Protein AF-0000000083803145 (afdb_homodimer)

pLDDT: mean 84.57, std 13.58, range [26.14, 97.94]

Radius of gyration: 35.3 Å; Cα contacts (8 Å, |Δi|>4): 643; chains: 2; bounding box: 74×110×76 Å

Sequence (594 aa):
MSTASTISNVTFMKPEKFYLSGFYNVPRVEYIYIFLCFVYIMTVVGNVLLLSVIFLVKTLHTPKYMIVFNLALTDLCGSTALIPKVLDTFLFGNRYIVYEGCLCQVFFVMFFGSVQSWTLVTMAYDRFIAICFPLRYHSIVTKPAVAVMLLFAWAVLLSLISCMVGLLDRLSFCGSLVIQSFFCDHGALYQLPCNDKSINRNIVFLYVTIVFLFPLILIALTYVCIAIALTLKTCTSHLILVAIFYFPLLGTSATVLTSSLHPNARMVNSTLTHVIPALLNPIIYSLKMHVFIVHYLMSTASTISNVTFMKPEKFYLSGFYNVPRVEYIYIFLCFVYIMTVVGNVLLLSVIFLVKTLHTPKYMIVFNLALTDLCGSTALIPKVLDTFLFGNRYIVYEGCLCQVFFVMFFGSVQSWTLVTMAYDRFIAICFPLRYHSIVTKPAVAVMLLFAWAVLLSLISCMVGLLDRLSFCGSLVIQSFFCDHGALYQLPCNDKSINRNIVFLYVTIVFLFPLILIALTYVCIAIALTLKTCTSHLILVAIFYFPLLGTSATVLTSSLHPNARMVNSTLTHVIPALLNPIIYSLKMHVFIVHYL

Nearest PDB structures (foldseek):
  8uy0-assembly1_A  TM=7.545E-01  e=4.386E-15  synthetic construct
  8f76-assembly1_A  TM=7.419E-01  e=7.651E-15  Homo sapiens
  8hti-assembly1_R  TM=7.351E-01  e=4.812E-15  Homo sapiens
  8uyq-assembly1_A  TM=7.508E-01  e=1.274E-14  synthetic construct
  8uxv-assembly1_A  TM=7.309E-01  e=7.085E-14  synthetic construct

Solvent-accessible surface area (backbone atoms only — not comparable to full-atom values): 31257 Å² total; per-residue (Å²): 136,85,79,68,76,72,75,68,80,75,77,56,43,72,59,69,56,33,37,41,62,36,80,73,91,52,82,68,52,65,57,55,52,51,48,51,51,52,45,50,52,47,18,46,51,40,23,51,48,51,47,48,50,47,68,69,38,71,90,44,72,41,43,72,44,51,53,51,43,51,45,33,50,33,31,39,52,26,45,62,48,48,49,58,60,38,47,42,26,68,77,70,62,52,38,64,40,43,44,68,57,35,54,47,34,31,44,44,38,52,41,28,53,41,45,44,39,53,46,51,34,52,51,41,49,51,52,38,38,51,69,74,34,55,91,48,25,72,76,64,60,29,56,66,54,49,48,50,54,52,51,49,49,50,50,54,46,50,51,52,46,50,50,52,52,54,54,57,66,66,42,26,50,71,56,67,55,63,31,67,26,61,59,59,41,63,74,48,54,66,68,31,44,70,57,90,54,63,70,59,48,54,50,49,51,50,46,48,40,63,45,47,50,48,37,51,50,52,39,50,53,43,50,52,51,43,23,50,50,53,39,50,72,74,41,44,66,60,50,51,51,51,46,44,45,46,50,32,48,51,51,45,51,53,34,64,73,38,76,83,61,55,60,62,60,53,45,52,35,48,44,43,35,60,46,46,36,36,43,46,49,40,55,54,51,45,56,52,46,47,53,44,43,65,72,73,90,136,85,80,70,77,72,77,71,81,75,76,56,44,71,59,68,55,32,36,43,63,36,79,71,90,52,82,69,53,65,57,55,52,51,47,50,52,52,45,50,52,48,17,47,52,41,22,51,49,50,47,49,49,48,69,70,37,69,90,44,72,41,43,71,45,50,54,51,42,53,46,34,51,32,30,38,52,25,44,62,48,48,49,57,59,39,47,41,26,68,78,71,61,53,38,63,39,43,43,70,57,35,55,47,35,30,45,45,38,52,40,29,52,39,46,45,39,53,46,52,35,51,50,43,51,52,52,38,38,49,69,74,35,57,91,49,24,72,76,65,62,29,56,66,55,50,50,50,54,52,51,49,49,49,51,55,45,50,51,51,47,51,50,53,52,53,55,58,66,66,43,25,50,72,56,68,56,61,32,68,26,60,58,57,42,64,75,49,55,64,67,31,43,70,58,90,55,62,68,59,50,54,50,49,53,50,46,47,40,61,46,46,50,47,35,51,51,52,40,49,53,44,50,50,51,43,23,50,50,54,40,50,71,74,42,44,65,61,50,51,51,49,45,45,43,46,51,33,45,51,52,46,52,53,35,64,75,39,75,83,60,55,61,62,59,52,46,51,34,48,46,44,34,61,48,45,36,36,42,45,49,40,55,53,50,45,55,51,46,48,54,44,43,66,71,73,90

Structure (mmCIF, N/CA/C/O backbone):
data_AF-0000000083803145-model_v1
#
loop_
_entity.id
_entity.type
_entity.pdbx_description
1 polymer 'Olfactory receptor 1-like'
#
loop_
_atom_site.group_PDB
_atom_site.id
_atom_site.type_symbol
_atom_site.label_atom_id
_atom_site.label_alt_id
_atom_site.label_comp_id
_atom_site.label_asym_id
_atom_site.label_entity_id
_atom_site.label_seq_id
_atom_site.pdbx_PDB_ins_code
_atom_site.Cartn_x
_atom_site.Cartn_y
_atom_site.Cartn_z
_atom_site.occupancy
_atom_site.B_iso_or_equiv
_atom_site.auth_seq_id
_atom_site.auth_comp_id
_atom_site.auth_asym_id
_atom_site.auth_atom_id
_atom_site.pdbx_PDB_model_num
ATOM 1 N N . MET A 1 1 ? -30.688 -58.531 20.531 1 26.38 1 MET A N 1
ATOM 2 C CA . MET A 1 1 ? -30.891 -58.531 19.094 1 26.38 1 MET A CA 1
ATOM 3 C C . MET A 1 1 ? -29.984 -57.5 18.422 1 26.38 1 MET A C 1
ATOM 5 O O . MET A 1 1 ? -30.141 -56.281 18.625 1 26.38 1 MET A O 1
ATOM 9 N N . SER A 1 2 ? -28.609 -57.75 18.219 1 30.55 2 SER A N 1
ATOM 10 C CA . SER A 1 2 ? -27.438 -57 17.781 1 30.55 2 SER A CA 1
ATOM 11 C C . SER A 1 2 ? -27.625 -56.469 16.359 1 30.55 2 SER A C 1
ATOM 13 O O . SER A 1 2 ? -27.812 -57.25 15.422 1 30.55 2 SER A O 1
ATOM 15 N N . THR A 1 3 ? -28.422 -55.438 16.125 1 32.88 3 THR A N 1
ATOM 16 C CA . THR A 1 3 ? -28.672 -54.812 14.828 1 32.88 3 THR A CA 1
ATOM 17 C C . THR A 1 3 ? -27.344 -54.469 14.125 1 32.88 3 THR A C 1
ATOM 19 O O . THR A 1 3 ? -26.656 -53.531 14.508 1 32.88 3 THR A O 1
ATOM 22 N N . ALA A 1 4 ? -26.547 -55.5 13.789 1 37.12 4 ALA A N 1
ATOM 23 C CA . ALA A 1 4 ? -25.391 -55.375 12.883 1 37.12 4 ALA A CA 1
ATOM 24 C C . ALA A 1 4 ? -25.719 -54.5 11.68 1 37.12 4 ALA A C 1
ATOM 26 O O . ALA A 1 4 ? -26.703 -54.75 10.969 1 37.12 4 ALA A O 1
ATOM 27 N N . SER A 1 5 ? -25.562 -53.219 11.781 1 38.25 5 SER A N 1
ATOM 28 C CA . SER A 1 5 ? -25.578 -52.281 10.656 1 38.25 5 SER A CA 1
ATOM 29 C C . SER A 1 5 ? -25.016 -52.906 9.391 1 38.25 5 SER A C 1
ATOM 31 O O . SER A 1 5 ? -23.859 -53.312 9.359 1 38.25 5 SER A O 1
ATOM 33 N N . THR A 1 6 ? -25.75 -53.812 8.734 1 35.47 6 THR A N 1
ATOM 34 C CA . THR A 1 6 ? -25.406 -54.375 7.434 1 35.47 6 THR A CA 1
ATOM 35 C C . THR A 1 6 ? -24.734 -53.312 6.547 1 35.47 6 THR A C 1
ATOM 37 O O . THR A 1 6 ? -25.344 -52.281 6.238 1 35.47 6 THR A O 1
ATOM 40 N N . ILE A 1 7 ? -23.5 -53 6.695 1 40.78 7 ILE A N 1
ATOM 41 C CA . ILE A 1 7 ? -22.703 -52.375 5.652 1 40.78 7 ILE A CA 1
ATOM 42 C C . ILE A 1 7 ? -23.172 -52.844 4.281 1 40.78 7 ILE A C 1
ATOM 44 O O . ILE A 1 7 ? -23 -54.031 3.928 1 40.78 7 ILE A O 1
ATOM 48 N N . SER A 1 8 ? -24.453 -52.656 3.898 1 40.25 8 SER A N 1
ATOM 49 C CA . SER A 1 8 ? -24.922 -52.938 2.537 1 40.25 8 SER A CA 1
ATOM 50 C C . SER A 1 8 ? -23.797 -52.75 1.528 1 40.25 8 SER A C 1
ATOM 52 O O . SER A 1 8 ? -23.016 -51.781 1.629 1 40.25 8 SER A O 1
ATOM 54 N N . ASN A 1 9 ? -23.109 -53.719 1.062 1 42.19 9 ASN A N 1
ATOM 55 C CA . ASN A 1 9 ? -22.203 -53.812 -0.078 1 42.19 9 ASN A CA 1
ATOM 56 C C . ASN A 1 9 ? -22.562 -52.812 -1.169 1 42.19 9 ASN A C 1
ATOM 58 O O . ASN A 1 9 ? -23.453 -53.062 -1.975 1 42.19 9 ASN A O 1
ATOM 62 N N . VAL A 1 10 ? -22.844 -51.531 -1.013 1 50.66 10 VAL A N 1
ATOM 63 C CA . VAL A 1 10 ? -23.234 -50.531 -2.006 1 50.66 10 VAL A CA 1
ATOM 64 C C . VAL A 1 10 ? -22.375 -50.688 -3.254 1 50.66 10 VAL A C 1
ATOM 66 O O . VAL A 1 10 ? -21.156 -50.5 -3.193 1 50.66 10 VAL A O 1
ATOM 69 N N . THR A 1 11 ? -22.469 -51.625 -4.121 1 58.53 11 THR A N 1
ATOM 70 C CA . THR A 1 11 ? -21.859 -51.812 -5.438 1 58.53 11 THR A CA 1
ATOM 71 C C . THR A 1 11 ? -21.891 -50.5 -6.227 1 58.53 11 THR A C 1
ATOM 73 O O . THR A 1 11 ? -22.953 -49.938 -6.469 1 58.53 11 THR A O 1
ATOM 76 N N . PHE A 1 12 ? -20.766 -49.812 -6.16 1 67.62 12 PHE A N 1
ATOM 77 C CA . PHE A 1 12 ? -20.641 -48.594 -6.957 1 67.62 12 PHE A CA 1
ATOM 78 C C . PHE A 1 12 ? -20.578 -48.906 -8.445 1 67.62 12 PHE A C 1
ATOM 80 O O . PHE A 1 12 ? -19.859 -49.812 -8.852 1 67.62 12 PHE A O 1
ATOM 87 N N . MET A 1 13 ? -21.609 -48.562 -9.156 1 76.31 13 MET A N 1
ATOM 88 C CA . MET A 1 13 ? -21.641 -48.719 -10.609 1 76.31 13 MET A CA 1
ATOM 89 C C . MET A 1 13 ? -20.594 -47.844 -11.281 1 76.31 13 MET A C 1
ATOM 91 O O . MET A 1 13 ? -20.641 -46.625 -11.156 1 76.31 13 MET A O 1
ATOM 95 N N . LYS A 1 14 ? -19.5 -48.594 -11.789 1 82.31 14 LYS A N 1
ATOM 96 C CA . LYS A 1 14 ? -18.422 -47.906 -12.516 1 82.31 14 LYS A CA 1
ATOM 97 C C . LYS A 1 14 ? -18.469 -48.25 -14 1 82.31 14 LYS A C 1
ATOM 99 O O . LYS A 1 14 ? -18.547 -49.406 -14.375 1 82.31 14 LYS A O 1
ATOM 104 N N . PRO A 1 15 ? -18.547 -47.156 -14.703 1 84.81 15 PRO A N 1
ATOM 105 C CA . PRO A 1 15 ? -18.5 -47.406 -16.141 1 84.81 15 PRO A CA 1
ATOM 106 C C . PRO A 1 15 ? -17.125 -47.844 -16.625 1 84.81 15 PRO A C 1
ATOM 108 O O . PRO A 1 15 ? -16.125 -47.625 -15.93 1 84.81 15 PRO A O 1
ATOM 111 N N . GLU A 1 16 ? -17.078 -48.5 -17.766 1 87.06 16 GLU A N 1
ATOM 112 C CA . GLU A 1 16 ? -15.805 -48.906 -18.359 1 87.06 16 GLU A CA 1
ATOM 113 C C . GLU A 1 16 ? -15.094 -47.688 -18.984 1 87.06 16 GLU A C 1
ATOM 115 O O . GLU A 1 16 ? -13.891 -47.531 -18.812 1 87.06 16 GLU A O 1
ATOM 120 N N . LYS A 1 17 ? -15.93 -46.938 -19.641 1 91 17 LYS A N 1
ATOM 121 C CA . LYS A 1 17 ? -15.367 -45.781 -20.344 1 91 17 LYS A CA 1
ATOM 122 C C . LYS A 1 17 ? -16.312 -44.562 -20.266 1 91 17 LYS A C 1
ATOM 124 O O . LYS A 1 17 ? -17.531 -44.75 -20.094 1 91 17 LYS A O 1
ATOM 129 N N . PHE A 1 18 ? -15.664 -43.438 -20.281 1 91.62 18 PHE A N 1
ATOM 130 C CA . PHE A 1 18 ? -16.422 -42.219 -20.406 1 91.62 18 PHE A CA 1
ATOM 131 C C . PHE A 1 18 ? -16.281 -41.625 -21.812 1 91.62 18 PHE A C 1
ATOM 133 O O . PHE A 1 18 ? -15.32 -41.938 -22.531 1 91.62 18 PHE A O 1
ATOM 140 N N . TYR A 1 19 ? -17.297 -40.875 -22.188 1 91.06 19 TYR A N 1
ATOM 141 C CA . TYR A 1 19 ? -17.281 -40.188 -23.469 1 91.06 19 TYR A CA 1
ATOM 142 C C . TYR A 1 19 ? -17.078 -38.688 -23.266 1 91.06 19 TYR A C 1
ATOM 144 O O . TYR A 1 19 ? -17.859 -38.031 -22.562 1 91.06 19 TYR A O 1
ATOM 152 N N . LEU A 1 20 ? -16.062 -38.188 -23.875 1 88.62 20 LEU A N 1
ATOM 153 C CA . LEU A 1 20 ? -15.781 -36.781 -23.812 1 88.62 20 LEU A CA 1
ATOM 154 C C . LEU A 1 20 ? -16.469 -36.031 -24.953 1 88.62 20 LEU A C 1
ATOM 156 O O . LEU A 1 20 ? -16.156 -36.25 -26.125 1 88.62 20 LEU A O 1
ATOM 160 N N . SER A 1 21 ? -17.344 -35.156 -24.672 1 83 21 SER A N 1
ATOM 161 C CA . SER A 1 21 ? -18.125 -34.469 -25.688 1 83 21 SER A CA 1
ATOM 162 C C . SER A 1 21 ? -17.281 -33.406 -26.406 1 83 21 SER A C 1
ATOM 164 O O . SER A 1 21 ? -17.359 -33.281 -27.625 1 83 21 SER A O 1
ATOM 166 N N . GLY A 1 22 ? -16.375 -32.781 -25.719 1 76.88 22 GLY A N 1
ATOM 167 C CA . GLY A 1 22 ? -15.609 -31.719 -26.328 1 76.88 22 GLY A CA 1
ATOM 168 C C . GLY A 1 22 ? -16.453 -30.484 -26.625 1 76.88 22 GLY A C 1
ATOM 169 O O . GLY A 1 22 ? -17.531 -30.328 -26.078 1 76.88 22 GLY A O 1
ATOM 170 N N . PHE A 1 23 ? -15.891 -29.516 -27.453 1 71.62 23 PHE A N 1
ATOM 171 C CA . PHE A 1 23 ? -16.594 -28.297 -27.828 1 71.62 23 PHE A CA 1
ATOM 172 C C . PHE A 1 23 ? -17.75 -28.594 -28.766 1 71.62 23 PHE A C 1
ATOM 174 O O . PHE A 1 23 ? -17.594 -29.391 -29.703 1 71.62 23 PHE A O 1
ATOM 181 N N . TYR A 1 24 ? -18.953 -28.25 -28.156 1 66.94 24 TYR A N 1
ATOM 182 C CA . TYR A 1 24 ? -20.125 -28.5 -28.984 1 66.94 24 TYR A CA 1
ATOM 183 C C . TYR A 1 24 ? -20.438 -27.297 -29.859 1 66.94 24 TYR A C 1
ATOM 185 O O . TYR A 1 24 ? -20.5 -26.156 -29.375 1 66.94 24 TYR A O 1
ATOM 193 N N . ASN A 1 25 ? -20.578 -27.438 -31.062 1 65.81 25 ASN A N 1
ATOM 194 C CA . ASN A 1 25 ? -21.125 -26.484 -32 1 65.81 25 ASN A CA 1
ATOM 195 C C . ASN A 1 25 ? -20.266 -25.219 -32.062 1 65.81 25 ASN A C 1
ATOM 197 O O . ASN A 1 25 ? -20.797 -24.109 -32.156 1 65.81 25 ASN A O 1
ATOM 201 N N . VAL A 1 26 ? -19.094 -25.281 -31.625 1 68.88 26 VAL A N 1
ATOM 202 C CA . VAL A 1 26 ? -18.25 -24.094 -31.797 1 68.88 26 VAL A CA 1
ATOM 203 C C . VAL A 1 26 ? -17.688 -24.078 -33.219 1 68.88 26 VAL A C 1
ATOM 205 O O . VAL A 1 26 ? -17.094 -25.047 -33.688 1 68.88 26 VAL A O 1
ATOM 208 N N . PRO A 1 27 ? -18.016 -22.953 -33.938 1 73.56 27 PRO A N 1
ATOM 209 C CA . PRO A 1 27 ? -17.422 -22.859 -35.281 1 73.56 27 PRO A CA 1
ATOM 210 C C . PRO A 1 27 ? -15.906 -22.766 -35.25 1 73.56 27 PRO A C 1
ATOM 212 O O . PRO A 1 27 ? -15.344 -22.172 -34.312 1 73.56 27 PRO A O 1
ATOM 215 N N . ARG A 1 28 ? -15.266 -23.359 -35.969 1 73.88 28 ARG A N 1
ATOM 216 C CA . ARG A 1 28 ? -13.828 -23.297 -36.188 1 73.88 28 ARG A CA 1
ATOM 217 C C . ARG A 1 28 ? -13.07 -23.797 -34.969 1 73.88 28 ARG A C 1
ATOM 219 O O . ARG A 1 28 ? -12.117 -23.156 -34.5 1 73.88 28 ARG A O 1
ATOM 226 N N . VAL A 1 29 ? -13.578 -24.922 -34.344 1 78.62 29 VAL A N 1
ATOM 227 C CA . VAL A 1 29 ? -12.984 -25.562 -33.188 1 78.62 29 VAL A CA 1
ATOM 228 C C . VAL A 1 29 ? -11.57 -26.031 -33.5 1 78.62 29 VAL A C 1
ATOM 230 O O . VAL A 1 29 ? -10.719 -26.141 -32.625 1 78.62 29 VAL A O 1
ATOM 233 N N . GLU A 1 30 ? -11.266 -26.172 -34.781 1 80.56 30 GLU A N 1
ATOM 234 C CA . GLU A 1 30 ? -9.945 -26.625 -35.188 1 80.56 30 GLU A CA 1
ATOM 235 C C . GLU A 1 30 ? -8.859 -25.625 -34.812 1 80.56 30 GLU A C 1
ATOM 237 O O . GLU A 1 30 ? -7.746 -26.016 -34.469 1 80.56 30 GLU A O 1
ATOM 242 N N . TYR A 1 31 ? -9.203 -24.406 -34.875 1 81.88 31 TYR A N 1
ATOM 243 C CA . TYR A 1 31 ? -8.227 -23.375 -34.531 1 81.88 31 TYR A CA 1
ATOM 244 C C . TYR A 1 31 ? -7.891 -23.422 -33.031 1 81.88 31 TYR A C 1
ATOM 246 O O . TYR A 1 31 ? -6.75 -23.156 -32.656 1 81.88 31 TYR A O 1
ATOM 254 N N . ILE A 1 32 ? -8.844 -23.75 -32.281 1 77.62 32 ILE A N 1
ATOM 255 C CA . ILE A 1 32 ? -8.617 -23.844 -30.859 1 77.62 32 ILE A CA 1
ATOM 256 C C . ILE A 1 32 ? -7.66 -25 -30.562 1 77.62 32 ILE A C 1
ATOM 258 O O . ILE A 1 32 ? -6.75 -24.859 -29.734 1 77.62 32 ILE A O 1
ATOM 262 N N . TYR A 1 33 ? -7.809 -26.031 -31.297 1 81.25 33 TYR A N 1
ATOM 263 C CA . TYR A 1 33 ? -6.953 -27.188 -31.078 1 81.25 33 TYR A CA 1
ATOM 264 C C . TYR A 1 33 ? -5.531 -26.922 -31.547 1 81.25 33 TYR A C 1
ATOM 266 O O . TYR A 1 33 ? -4.566 -27.359 -30.922 1 81.25 33 TYR A O 1
ATOM 274 N N . ILE A 1 34 ? -5.414 -26.219 -32.594 1 83.56 34 ILE A N 1
ATOM 275 C CA . ILE A 1 34 ? -4.094 -25.828 -33.094 1 83.56 34 ILE A CA 1
ATOM 276 C C . ILE A 1 34 ? -3.412 -24.938 -32.031 1 83.56 34 ILE A C 1
ATOM 278 O O . ILE A 1 34 ? -2.221 -25.094 -31.766 1 83.56 34 ILE A O 1
ATOM 282 N N . PHE A 1 35 ? -4.156 -24.094 -31.562 1 83.12 35 PHE A N 1
ATOM 283 C CA . PHE A 1 35 ? -3.643 -23.203 -30.516 1 83.12 35 PHE A CA 1
ATOM 284 C C . PHE A 1 35 ? -3.182 -24 -29.312 1 83.12 35 PHE A C 1
ATOM 286 O O . PHE A 1 35 ? -2.098 -23.766 -28.766 1 83.12 35 PHE A O 1
ATOM 293 N N . LEU A 1 36 ? -3.979 -24.938 -28.906 1 82.25 36 LEU A N 1
ATOM 294 C CA . LEU A 1 36 ? -3.641 -25.734 -27.734 1 82.25 36 LEU A CA 1
ATOM 295 C C . LEU A 1 36 ? -2.379 -26.562 -27.984 1 82.25 36 LEU A C 1
ATOM 297 O O . LEU A 1 36 ? -1.561 -26.734 -27.078 1 82.25 36 LEU A O 1
ATOM 301 N N . CYS A 1 37 ? -2.246 -27.016 -29.156 1 85.38 37 CYS A N 1
ATOM 302 C CA . CYS A 1 37 ? -1.038 -27.75 -29.531 1 85.38 37 CYS A CA 1
ATOM 303 C C . CYS A 1 37 ? 0.189 -26.844 -29.438 1 85.38 37 CYS A C 1
ATOM 305 O O . CYS A 1 37 ? 1.222 -27.25 -28.906 1 85.38 37 CYS A O 1
ATOM 307 N N . PHE A 1 38 ? 0.012 -25.703 -29.984 1 87.06 38 PHE A N 1
ATOM 308 C CA . PHE A 1 38 ? 1.098 -24.734 -29.938 1 87.06 38 PHE A CA 1
ATOM 309 C C . PHE A 1 38 ? 1.477 -24.391 -28.5 1 87.06 38 PHE A C 1
ATOM 311 O O . PHE A 1 38 ? 2.66 -24.375 -28.156 1 87.06 38 PHE A O 1
ATOM 318 N N . VAL A 1 39 ? 0.507 -24.156 -27.719 1 83.81 39 VAL A N 1
ATOM 319 C CA . VAL A 1 39 ? 0.728 -23.781 -26.312 1 83.81 39 VAL A CA 1
ATOM 320 C C . VAL A 1 39 ? 1.437 -24.938 -25.594 1 83.81 39 VAL A C 1
ATOM 322 O O . VAL A 1 39 ? 2.342 -24.703 -24.797 1 83.81 39 VAL A O 1
ATOM 325 N N . TYR A 1 40 ? 1.069 -26.141 -25.875 1 88.31 40 TYR A N 1
ATOM 326 C CA . TYR A 1 40 ? 1.688 -27.297 -25.219 1 88.31 40 TYR A CA 1
ATOM 327 C C . TYR A 1 40 ? 3.17 -27.375 -25.562 1 88.31 40 TYR A C 1
ATOM 329 O O . TYR A 1 40 ? 4.008 -27.578 -24.672 1 88.31 40 TYR A O 1
ATOM 337 N N . ILE A 1 41 ? 3.461 -27.203 -26.766 1 90.31 41 ILE A N 1
ATOM 338 C CA . ILE A 1 41 ? 4.848 -27.266 -27.203 1 90.31 41 ILE A CA 1
ATOM 339 C C . ILE A 1 41 ? 5.66 -26.172 -26.516 1 90.31 41 ILE A C 1
ATOM 341 O O . ILE A 1 41 ? 6.742 -26.438 -25.984 1 90.31 41 ILE A O 1
ATOM 345 N N . MET A 1 42 ? 5.109 -25.031 -26.484 1 89.56 42 MET A N 1
ATOM 346 C CA . MET A 1 42 ? 5.805 -23.906 -25.859 1 89.56 42 MET A CA 1
ATOM 347 C C . MET A 1 42 ? 5.988 -24.125 -24.375 1 89.56 42 MET A C 1
ATOM 349 O O . MET A 1 42 ? 7.02 -23.75 -23.797 1 89.56 42 MET A O 1
ATOM 353 N N . THR A 1 43 ? 4.98 -24.609 -23.781 1 90.56 43 THR A N 1
ATOM 354 C CA . THR A 1 43 ? 5.047 -24.875 -22.359 1 90.56 43 THR A CA 1
ATOM 355 C C . THR A 1 43 ? 6.129 -25.906 -22.047 1 90.56 43 THR A C 1
ATOM 357 O O . THR A 1 43 ? 6.922 -25.734 -21.125 1 90.56 43 THR A O 1
ATOM 360 N N . VAL A 1 44 ? 6.164 -26.969 -22.859 1 92.62 44 VAL A N 1
ATOM 361 C CA . VAL A 1 44 ? 7.133 -28.031 -22.625 1 92.62 44 VAL A CA 1
ATOM 362 C C . VAL A 1 44 ? 8.547 -27.5 -22.891 1 92.62 44 VAL A C 1
ATOM 364 O O . VAL A 1 44 ? 9.438 -27.672 -22.062 1 92.62 44 VAL A O 1
ATOM 367 N N . VAL A 1 45 ? 8.703 -26.812 -23.922 1 91.88 45 VAL A N 1
ATOM 368 C CA . VAL A 1 45 ? 10.016 -26.281 -24.281 1 91.88 45 VAL A CA 1
ATOM 369 C C . VAL A 1 45 ? 10.461 -25.25 -23.25 1 91.88 45 VAL A C 1
ATOM 371 O O . VAL A 1 45 ? 11.594 -25.312 -22.766 1 91.88 45 VAL A O 1
ATOM 374 N N . GLY A 1 46 ? 9.594 -24.328 -22.984 1 89.94 46 GLY A N 1
ATOM 375 C CA . GLY A 1 46 ? 9.914 -23.266 -22.031 1 89.94 46 GLY A CA 1
ATOM 376 C C . GLY A 1 46 ? 10.297 -23.797 -20.672 1 89.94 46 GLY A C 1
ATOM 377 O O . GLY A 1 46 ? 11.305 -23.375 -20.094 1 89.94 46 GLY A O 1
ATOM 378 N N . ASN A 1 47 ? 9.531 -24.688 -20.156 1 93.88 47 ASN A N 1
ATOM 379 C CA . ASN A 1 47 ? 9.781 -25.203 -18.812 1 93.88 47 ASN A CA 1
ATOM 380 C C . ASN A 1 47 ? 11 -26.125 -18.781 1 93.88 47 ASN A C 1
ATOM 382 O O . ASN A 1 47 ? 11.75 -26.125 -17.812 1 93.88 47 ASN A O 1
ATOM 386 N N . VAL A 1 48 ? 11.18 -26.859 -19.844 1 93.62 48 VAL A N 1
ATOM 387 C CA . VAL A 1 48 ? 12.352 -27.734 -19.906 1 93.62 48 VAL A CA 1
ATOM 388 C C . VAL A 1 48 ? 13.617 -26.891 -19.953 1 93.62 48 VAL A C 1
ATOM 390 O O . VAL A 1 48 ? 14.609 -27.203 -19.297 1 93.62 48 VAL A O 1
ATOM 393 N N . LEU A 1 49 ? 13.562 -25.828 -20.703 1 90.38 49 LEU A N 1
ATOM 394 C CA . LEU A 1 49 ? 14.703 -24.922 -20.781 1 90.38 49 LEU A CA 1
ATOM 395 C C . LEU A 1 49 ? 14.984 -24.281 -19.422 1 90.38 49 LEU A C 1
ATOM 397 O O . LEU A 1 49 ? 16.141 -24.219 -18.984 1 90.38 49 LEU A O 1
ATOM 401 N N . LEU A 1 50 ? 13.969 -23.812 -18.812 1 89.94 50 LEU A N 1
ATOM 402 C CA . LEU A 1 50 ? 14.102 -23.188 -17.5 1 89.94 50 LEU A CA 1
ATOM 403 C C . LEU A 1 50 ? 14.672 -24.156 -16.484 1 89.94 50 LEU A C 1
ATOM 405 O O . LEU A 1 50 ? 15.594 -23.812 -15.734 1 89.94 50 LEU A O 1
ATOM 409 N N . LEU A 1 51 ? 14.219 -25.344 -16.484 1 93.69 51 LEU A N 1
ATOM 410 C CA . LEU A 1 51 ? 14.688 -26.375 -15.57 1 93.69 51 LEU A CA 1
ATOM 411 C C . LEU A 1 51 ? 16.141 -26.719 -15.852 1 93.69 51 LEU A C 1
ATOM 413 O O . LEU A 1 51 ? 16.938 -26.875 -14.922 1 93.69 51 LEU A O 1
ATOM 417 N N . SER A 1 52 ? 16.484 -26.781 -17.125 1 93.19 52 SER A N 1
ATOM 418 C CA . SER A 1 52 ? 17.859 -27.125 -17.516 1 93.19 52 SER A CA 1
ATOM 419 C C . SER A 1 52 ? 18.828 -26.031 -17.109 1 93.19 52 SER A C 1
ATOM 421 O O . SER A 1 52 ? 19.906 -26.312 -16.578 1 93.19 52 SER A O 1
ATOM 423 N N . VAL A 1 53 ? 18.406 -24.75 -17.312 1 89.19 53 VAL A N 1
ATOM 424 C CA . VAL A 1 53 ? 19.281 -23.625 -16.969 1 89.19 53 VAL A CA 1
ATOM 425 C C . VAL A 1 53 ? 19.516 -23.594 -15.461 1 89.19 53 VAL A C 1
ATOM 427 O O . VAL A 1 53 ? 20.656 -23.422 -15.008 1 89.19 53 VAL A O 1
ATOM 430 N N . ILE A 1 54 ? 18.5 -23.797 -14.688 1 90.56 54 ILE A N 1
ATOM 431 C CA . ILE A 1 54 ? 18.625 -23.766 -13.234 1 90.56 54 ILE A CA 1
ATOM 432 C C . ILE A 1 54 ? 19.484 -24.922 -12.766 1 90.56 54 ILE A C 1
ATOM 434 O O . ILE A 1 54 ? 20.297 -24.781 -11.844 1 90.56 54 ILE A O 1
ATOM 438 N N . PHE A 1 55 ? 19.391 -26.031 -13.461 1 92.38 55 PHE A N 1
ATOM 439 C CA . PHE A 1 55 ? 20.125 -27.234 -13.078 1 92.38 55 PHE A CA 1
ATOM 440 C C . PHE A 1 55 ? 21.594 -27.109 -13.445 1 92.38 55 PHE A C 1
ATOM 442 O O . PHE A 1 55 ? 22.469 -27.547 -12.688 1 92.38 55 PHE A O 1
ATOM 449 N N . LEU A 1 56 ? 21.938 -26.453 -14.523 1 92.25 56 LEU A N 1
ATOM 450 C CA . LEU A 1 56 ? 23.297 -26.438 -15.07 1 92.25 56 LEU A CA 1
ATOM 451 C C . LEU A 1 56 ? 24.094 -25.281 -14.477 1 92.25 56 LEU A C 1
ATOM 453 O O . LEU A 1 56 ? 25.312 -25.406 -14.281 1 92.25 56 LEU A O 1
ATOM 457 N N . VAL A 1 57 ? 23.422 -24.156 -14.203 1 89.31 57 VAL A N 1
ATOM 458 C CA . VAL A 1 57 ? 24.141 -22.984 -13.711 1 89.31 57 VAL A CA 1
ATOM 459 C C . VAL A 1 57 ? 24.172 -23 -12.18 1 89.31 57 VAL A C 1
ATOM 461 O O . VAL A 1 57 ? 23.141 -22.75 -11.531 1 89.31 57 VAL A O 1
ATOM 464 N N . LYS A 1 58 ? 25.281 -23.125 -11.602 1 90.69 58 LYS A N 1
ATOM 465 C CA . LYS A 1 58 ? 25.469 -23.297 -10.164 1 90.69 58 LYS A CA 1
ATOM 466 C C . LYS A 1 58 ? 25.109 -22.031 -9.398 1 90.69 58 LYS A C 1
ATOM 468 O O . LYS A 1 58 ? 24.656 -22.094 -8.258 1 90.69 58 LYS A O 1
ATOM 473 N N . THR A 1 59 ? 25.25 -20.875 -9.961 1 88.81 59 THR A N 1
ATOM 474 C CA . THR A 1 59 ? 24.969 -19.609 -9.305 1 88.81 59 THR A CA 1
ATOM 475 C C . THR A 1 59 ? 23.484 -19.453 -9.039 1 88.81 59 THR A C 1
ATOM 477 O O . THR A 1 59 ? 23.078 -18.625 -8.219 1 88.81 59 THR A O 1
ATOM 480 N N . LEU A 1 60 ? 22.719 -20.328 -9.742 1 89.19 60 LEU A N 1
ATOM 481 C CA . LEU A 1 60 ? 21.281 -20.219 -9.594 1 89.19 60 LEU A CA 1
ATOM 482 C C . LEU A 1 60 ? 20.766 -21.188 -8.539 1 89.19 60 LEU A C 1
ATOM 484 O O . LEU A 1 60 ? 19.562 -21.297 -8.312 1 89.19 60 LEU A O 1
ATOM 488 N N . HIS A 1 61 ? 21.656 -21.844 -7.961 1 91.94 61 HIS A N 1
ATOM 489 C CA . HIS A 1 61 ? 21.266 -22.766 -6.906 1 91.94 61 HIS A CA 1
ATOM 490 C C . HIS A 1 61 ? 21.031 -22.031 -5.59 1 91.94 61 HIS A C 1
ATOM 492 O O . HIS A 1 61 ? 21.734 -22.266 -4.605 1 91.94 61 HIS A O 1
ATOM 498 N N . THR A 1 62 ? 20.016 -21.188 -5.539 1 92.44 62 THR A N 1
ATOM 499 C 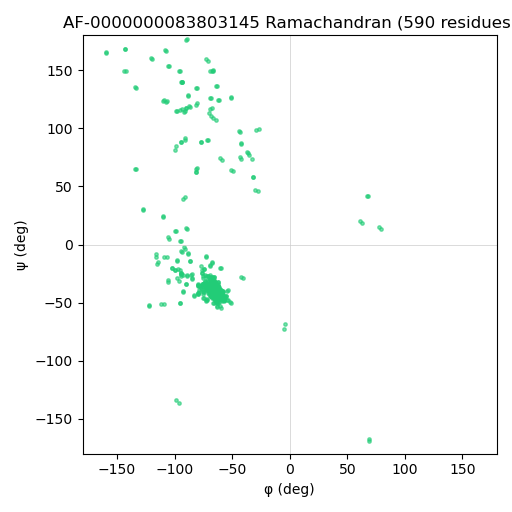CA . THR A 1 62 ? 19.547 -20.391 -4.41 1 92.44 62 THR A CA 1
ATOM 500 C C . THR A 1 62 ? 18.109 -20.719 -4.062 1 92.44 62 THR A C 1
ATOM 502 O O . THR A 1 62 ? 17.406 -21.344 -4.855 1 92.44 62 THR A O 1
ATOM 505 N N . PRO A 1 63 ? 17.688 -20.391 -2.865 1 94.31 63 PRO A N 1
ATOM 506 C CA . PRO A 1 63 ? 16.312 -20.672 -2.475 1 94.31 63 PRO A CA 1
ATOM 507 C C . PRO A 1 63 ? 15.289 -20.094 -3.447 1 94.31 63 PRO A C 1
ATOM 509 O O . PRO A 1 63 ? 14.273 -20.734 -3.746 1 94.31 63 PRO A O 1
ATOM 512 N N . LYS A 1 64 ? 15.57 -18.906 -3.91 1 92.44 64 LYS A N 1
ATOM 513 C CA . LYS A 1 64 ? 14.68 -18.25 -4.863 1 92.44 64 LYS A CA 1
ATOM 514 C C . LYS A 1 64 ? 14.445 -19.141 -6.086 1 92.44 64 LYS A C 1
ATOM 516 O O . LYS A 1 64 ? 13.297 -19.359 -6.477 1 92.44 64 LYS A O 1
ATOM 521 N N . TYR A 1 65 ? 15.422 -19.75 -6.625 1 93 65 TYR A N 1
ATOM 522 C CA . TYR A 1 65 ? 15.312 -20.5 -7.867 1 93 65 TYR A CA 1
ATOM 523 C C . TYR A 1 65 ? 14.875 -21.922 -7.602 1 93 65 TYR A C 1
ATOM 525 O O . TYR A 1 65 ? 14.445 -22.641 -8.523 1 93 65 TYR A O 1
ATOM 533 N N . MET A 1 66 ? 14.945 -22.344 -6.375 1 95.56 66 MET A N 1
ATOM 534 C CA . MET A 1 66 ? 14.312 -23.609 -6 1 95.56 66 MET A CA 1
ATOM 535 C C . MET A 1 66 ? 12.797 -23.516 -6.137 1 95.56 66 MET A C 1
ATOM 537 O O . MET A 1 66 ? 12.148 -24.469 -6.574 1 95.56 66 MET A O 1
ATOM 541 N N . ILE A 1 67 ? 12.328 -22.391 -5.742 1 96.31 67 ILE A N 1
ATOM 542 C CA . ILE A 1 67 ? 10.891 -22.156 -5.84 1 96.31 67 ILE A CA 1
ATOM 543 C C . ILE A 1 67 ? 10.477 -22.109 -7.309 1 96.31 67 ILE A C 1
ATOM 545 O O . ILE A 1 67 ? 9.477 -22.719 -7.699 1 96.31 67 ILE A O 1
ATOM 549 N N . VAL A 1 68 ? 11.305 -21.406 -8.094 1 93.06 68 VAL A N 1
ATOM 550 C CA . VAL A 1 68 ? 11.039 -21.281 -9.523 1 93.06 68 VAL A CA 1
ATOM 551 C C . VAL A 1 68 ? 11.117 -22.672 -10.18 1 93.06 68 VAL A C 1
ATOM 553 O O . VAL A 1 68 ? 10.312 -22.984 -11.062 1 93.06 68 VAL A O 1
ATOM 556 N N . PHE A 1 69 ? 12.039 -23.469 -9.766 1 94.75 69 PHE A N 1
ATOM 557 C CA . PHE A 1 69 ? 12.172 -24.828 -10.25 1 94.75 69 PHE A CA 1
ATOM 558 C C . PHE A 1 69 ? 10.906 -25.641 -9.977 1 94.75 69 PHE A C 1
ATOM 560 O O . PHE A 1 69 ? 10.398 -26.344 -10.852 1 94.75 69 PHE A O 1
ATOM 567 N N . ASN A 1 70 ? 10.461 -25.547 -8.797 1 96.62 70 ASN A N 1
ATOM 568 C CA . ASN A 1 70 ? 9.234 -26.234 -8.414 1 96.62 70 ASN A CA 1
ATOM 569 C C . ASN A 1 70 ? 8.055 -25.797 -9.281 1 96.62 70 ASN A C 1
ATOM 571 O O . ASN A 1 70 ? 7.227 -26.609 -9.672 1 96.62 70 ASN A O 1
ATOM 575 N N . LEU A 1 71 ? 8.008 -24.531 -9.539 1 94.19 71 LEU A N 1
ATOM 576 C CA . LEU A 1 71 ? 6.938 -23.984 -10.375 1 94.19 71 LEU A CA 1
ATOM 577 C C . LEU A 1 71 ? 7.031 -24.531 -11.797 1 94.19 71 LEU A C 1
ATOM 579 O O . LEU A 1 71 ? 6.027 -24.984 -12.367 1 94.19 71 LEU A O 1
ATOM 583 N N . ALA A 1 72 ? 8.219 -24.531 -12.328 1 94.19 72 ALA A N 1
ATOM 584 C CA . ALA A 1 72 ? 8.438 -25.016 -13.68 1 94.19 72 ALA A CA 1
ATOM 585 C C . ALA A 1 72 ? 8.117 -26.5 -13.789 1 94.19 72 ALA A C 1
ATOM 587 O O . ALA A 1 72 ? 7.535 -26.953 -14.773 1 94.19 72 ALA A O 1
ATOM 588 N N . LEU A 1 73 ? 8.492 -27.234 -12.805 1 95.88 73 LEU A N 1
ATOM 589 C CA . LEU A 1 73 ? 8.234 -28.672 -12.773 1 95.88 73 LEU A CA 1
ATOM 590 C C . LEU A 1 73 ? 6.734 -28.953 -12.742 1 95.88 73 LEU A C 1
ATOM 592 O O . LEU A 1 73 ? 6.246 -29.812 -13.477 1 95.88 73 LEU A O 1
ATOM 596 N N . THR A 1 74 ? 6.086 -28.234 -11.922 1 95.25 74 THR A N 1
ATOM 597 C CA . THR A 1 74 ? 4.648 -28.438 -11.797 1 95.25 74 THR A CA 1
ATOM 598 C C . THR A 1 74 ? 3.926 -28.016 -13.07 1 95.25 74 THR A C 1
ATOM 600 O O . THR A 1 74 ? 2.934 -28.625 -13.469 1 95.25 74 THR A O 1
ATOM 603 N N . ASP A 1 75 ? 4.414 -26.953 -13.711 1 93.5 75 ASP A N 1
ATOM 604 C CA . ASP A 1 75 ? 3.855 -26.516 -14.984 1 93.5 75 ASP A CA 1
ATOM 605 C C . ASP A 1 75 ? 4.023 -27.594 -16.047 1 93.5 75 ASP A C 1
ATOM 607 O O . ASP A 1 75 ? 3.078 -27.906 -16.781 1 93.5 75 ASP A O 1
ATOM 611 N N . LEU A 1 76 ? 5.156 -28.141 -16.094 1 93.31 76 LEU A N 1
ATOM 612 C CA . LEU A 1 76 ? 5.461 -29.172 -17.078 1 93.31 76 LEU A CA 1
ATOM 613 C C . LEU A 1 76 ? 4.609 -30.406 -16.844 1 93.31 76 LEU A C 1
ATOM 615 O O . LEU A 1 76 ? 3.98 -30.922 -17.781 1 93.31 76 LEU A O 1
ATOM 619 N N . CYS A 1 77 ? 4.523 -30.859 -15.656 1 94.56 77 CYS A N 1
ATOM 620 C CA . CYS A 1 77 ? 3.76 -32.062 -15.312 1 94.56 77 CYS A CA 1
ATOM 621 C C . CYS A 1 77 ? 2.264 -31.812 -15.492 1 94.56 77 CYS A C 1
ATOM 623 O O . CYS A 1 77 ? 1.554 -32.688 -16.016 1 94.56 77 CYS A O 1
ATOM 625 N N . GLY A 1 78 ? 1.838 -30.688 -15.055 1 92.06 78 GLY A N 1
ATOM 626 C CA . GLY A 1 78 ? 0.43 -30.359 -15.211 1 92.06 78 GLY A CA 1
ATOM 627 C C . GLY A 1 78 ? -0.016 -30.297 -16.656 1 92.06 78 GLY A C 1
ATOM 628 O O . GLY A 1 78 ? -1.074 -30.812 -17.016 1 92.06 78 GLY A O 1
ATOM 629 N N . SER A 1 79 ? 0.758 -29.656 -17.469 1 90.25 79 SER A N 1
ATOM 630 C CA . SER A 1 79 ? 0.438 -29.547 -18.891 1 90.25 79 SER A CA 1
ATOM 631 C C . SER A 1 79 ? 0.484 -30.922 -19.562 1 90.25 79 SER A C 1
ATOM 633 O O . SER A 1 79 ? -0.329 -31.203 -20.438 1 90.25 79 SER A O 1
ATOM 635 N N . THR A 1 80 ? 1.398 -31.75 -19.141 1 90.75 80 THR A N 1
ATOM 636 C CA . THR A 1 80 ? 1.528 -33.094 -19.719 1 90.75 80 THR A CA 1
ATOM 637 C C . THR A 1 80 ? 0.363 -33.969 -19.281 1 90.75 80 THR A C 1
ATOM 639 O O . THR A 1 80 ? -0.038 -34.875 -20.016 1 90.75 80 THR A O 1
ATOM 642 N N . ALA A 1 81 ? -0.187 -33.688 -18.172 1 91.31 81 ALA A N 1
ATOM 643 C CA . ALA A 1 81 ? -1.33 -34.469 -17.688 1 91.31 81 ALA A CA 1
ATOM 644 C C . ALA A 1 81 ? -2.607 -34.094 -18.438 1 91.31 81 ALA A C 1
ATOM 646 O O . ALA A 1 81 ? -3.549 -34.875 -18.516 1 91.31 81 ALA A O 1
ATOM 647 N N . LEU A 1 82 ? -2.656 -32.969 -19.016 1 87.81 82 LEU A N 1
ATOM 648 C CA . LEU A 1 82 ? -3.898 -32.406 -19.547 1 87.81 82 LEU A CA 1
ATOM 649 C C . LEU A 1 82 ? -3.887 -32.406 -21.078 1 87.81 82 LEU A C 1
ATOM 651 O O . LEU A 1 82 ? -4.746 -33.031 -21.703 1 87.81 82 LEU A O 1
ATOM 655 N N . ILE A 1 83 ? -2.918 -31.922 -21.719 1 86 83 ILE A N 1
ATOM 656 C CA . ILE A 1 83 ? -2.973 -31.469 -23.109 1 86 83 ILE A CA 1
ATOM 657 C C . ILE A 1 83 ? -2.873 -32.656 -24.047 1 86 83 ILE A C 1
ATOM 659 O O . ILE A 1 83 ? -3.582 -32.75 -25.047 1 86 83 ILE A O 1
ATOM 663 N N . PRO A 1 84 ? -2.074 -33.719 -23.688 1 86.56 84 PRO A N 1
ATOM 664 C CA . PRO A 1 84 ? -1.952 -34.844 -24.641 1 86.56 84 PRO A CA 1
ATOM 665 C C . PRO A 1 84 ? -3.285 -35.531 -24.9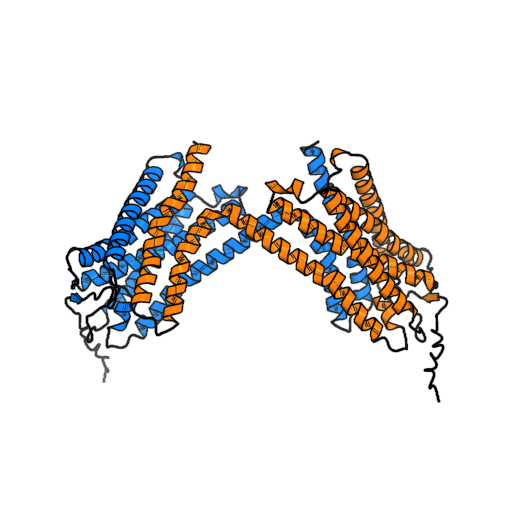06 1 86.56 84 PRO A C 1
ATOM 667 O O . PRO A 1 84 ? -3.58 -35.875 -26.062 1 86.56 84 PRO A O 1
ATOM 670 N N . LYS A 1 85 ? -4.098 -35.719 -23.938 1 87.38 85 LYS A N 1
ATOM 671 C CA . LYS A 1 85 ? -5.395 -36.344 -24.156 1 87.38 85 LYS A CA 1
ATOM 672 C C . LYS A 1 85 ? -6.312 -35.438 -24.969 1 87.38 85 LYS A C 1
ATOM 674 O O . LYS A 1 85 ? -7.086 -35.938 -25.797 1 87.38 85 LYS A O 1
ATOM 679 N N . VAL A 1 86 ? -6.293 -34.188 -24.734 1 84.62 86 VAL A N 1
ATOM 680 C CA . VAL A 1 86 ? -7.102 -33.25 -25.5 1 84.62 86 VAL A CA 1
ATOM 681 C C . VAL A 1 86 ? -6.703 -33.312 -26.969 1 84.62 86 VAL A C 1
ATOM 683 O O . VAL A 1 86 ? -7.57 -33.344 -27.844 1 84.62 86 VAL A O 1
ATOM 686 N N . LEU A 1 87 ? -5.445 -33.375 -27.203 1 83.88 87 LEU A N 1
ATOM 687 C CA . LEU A 1 87 ? -4.953 -33.438 -28.562 1 83.88 87 LEU A CA 1
ATOM 688 C C . LEU A 1 87 ? -5.297 -34.781 -29.219 1 83.88 87 LEU A C 1
ATOM 690 O O . LEU A 1 87 ? -5.621 -34.812 -30.406 1 83.88 87 LEU A O 1
ATOM 694 N N . ASP A 1 88 ? -5.184 -35.812 -28.422 1 87.44 88 ASP A N 1
ATOM 695 C CA . ASP A 1 88 ? -5.551 -37.156 -28.906 1 87.44 88 ASP A CA 1
ATOM 696 C C . ASP A 1 88 ? -7.008 -37.188 -29.359 1 87.44 88 ASP A C 1
ATOM 698 O O . ASP A 1 88 ? -7.328 -37.75 -30.406 1 87.44 88 ASP A O 1
ATOM 702 N N . THR A 1 89 ? -7.84 -36.594 -28.641 1 84.69 89 THR A N 1
ATOM 703 C CA . THR A 1 89 ? -9.258 -36.531 -28.969 1 84.69 89 THR A CA 1
ATOM 704 C C . THR A 1 89 ? -9.508 -35.719 -30.234 1 84.69 89 THR A C 1
ATOM 706 O O . THR A 1 89 ? -10.297 -36.125 -31.078 1 84.69 89 THR A O 1
ATOM 709 N N . PHE A 1 90 ? -8.797 -34.75 -30.422 1 82.25 90 PHE A N 1
ATOM 710 C CA . PHE A 1 90 ? -9.023 -33.844 -31.531 1 82.25 90 PHE A CA 1
ATOM 711 C C . PHE A 1 90 ? -8.391 -34.375 -32.812 1 82.25 90 PHE A C 1
ATOM 713 O O . PHE A 1 90 ? -9.008 -34.344 -33.875 1 82.25 90 PHE A O 1
ATOM 720 N N . LEU A 1 91 ? -7.188 -34.875 -32.719 1 82.81 91 LEU A N 1
ATOM 721 C CA . LEU A 1 91 ? -6.438 -35.281 -33.875 1 82.81 91 LEU A CA 1
ATOM 722 C C . LEU A 1 91 ? -6.895 -36.656 -34.375 1 82.81 91 LEU A C 1
ATOM 724 O O . LEU A 1 91 ? -6.965 -36.875 -35.594 1 82.81 91 LEU A O 1
ATOM 728 N N . PHE A 1 92 ? -7.258 -37.531 -33.438 1 87.62 92 PHE A N 1
ATOM 729 C CA . PHE A 1 92 ? -7.527 -38.906 -33.844 1 87.62 92 PHE A CA 1
ATOM 730 C C . PHE A 1 92 ? -8.984 -39.281 -33.594 1 87.62 92 PHE A C 1
ATOM 732 O O . PHE A 1 92 ? -9.43 -40.375 -33.906 1 87.62 92 PHE A O 1
ATOM 739 N N . GLY A 1 93 ? -9.695 -38.375 -32.906 1 85.56 93 GLY A N 1
ATOM 740 C CA . GLY A 1 93 ? -11.102 -38.594 -32.656 1 85.56 93 GLY A CA 1
ATOM 741 C C . GLY A 1 93 ? -11.352 -39.594 -31.531 1 85.56 93 GLY A C 1
ATOM 742 O O . GLY A 1 93 ? -12.438 -40.188 -31.453 1 85.56 93 GLY A O 1
ATOM 743 N N . ASN A 1 94 ? -10.289 -39.875 -30.75 1 88.88 94 ASN A N 1
ATOM 744 C CA . ASN A 1 94 ? -10.438 -40.781 -29.609 1 88.88 94 ASN A CA 1
ATOM 745 C C . ASN A 1 94 ? -11.109 -40.094 -28.422 1 88.88 94 ASN A C 1
ATOM 747 O O . ASN A 1 94 ? -10.43 -39.594 -27.516 1 88.88 94 ASN A O 1
ATOM 751 N N . ARG A 1 95 ? -12.367 -40.125 -28.391 1 90.19 95 ARG A N 1
ATOM 752 C CA . ARG A 1 95 ? -13.125 -39.375 -27.406 1 90.19 95 ARG A CA 1
ATOM 753 C C . ARG A 1 95 ? -13.445 -40.25 -26.188 1 90.19 95 ARG A C 1
ATOM 755 O O . ARG A 1 95 ? -14.047 -39.75 -25.219 1 90.19 95 ARG A O 1
ATOM 762 N N . TYR A 1 96 ? -13.141 -41.469 -26.219 1 92.19 96 TYR A N 1
ATOM 763 C CA . TYR A 1 96 ? -13.406 -42.344 -25.078 1 92.19 96 TYR A CA 1
ATOM 764 C C . TYR A 1 96 ? -12.195 -42.438 -24.156 1 92.19 96 TYR A C 1
ATOM 766 O O . TYR A 1 96 ? -11.055 -42.438 -24.625 1 92.19 96 TYR A O 1
ATOM 774 N N . ILE A 1 97 ? -12.422 -42.438 -22.922 1 92.25 97 ILE A N 1
ATOM 775 C CA . ILE A 1 97 ? -11.375 -42.594 -21.922 1 92.25 97 ILE A CA 1
ATOM 776 C C . ILE A 1 97 ? -11.812 -43.594 -20.859 1 92.25 97 ILE A C 1
ATOM 778 O O . ILE A 1 97 ? -12.969 -43.594 -20.422 1 92.25 97 ILE A O 1
ATOM 782 N N . VAL A 1 98 ? -10.859 -44.469 -20.531 1 93.5 98 VAL A N 1
ATOM 783 C CA . VAL A 1 98 ? -11.141 -45.5 -19.547 1 93.5 98 VAL A CA 1
ATOM 784 C C . VAL A 1 98 ? -11.359 -44.875 -18.172 1 93.5 98 VAL A C 1
ATOM 786 O O . VAL A 1 98 ? -10.789 -43.812 -17.891 1 93.5 98 VAL A O 1
ATOM 789 N N . TYR A 1 99 ? -12.156 -45.469 -17.391 1 92.62 99 TYR A N 1
ATOM 790 C CA . TYR A 1 99 ? -12.539 -44.969 -16.094 1 92.62 99 TYR A CA 1
ATOM 791 C C . TYR A 1 99 ? -11.312 -44.594 -15.266 1 92.62 99 TYR A C 1
ATOM 793 O O . TYR A 1 99 ? -11.211 -43.469 -14.742 1 92.62 99 TYR A O 1
ATOM 801 N N . GLU A 1 100 ? -10.297 -45.5 -15.156 1 92.75 100 GLU A N 1
ATOM 802 C CA . GLU A 1 100 ? -9.094 -45.25 -14.367 1 92.75 100 GLU A CA 1
ATOM 803 C C . GLU A 1 100 ? -8.266 -44.125 -14.953 1 92.75 100 GLU A C 1
ATOM 805 O O . GLU A 1 100 ? -7.652 -43.344 -14.211 1 92.75 100 GLU A O 1
ATOM 810 N N . GLY A 1 101 ? -8.258 -44.094 -16.234 1 93.19 101 GLY A N 1
ATOM 811 C CA . GLY A 1 101 ? -7.551 -43 -16.891 1 93.19 101 GLY A CA 1
ATOM 812 C C . GLY A 1 101 ? -8.133 -41.625 -16.594 1 93.19 101 GLY A C 1
ATOM 813 O O . GLY A 1 101 ? -7.391 -40.656 -16.406 1 93.19 101 GLY A O 1
ATOM 814 N N . CYS A 1 102 ? -9.406 -41.594 -16.578 1 92.62 102 CYS A N 1
ATOM 815 C CA . CYS A 1 102 ? -10.094 -40.344 -16.281 1 92.62 102 CYS A CA 1
ATOM 816 C C . CYS A 1 102 ? -9.805 -39.875 -14.859 1 92.62 102 CYS A C 1
ATOM 818 O O . CYS A 1 102 ? -9.469 -38.719 -14.625 1 92.62 102 CYS A O 1
ATOM 820 N N . LEU A 1 103 ? -9.891 -40.781 -13.883 1 93.19 103 LEU A N 1
ATOM 821 C CA . LEU A 1 103 ? -9.617 -40.469 -12.492 1 93.19 103 LEU A CA 1
ATOM 822 C C . LEU A 1 103 ? -8.164 -40 -12.312 1 93.19 103 LEU A C 1
ATOM 824 O O . LEU A 1 103 ? -7.883 -39.125 -11.516 1 93.19 103 LEU A O 1
ATOM 828 N N . CYS A 1 104 ? -7.309 -40.656 -13.055 1 94.06 104 CYS A N 1
ATOM 829 C CA . CYS A 1 104 ? -5.902 -40.281 -13.008 1 94.06 104 CYS A CA 1
ATOM 830 C C . CYS A 1 104 ? -5.699 -38.844 -13.539 1 94.06 104 CYS A C 1
ATOM 832 O O . CYS A 1 104 ? -4.934 -38.062 -12.969 1 94.06 104 CYS A O 1
ATOM 834 N N . GLN A 1 105 ? -6.309 -38.594 -14.617 1 93.94 105 GLN A N 1
ATOM 835 C CA . GLN A 1 105 ? -6.184 -37.281 -15.195 1 93.94 105 GLN A CA 1
ATOM 836 C C . GLN A 1 105 ? -6.715 -36.219 -14.242 1 93.94 105 GLN A C 1
ATOM 838 O O . GLN A 1 105 ? -6.082 -35.156 -14.047 1 93.94 105 GLN A O 1
ATOM 843 N N . VAL A 1 106 ? -7.863 -36.469 -13.656 1 92.62 106 VAL A N 1
ATOM 844 C CA . VAL A 1 106 ? -8.43 -35.562 -12.672 1 92.62 106 VAL A CA 1
ATOM 845 C C . VAL A 1 106 ? -7.441 -35.344 -11.531 1 92.62 106 VAL A C 1
ATOM 847 O O . VAL A 1 106 ? -7.203 -34.219 -11.117 1 92.62 106 VAL A O 1
ATOM 850 N N . PHE A 1 107 ? -6.875 -36.406 -11.086 1 95.38 107 PHE A N 1
ATOM 851 C CA . PHE A 1 107 ? -5.945 -36.344 -9.969 1 95.38 107 PHE A CA 1
ATOM 852 C C . PHE A 1 107 ? -4.746 -35.469 -10.289 1 95.38 107 PHE A C 1
ATOM 854 O O . PHE A 1 107 ? -4.426 -34.531 -9.539 1 95.38 107 PHE A O 1
ATOM 861 N N . PHE A 1 108 ? -4.125 -35.75 -11.375 1 95.62 108 PHE A N 1
ATOM 862 C CA . PHE A 1 108 ? -2.877 -35.062 -11.695 1 95.62 108 PHE A CA 1
ATOM 863 C C . PHE A 1 108 ? -3.135 -33.594 -12.039 1 95.62 108 PHE A C 1
ATOM 865 O O . PHE A 1 108 ? -2.355 -32.719 -11.672 1 95.62 108 PHE A O 1
ATOM 872 N N . VAL A 1 109 ? -4.168 -33.281 -12.766 1 91.19 109 VAL A N 1
ATOM 873 C CA . VAL A 1 109 ? -4.48 -31.906 -13.117 1 91.19 109 VAL A CA 1
ATOM 874 C C . VAL A 1 109 ? -4.77 -31.109 -11.859 1 91.19 109 VAL A C 1
ATOM 876 O O . VAL A 1 109 ? -4.25 -30 -11.688 1 91.19 109 VAL A O 1
ATOM 879 N N . MET A 1 110 ? -5.531 -31.641 -10.953 1 92 110 MET A N 1
ATOM 880 C CA . MET A 1 110 ? -5.859 -30.953 -9.711 1 92 110 MET A CA 1
ATOM 881 C C . MET A 1 110 ? -4.633 -30.859 -8.805 1 92 110 MET A C 1
ATOM 883 O O . MET A 1 110 ? -4.418 -29.828 -8.164 1 92 110 MET A O 1
ATOM 887 N N . PHE A 1 111 ? -3.893 -31.906 -8.781 1 96.12 111 PHE A N 1
ATOM 888 C CA . PHE A 1 111 ? -2.729 -31.953 -7.902 1 96.12 111 PHE A CA 1
ATOM 889 C C . PHE A 1 111 ? -1.709 -30.891 -8.305 1 96.12 111 PHE A C 1
ATOM 891 O O . PHE A 1 111 ? -1.297 -30.078 -7.48 1 96.12 111 PHE A O 1
ATOM 898 N N . PHE A 1 112 ? -1.319 -30.875 -9.508 1 95.31 112 PHE A N 1
ATOM 899 C CA . PHE A 1 112 ? -0.287 -29.938 -9.953 1 95.31 112 PHE A CA 1
ATOM 900 C C . PHE A 1 112 ? -0.804 -28.516 -9.938 1 95.31 112 PHE A C 1
ATOM 902 O O . PHE A 1 112 ? -0.05 -27.578 -9.656 1 95.31 112 PHE A O 1
ATOM 909 N N . GLY A 1 113 ? -2.09 -28.344 -10.219 1 91.12 113 GLY A N 1
ATOM 910 C CA . GLY A 1 113 ? -2.68 -27.016 -10.055 1 91.12 113 GLY A CA 1
ATOM 911 C C . GLY A 1 113 ? -2.641 -26.516 -8.625 1 91.12 113 GLY A C 1
ATOM 912 O O . GLY A 1 113 ? -2.379 -25.344 -8.383 1 91.12 113 GLY A O 1
ATOM 913 N N . SER A 1 114 ? -2.891 -27.359 -7.703 1 94.94 114 SER A N 1
ATOM 914 C CA . SER A 1 114 ? -2.879 -27.016 -6.285 1 94.94 114 SER A CA 1
ATOM 915 C C . SER A 1 114 ? -1.467 -26.703 -5.809 1 94.94 114 SER A C 1
ATOM 917 O O . SER A 1 114 ? -1.267 -25.766 -5.035 1 94.94 114 SER A O 1
ATOM 919 N N . VAL A 1 115 ? -0.557 -27.484 -6.289 1 96.75 115 VAL A N 1
ATOM 920 C CA . VAL A 1 115 ? 0.829 -27.25 -5.898 1 96.75 115 VAL A CA 1
ATOM 921 C C . VAL A 1 115 ? 1.286 -25.891 -6.426 1 96.75 115 VAL A C 1
ATOM 923 O O . VAL A 1 115 ? 2.027 -25.172 -5.754 1 96.75 115 VAL A O 1
ATOM 926 N N . GLN A 1 116 ? 0.833 -25.531 -7.59 1 94.5 116 GLN A N 1
ATOM 927 C CA . GLN A 1 116 ? 1.172 -24.234 -8.156 1 94.5 116 GLN A CA 1
ATOM 928 C C . GLN A 1 116 ? 0.668 -23.094 -7.27 1 94.5 116 GLN A C 1
ATOM 930 O O . GLN A 1 116 ? 1.392 -22.125 -7.016 1 94.5 116 GLN A O 1
ATOM 935 N N . SER A 1 117 ? -0.497 -23.203 -6.812 1 94.75 117 SER A N 1
ATOM 936 C CA . SER A 1 117 ? -1.085 -22.203 -5.938 1 94.75 117 SER A CA 1
ATOM 937 C C . SER A 1 117 ? -0.229 -21.984 -4.691 1 94.75 117 SER A C 1
ATOM 939 O O . SER A 1 117 ? 0.116 -20.844 -4.359 1 94.75 117 SER A O 1
ATOM 941 N N . TRP A 1 118 ? 0.148 -23.016 -4.086 1 97 118 TRP A N 1
ATOM 942 C CA . TRP A 1 118 ? 0.911 -22.906 -2.848 1 97 118 TRP A CA 1
ATOM 943 C C . TRP A 1 118 ? 2.361 -22.531 -3.133 1 97 118 TRP A C 1
ATOM 945 O O . TRP A 1 118 ? 3.059 -22.016 -2.258 1 97 118 TRP A O 1
ATOM 955 N N . THR A 1 119 ? 2.832 -22.859 -4.348 1 96.75 119 THR A N 1
ATOM 956 C CA . THR A 1 119 ? 4.145 -22.359 -4.75 1 96.75 119 THR A CA 1
ATOM 957 C C . THR A 1 119 ? 4.148 -20.844 -4.848 1 96.75 119 THR A C 1
ATOM 959 O O . THR A 1 119 ? 5.113 -20.188 -4.449 1 96.75 119 THR A O 1
ATOM 962 N N . LEU A 1 120 ? 3.057 -20.328 -5.355 1 95.12 120 LEU A N 1
ATOM 963 C CA . LEU A 1 120 ? 2.932 -18.875 -5.449 1 95.12 120 LEU A CA 1
ATOM 964 C C . LEU A 1 120 ? 2.93 -18.234 -4.062 1 95.12 120 LEU A C 1
ATOM 966 O O . LEU A 1 120 ? 3.469 -17.141 -3.875 1 95.12 120 LEU A O 1
ATOM 970 N N . VAL A 1 121 ? 2.355 -18.922 -3.07 1 97.06 121 VAL A N 1
ATOM 971 C CA . VAL A 1 121 ? 2.379 -18.453 -1.689 1 97.06 121 VAL A CA 1
ATOM 972 C C . VAL A 1 121 ? 3.814 -18.438 -1.17 1 97.06 121 VAL A C 1
ATOM 974 O O . VAL A 1 121 ? 4.242 -17.484 -0.526 1 97.06 121 VAL A O 1
ATOM 977 N N . THR A 1 122 ? 4.516 -19.484 -1.465 1 97.12 122 THR A N 1
ATOM 978 C CA . THR A 1 122 ? 5.906 -19.578 -1.037 1 97.12 122 THR A CA 1
ATOM 979 C C . THR A 1 122 ? 6.742 -18.469 -1.678 1 97.12 122 THR A C 1
ATOM 981 O O . THR A 1 122 ? 7.617 -17.891 -1.029 1 97.12 122 THR A O 1
ATOM 984 N N . MET A 1 123 ? 6.43 -18.25 -2.922 1 95.62 123 MET A N 1
ATOM 985 C CA . MET A 1 123 ? 7.125 -17.172 -3.623 1 95.62 123 MET A CA 1
ATOM 986 C C . MET A 1 123 ? 6.82 -15.82 -2.988 1 95.62 123 MET A C 1
ATOM 988 O O . MET A 1 123 ? 7.699 -14.961 -2.877 1 95.62 123 MET A O 1
ATOM 992 N N . ALA A 1 124 ? 5.609 -15.617 -2.613 1 96.06 124 ALA A N 1
ATOM 993 C CA . ALA A 1 124 ? 5.215 -14.383 -1.932 1 96.06 124 ALA A CA 1
ATOM 994 C C . ALA A 1 124 ? 5.953 -14.234 -0.605 1 96.06 124 ALA A C 1
ATOM 996 O O . ALA A 1 124 ? 6.375 -13.133 -0.247 1 96.06 124 ALA A O 1
ATOM 997 N N . TYR A 1 125 ? 6.082 -15.289 0.095 1 96.25 125 TYR A N 1
ATOM 998 C CA . TYR A 1 125 ? 6.82 -15.305 1.352 1 96.25 125 TYR A CA 1
ATOM 999 C C . TYR A 1 125 ? 8.281 -14.914 1.131 1 96.25 125 TYR A C 1
ATOM 1001 O O . TYR A 1 125 ? 8.836 -14.117 1.892 1 96.25 125 TYR A O 1
ATOM 1009 N N . ASP A 1 126 ? 8.82 -15.445 0.12 1 95.5 126 ASP A N 1
ATOM 1010 C CA . ASP A 1 126 ? 10.195 -15.125 -0.246 1 95.5 126 ASP A CA 1
ATOM 1011 C C . ASP A 1 126 ? 10.352 -13.625 -0.5 1 95.5 126 ASP A C 1
ATOM 1013 O O . ASP A 1 126 ? 11.281 -13 0.023 1 95.5 126 ASP A O 1
ATOM 1017 N N . ARG A 1 127 ? 9.398 -13.039 -1.28 1 93 127 ARG A N 1
ATOM 1018 C CA . ARG A 1 127 ? 9.445 -11.617 -1.6 1 93 127 ARG A CA 1
ATOM 1019 C C . ARG A 1 127 ? 9.266 -10.773 -0.346 1 93 127 ARG A C 1
ATOM 1021 O O . ARG A 1 127 ? 9.938 -9.75 -0.177 1 93 127 ARG A O 1
ATOM 1028 N N . PHE A 1 128 ? 8.414 -11.242 0.521 1 95.69 128 PHE A N 1
ATOM 1029 C CA . PHE A 1 128 ? 8.133 -10.531 1.762 1 95.69 128 PHE A CA 1
ATOM 1030 C C . PHE A 1 128 ? 9.375 -10.43 2.629 1 95.69 128 PHE A C 1
ATOM 1032 O O . PHE A 1 128 ? 9.727 -9.344 3.1 1 95.69 128 PHE A O 1
ATOM 1039 N N . ILE A 1 129 ? 10.086 -11.531 2.795 1 95.44 129 ILE A N 1
ATOM 1040 C CA . ILE A 1 129 ? 11.289 -11.531 3.621 1 95.44 129 ILE A CA 1
ATOM 1041 C C . ILE A 1 129 ? 12.391 -10.727 2.936 1 95.44 129 ILE A C 1
ATOM 1043 O O . ILE A 1 129 ? 13.109 -9.961 3.59 1 95.44 129 ILE A O 1
ATOM 1047 N N . ALA A 1 130 ? 12.531 -10.844 1.622 1 93.06 130 ALA A N 1
ATOM 1048 C CA . ALA A 1 130 ? 13.57 -10.148 0.865 1 93.06 130 ALA A CA 1
ATOM 1049 C C . ALA A 1 130 ? 13.406 -8.633 0.968 1 93.06 130 ALA A C 1
ATOM 1051 O O . ALA A 1 130 ? 14.398 -7.898 1.025 1 93.06 130 ALA A O 1
ATOM 1052 N N . ILE A 1 131 ? 12.164 -8.172 1.006 1 91.38 131 ILE A N 1
ATOM 1053 C CA . ILE A 1 131 ? 11.898 -6.738 0.956 1 91.38 131 ILE A CA 1
ATOM 1054 C C . ILE A 1 131 ? 11.812 -6.184 2.375 1 91.38 131 ILE A C 1
ATOM 1056 O O . ILE A 1 131 ? 12.367 -5.121 2.67 1 91.38 131 ILE A O 1
ATOM 1060 N N . CYS A 1 132 ? 11.203 -6.867 3.279 1 91.12 132 CYS A N 1
ATOM 1061 C CA . CYS A 1 132 ? 10.945 -6.352 4.617 1 91.12 132 CYS A CA 1
ATOM 1062 C C . CYS A 1 132 ? 12.094 -6.664 5.562 1 91.12 132 CYS A C 1
ATOM 1064 O O . CYS A 1 132 ? 12.328 -5.938 6.531 1 91.12 132 CYS A O 1
ATOM 1066 N N . PHE A 1 133 ? 12.852 -7.723 5.309 1 93.75 133 PHE A N 1
ATOM 1067 C CA . PHE A 1 133 ? 13.984 -8.109 6.145 1 93.75 133 PHE A CA 1
ATOM 1068 C C . PHE A 1 133 ? 15.195 -8.445 5.293 1 93.75 133 PHE A C 1
ATOM 1070 O O . PHE A 1 133 ? 15.734 -9.555 5.387 1 93.75 133 PHE A O 1
ATOM 1077 N N . PRO A 1 134 ? 15.703 -7.445 4.602 1 90.81 134 PRO A N 1
ATOM 1078 C CA . PRO A 1 134 ? 16.797 -7.719 3.664 1 90.81 134 PRO A CA 1
ATOM 1079 C C . PRO A 1 134 ? 18.078 -8.18 4.363 1 90.81 134 PRO A C 1
ATOM 1081 O O . PRO A 1 134 ? 18.797 -9.039 3.836 1 90.81 134 PRO A O 1
ATOM 1084 N N . LEU A 1 135 ? 18.344 -7.684 5.543 1 91.31 135 LEU A N 1
ATOM 1085 C CA . LEU A 1 135 ? 19.562 -8.016 6.266 1 91.31 135 LEU A CA 1
ATOM 1086 C C . LEU A 1 135 ? 19.5 -9.438 6.809 1 91.31 135 LEU A C 1
ATOM 1088 O O . LEU A 1 135 ? 20.547 -10.086 6.992 1 91.31 135 LEU A O 1
ATOM 1092 N N . ARG A 1 136 ? 18.328 -9.93 7.059 1 94.75 136 ARG A N 1
ATOM 1093 C CA . ARG A 1 136 ? 18.156 -11.266 7.617 1 94.75 136 ARG A CA 1
ATOM 1094 C C . ARG A 1 136 ? 17.688 -12.242 6.555 1 94.75 136 ARG A C 1
ATOM 1096 O O . ARG A 1 136 ? 17.312 -13.383 6.867 1 94.75 136 ARG A O 1
ATOM 1103 N N . TYR A 1 137 ? 17.609 -11.82 5.344 1 94.12 137 TYR A N 1
ATOM 1104 C CA . TYR A 1 137 ? 17.062 -12.641 4.27 1 94.12 137 TYR A CA 1
ATOM 1105 C C . TYR A 1 137 ? 17.75 -13.992 4.191 1 94.12 137 TYR A C 1
ATOM 1107 O O . TYR A 1 137 ? 17.094 -15.039 4.234 1 94.12 137 TYR A O 1
ATOM 1115 N N . HIS A 1 138 ? 19.062 -14.047 4.219 1 94.06 138 HIS A N 1
ATOM 1116 C CA . HIS A 1 138 ? 19.844 -15.258 4 1 94.06 138 HIS A CA 1
ATOM 1117 C C . HIS A 1 138 ? 19.781 -16.188 5.215 1 94.06 138 HIS A C 1
ATOM 1119 O O . HIS A 1 138 ? 20.031 -17.391 5.098 1 94.06 138 HIS A O 1
ATOM 1125 N N . SER A 1 139 ? 19.438 -15.555 6.32 1 95.88 139 SER A N 1
ATOM 1126 C CA . SER A 1 139 ? 19.312 -16.359 7.527 1 95.88 139 SER A CA 1
ATOM 1127 C C . SER A 1 139 ? 17.922 -16.984 7.633 1 95.88 139 SER A C 1
ATOM 1129 O O . SER A 1 139 ? 17.766 -18.062 8.219 1 95.88 139 SER A O 1
ATOM 1131 N N . ILE A 1 140 ? 16.953 -16.359 7.031 1 96.25 140 ILE A N 1
ATOM 1132 C CA . ILE A 1 140 ? 15.578 -16.797 7.168 1 96.25 140 ILE A CA 1
ATOM 1133 C C . ILE A 1 140 ? 15.203 -17.703 5.992 1 96.25 140 ILE A C 1
ATOM 1135 O O . ILE A 1 140 ? 14.648 -18.781 6.184 1 96.25 140 ILE A O 1
ATOM 1139 N N . VAL A 1 141 ? 15.5 -17.188 4.797 1 96.75 141 VAL A N 1
ATOM 1140 C CA . VAL A 1 141 ? 15.188 -17.953 3.588 1 96.75 141 VAL A CA 1
ATOM 1141 C C . VAL A 1 141 ? 16.406 -18.75 3.146 1 96.75 141 VAL A C 1
ATOM 1143 O O . VAL A 1 141 ? 17.203 -18.281 2.338 1 96.75 141 VAL A O 1
ATOM 1146 N N . THR A 1 142 ? 16.484 -20 3.723 1 97 142 THR A N 1
ATOM 1147 C CA . THR A 1 142 ? 17.562 -20.906 3.393 1 97 142 THR A CA 1
ATOM 1148 C C . THR A 1 142 ? 17.062 -22.047 2.516 1 97 142 THR A C 1
ATOM 1150 O O . THR A 1 142 ? 15.859 -22.266 2.406 1 97 142 THR A O 1
ATOM 1153 N N . LYS A 1 143 ? 18 -22.812 1.902 1 96.31 143 LYS A N 1
ATOM 1154 C CA . LYS A 1 143 ? 17.641 -23.922 1.017 1 96.31 143 LYS A CA 1
ATOM 1155 C C . LYS A 1 143 ? 16.828 -24.969 1.753 1 96.31 143 LYS A C 1
ATOM 1157 O O . LYS A 1 143 ? 15.781 -25.406 1.269 1 96.31 143 LYS A O 1
ATOM 1162 N N . PRO A 1 144 ? 17.266 -25.312 2.957 1 97.25 144 PRO A N 1
ATOM 1163 C CA . PRO A 1 144 ? 16.469 -26.312 3.656 1 97.25 144 PRO A CA 1
ATOM 1164 C C . PRO A 1 144 ? 15.078 -25.812 4.043 1 97.25 144 PRO A C 1
ATOM 1166 O O . PRO A 1 144 ? 14.109 -26.562 3.998 1 97.25 144 PRO A O 1
ATOM 1169 N N . ALA A 1 145 ? 15.008 -24.578 4.441 1 97.25 145 ALA A N 1
ATOM 1170 C CA . ALA A 1 145 ? 13.719 -24.016 4.828 1 97.25 145 ALA A CA 1
ATOM 1171 C C . ALA A 1 145 ? 12.742 -24.016 3.652 1 97.25 145 ALA A C 1
ATOM 1173 O O . ALA A 1 145 ? 11.594 -24.438 3.799 1 97.25 145 ALA A O 1
ATOM 1174 N N . VAL A 1 146 ? 13.242 -23.578 2.531 1 97.62 146 VAL A N 1
ATOM 1175 C CA . VAL A 1 146 ? 12.398 -23.531 1.341 1 97.62 146 VAL A CA 1
ATOM 1176 C C . VAL A 1 146 ? 12.023 -24.953 0.913 1 97.62 146 VAL A C 1
ATOM 1178 O O . VAL A 1 146 ? 10.883 -25.203 0.533 1 97.62 146 VAL A O 1
ATOM 1181 N N . ALA A 1 147 ? 12.945 -25.938 0.989 1 97.44 147 ALA A N 1
ATOM 1182 C CA . ALA A 1 147 ? 12.68 -27.328 0.646 1 97.44 147 ALA A CA 1
ATOM 1183 C C . ALA A 1 147 ? 11.57 -27.906 1.521 1 97.44 147 ALA A C 1
ATOM 1185 O O . ALA A 1 147 ? 10.68 -28.594 1.024 1 97.44 147 ALA A O 1
ATOM 1186 N N . VAL A 1 148 ? 11.664 -27.609 2.77 1 97.5 148 VAL A N 1
ATOM 1187 C CA . VAL A 1 148 ? 10.672 -28.125 3.711 1 97.5 148 VAL A CA 1
ATOM 1188 C C . VAL A 1 148 ? 9.305 -27.531 3.398 1 97.5 148 VAL A C 1
ATOM 1190 O O . VAL A 1 148 ? 8.289 -28.234 3.436 1 97.5 148 VAL A O 1
ATOM 1193 N N . MET A 1 149 ? 9.242 -26.25 3.111 1 97.69 149 MET A N 1
ATOM 1194 C CA . MET A 1 149 ? 7.977 -25.594 2.787 1 97.69 149 MET A CA 1
ATOM 1195 C C . MET A 1 149 ? 7.348 -26.219 1.544 1 97.69 149 MET A C 1
ATOM 1197 O O . MET A 1 149 ? 6.152 -26.516 1.533 1 97.69 149 MET A O 1
ATOM 1201 N N . LEU A 1 150 ? 8.164 -26.438 0.526 1 97.75 150 LEU A N 1
ATOM 1202 C CA . LEU A 1 150 ? 7.664 -27 -0.726 1 97.75 150 LEU A CA 1
ATOM 1203 C C . LEU A 1 150 ? 7.23 -28.438 -0.537 1 97.75 150 LEU A C 1
ATOM 1205 O O . LEU A 1 150 ? 6.152 -28.828 -0.993 1 97.75 150 LEU A O 1
ATOM 1209 N N . LEU A 1 151 ? 8.047 -29.203 0.164 1 97.56 151 LEU A N 1
ATOM 1210 C CA . LEU A 1 151 ? 7.73 -30.609 0.385 1 97.56 151 LEU A CA 1
ATOM 1211 C C . LEU A 1 151 ? 6.477 -30.766 1.242 1 97.56 151 LEU A C 1
ATOM 1213 O O . LEU A 1 151 ? 5.68 -31.672 1.028 1 97.56 151 LEU A O 1
ATOM 1217 N N . PHE A 1 152 ? 6.371 -29.906 2.201 1 97.69 152 PHE A N 1
ATOM 1218 C CA . PHE A 1 152 ? 5.176 -29.906 3.037 1 97.69 152 PHE A CA 1
ATOM 1219 C C . PHE A 1 152 ? 3.932 -29.641 2.203 1 97.69 152 PHE A C 1
ATOM 1221 O O . PHE A 1 152 ? 2.914 -30.312 2.354 1 97.69 152 PHE A O 1
ATOM 1228 N N . ALA A 1 153 ? 4 -28.641 1.343 1 97.31 153 ALA A N 1
ATOM 1229 C CA . ALA A 1 153 ? 2.881 -28.328 0.46 1 97.31 153 ALA A CA 1
ATOM 1230 C C . ALA A 1 153 ? 2.541 -29.516 -0.434 1 97.31 153 ALA A C 1
ATOM 1232 O O . ALA A 1 153 ? 1.371 -29.891 -0.581 1 97.31 153 ALA A O 1
ATOM 1233 N N . TRP A 1 154 ? 3.578 -30.188 -1.017 1 97.94 154 TRP A N 1
ATOM 1234 C CA . TRP A 1 154 ? 3.379 -31.359 -1.857 1 97.94 154 TRP A CA 1
ATOM 1235 C C . TRP A 1 154 ? 2.676 -32.469 -1.083 1 97.94 154 TRP A C 1
ATOM 1237 O O . TRP A 1 154 ? 1.726 -33.094 -1.582 1 97.94 154 TRP A O 1
ATOM 1247 N N . ALA A 1 155 ? 3.053 -32.656 0.131 1 97.69 155 ALA A N 1
ATOM 1248 C CA . ALA A 1 155 ? 2.52 -33.75 0.937 1 97.69 155 ALA A CA 1
ATOM 1249 C C . ALA A 1 155 ? 1.069 -33.5 1.33 1 97.69 155 ALA A C 1
ATOM 1251 O O . ALA A 1 155 ? 0.218 -34.375 1.217 1 97.69 155 ALA A O 1
ATOM 1252 N N . VAL A 1 156 ? 0.825 -32.375 1.785 1 97.12 156 VAL A N 1
ATOM 1253 C CA . VAL A 1 156 ? -0.518 -32 2.229 1 97.12 156 VAL A CA 1
ATOM 1254 C C . VAL A 1 156 ? -1.482 -32.062 1.045 1 97.12 156 VAL A C 1
ATOM 1256 O O . VAL A 1 156 ? -2.584 -32.594 1.154 1 97.12 156 VAL A O 1
ATOM 1259 N N . LEU A 1 157 ? -1.052 -31.531 -0.088 1 97.81 157 LEU A N 1
ATOM 1260 C CA . LEU A 1 157 ? -1.924 -31.469 -1.255 1 97.81 157 LEU A CA 1
ATOM 1261 C C . LEU A 1 157 ? -2.115 -32.844 -1.869 1 97.81 157 LEU A C 1
ATOM 1263 O O . LEU A 1 157 ? -3.195 -33.156 -2.369 1 97.81 157 LEU A O 1
ATOM 1267 N N . LEU A 1 158 ? -1.038 -33.656 -1.808 1 97.62 158 LEU A N 1
ATOM 1268 C CA . LEU A 1 158 ? -1.17 -35.062 -2.246 1 97.62 158 LEU A CA 1
ATOM 1269 C C . LEU A 1 158 ? -2.232 -35.781 -1.431 1 97.62 158 LEU A C 1
ATOM 1271 O O . LEU A 1 158 ? -3.064 -36.5 -1.989 1 97.62 158 LEU A O 1
ATOM 1275 N N . SER A 1 159 ? -2.234 -35.562 -0.187 1 97 159 SER A N 1
ATOM 1276 C CA . SER A 1 159 ? -3.199 -36.188 0.705 1 97 159 SER A CA 1
ATOM 1277 C C . SER A 1 159 ? -4.613 -35.688 0.441 1 97 159 SER A C 1
ATOM 1279 O O . SER A 1 159 ? -5.555 -36.469 0.348 1 97 159 SER A O 1
ATOM 1281 N N . LEU A 1 160 ? -4.719 -34.438 0.299 1 96.19 160 LEU A N 1
ATOM 1282 C CA . LEU A 1 160 ? -6.027 -33.844 0.091 1 96.19 160 LEU A CA 1
ATOM 1283 C C . LEU A 1 160 ? -6.637 -34.281 -1.23 1 96.19 160 LEU A C 1
ATOM 1285 O O . LEU A 1 160 ? -7.797 -34.688 -1.275 1 96.19 160 LEU A O 1
ATOM 1289 N N . ILE A 1 161 ? -5.875 -34.281 -2.299 1 96.19 161 ILE A N 1
ATOM 1290 C CA . ILE A 1 161 ? -6.387 -34.625 -3.623 1 96.19 161 ILE A CA 1
ATOM 1291 C C . ILE A 1 161 ? -6.664 -36.125 -3.697 1 96.19 161 ILE A C 1
ATOM 1293 O O . ILE A 1 161 ? -7.641 -36.531 -4.32 1 96.19 161 ILE A O 1
ATOM 1297 N N . SER A 1 162 ? -5.777 -36.906 -3.027 1 96.31 162 SER A N 1
ATOM 1298 C CA . SER A 1 162 ? -6.039 -38.344 -2.965 1 96.31 162 SER A CA 1
ATOM 1299 C C . SER A 1 162 ? -7.367 -38.625 -2.273 1 96.31 162 SER A C 1
ATOM 1301 O O . SER A 1 162 ? -8.125 -39.5 -2.711 1 96.31 162 SER A O 1
ATOM 1303 N N . CYS A 1 163 ? -7.625 -37.938 -1.24 1 94.88 163 CYS A N 1
ATOM 1304 C CA . CYS A 1 163 ? -8.891 -38.094 -0.532 1 94.88 163 CYS A CA 1
ATOM 1305 C C . CYS A 1 163 ? -10.062 -37.688 -1.418 1 94.88 163 CYS A C 1
ATOM 1307 O O . CYS A 1 163 ? -11.078 -38.406 -1.47 1 94.88 163 CYS A O 1
ATOM 1309 N N . MET A 1 164 ? -9.914 -36.688 -2.137 1 92.81 164 MET A N 1
ATOM 1310 C CA . MET A 1 164 ? -10.984 -36.188 -2.996 1 92.81 164 MET A CA 1
ATOM 1311 C C . MET A 1 164 ? -11.289 -37.156 -4.125 1 92.81 164 MET A C 1
ATOM 1313 O O . MET A 1 164 ? -12.445 -37.438 -4.402 1 92.81 164 MET A O 1
ATOM 1317 N N . VAL A 1 165 ? -10.25 -37.656 -4.77 1 92.88 165 VAL A N 1
ATOM 1318 C CA . VAL A 1 165 ? -10.43 -38.594 -5.871 1 92.88 165 VAL A CA 1
ATOM 1319 C C . VAL A 1 165 ? -10.93 -39.906 -5.34 1 92.88 165 VAL A C 1
ATOM 1321 O O . VAL A 1 165 ? -11.734 -40.594 -5.988 1 92.88 165 VAL A O 1
ATOM 1324 N N . GLY A 1 166 ? -10.484 -40.281 -4.117 1 92.38 166 GLY A N 1
ATOM 1325 C CA . GLY A 1 166 ? -11 -41.469 -3.48 1 92.38 166 GLY A CA 1
ATOM 1326 C C . GLY A 1 166 ? -12.492 -41.438 -3.227 1 92.38 166 GLY A C 1
ATOM 1327 O O . GLY A 1 166 ? -13.203 -42.406 -3.428 1 92.38 166 GLY A O 1
ATOM 1328 N N . LEU A 1 167 ? -12.945 -40.281 -2.828 1 90.38 167 LEU A N 1
ATOM 1329 C CA . LEU A 1 167 ? -14.367 -40.094 -2.588 1 90.38 167 LEU A CA 1
ATOM 1330 C C . LEU A 1 167 ? -15.141 -40.094 -3.9 1 90.38 167 LEU A C 1
ATOM 1332 O O . LEU A 1 167 ? -16.297 -40.531 -3.949 1 90.38 167 LEU A O 1
ATOM 1336 N N . LEU A 1 168 ? -14.492 -39.562 -4.961 1 88.19 168 LEU A N 1
ATOM 1337 C CA . LEU A 1 168 ? -15.102 -39.594 -6.285 1 88.19 168 LEU A CA 1
ATOM 1338 C C . LEU A 1 168 ? -15.266 -41 -6.777 1 88.19 168 LEU A C 1
ATOM 1340 O O . LEU A 1 168 ? -16.25 -41.344 -7.453 1 88.19 168 LEU A O 1
ATOM 1344 N N . ASP A 1 169 ? -14.344 -41.812 -6.387 1 88.94 169 ASP A N 1
ATOM 1345 C CA . ASP A 1 169 ? -14.352 -43.219 -6.789 1 88.94 169 ASP A CA 1
ATOM 1346 C C . ASP A 1 169 ? -15.453 -44 -6.059 1 88.94 169 ASP A C 1
ATOM 1348 O O . ASP A 1 169 ? -15.797 -45.125 -6.449 1 88.94 169 ASP A O 1
ATOM 1352 N N . ARG A 1 170 ? -16.078 -43.406 -5.082 1 86 170 ARG A N 1
ATOM 1353 C CA . ARG A 1 170 ? -17.141 -44.062 -4.32 1 86 170 ARG A CA 1
ATOM 1354 C C . ARG A 1 170 ? -18.516 -43.625 -4.789 1 86 170 ARG A C 1
ATOM 1356 O O . ARG A 1 170 ? -19.531 -43.906 -4.145 1 86 170 ARG A O 1
ATOM 1363 N N . LEU A 1 171 ? -18.484 -42.969 -5.883 1 86.56 171 LEU A N 1
ATOM 1364 C CA . LEU A 1 171 ? -19.75 -42.531 -6.461 1 86.56 171 LEU A CA 1
ATOM 1365 C C . LEU A 1 171 ? -20.234 -43.531 -7.52 1 86.56 171 LEU A C 1
ATOM 1367 O O . LEU A 1 171 ? -19.422 -44.219 -8.133 1 86.56 171 LEU A O 1
ATOM 1371 N N . SER A 1 172 ? -21.562 -43.656 -7.672 1 85.81 172 SER A N 1
ATOM 1372 C CA . SER A 1 172 ? -22.172 -44.5 -8.688 1 85.81 172 SER A CA 1
ATOM 1373 C C . SER A 1 172 ? -22.594 -43.688 -9.906 1 85.81 172 SER A C 1
ATOM 1375 O O . SER A 1 172 ? -23.438 -42.781 -9.797 1 85.81 172 SER A O 1
ATOM 1377 N N . PHE A 1 173 ? -21.906 -44.031 -11 1 84.81 173 PHE A N 1
ATOM 1378 C CA . PHE A 1 173 ? -22.219 -43.344 -12.25 1 84.81 173 PHE A CA 1
ATOM 1379 C C . PHE A 1 173 ? -23.297 -44.094 -13.023 1 84.81 173 PHE A C 1
ATOM 1381 O O . PHE A 1 173 ? -23.031 -45.094 -13.672 1 84.81 173 PHE A O 1
ATOM 1388 N N . CYS A 1 174 ? -24.562 -43.75 -12.82 1 75.06 174 CYS A N 1
ATOM 1389 C CA . CYS A 1 174 ? -25.688 -44.469 -13.422 1 75.06 174 CYS A CA 1
ATOM 1390 C C . CYS A 1 174 ? -26.328 -43.594 -14.508 1 75.06 174 CYS A C 1
ATOM 1392 O O . CYS A 1 174 ? -27.094 -44.125 -15.336 1 75.06 174 CYS A O 1
ATOM 1394 N N . GLY A 1 175 ? -26.031 -42.5 -14.602 1 71.69 175 GLY A N 1
ATOM 1395 C CA . GLY A 1 175 ? -26.672 -41.656 -15.602 1 71.69 175 GLY A CA 1
ATOM 1396 C C . GLY A 1 175 ? -25.875 -41.531 -16.875 1 71.69 175 GLY A C 1
ATOM 1397 O O . GLY A 1 175 ? -25.406 -42.5 -17.438 1 71.69 175 GLY A O 1
ATOM 1398 N N . SER A 1 176 ? -25.781 -40.344 -17.391 1 79.81 176 SER A N 1
ATOM 1399 C CA . SER A 1 176 ? -25.047 -40.062 -18.625 1 79.81 176 SER A CA 1
ATOM 1400 C C . SER A 1 176 ? -23.547 -40.219 -18.422 1 79.81 176 SER A C 1
ATOM 1402 O O . SER A 1 176 ? -23.016 -39.875 -17.359 1 79.81 176 SER A O 1
ATOM 1404 N N . LEU A 1 177 ? -22.953 -41.031 -19.281 1 86.56 177 LEU A N 1
ATOM 1405 C CA . LEU A 1 177 ? -21.5 -41.25 -19.234 1 86.56 177 LEU A CA 1
ATOM 1406 C C . LEU A 1 177 ? -20.766 -40.25 -20.094 1 86.56 177 LEU A C 1
ATOM 1408 O O . LEU A 1 177 ? -19.578 -40.406 -20.359 1 86.56 177 LEU A O 1
ATOM 1412 N N . VAL A 1 178 ? -21.516 -39.25 -20.469 1 86.88 178 VAL A N 1
ATOM 1413 C CA . VAL A 1 178 ? -20.938 -38.219 -21.312 1 86.88 178 VAL A CA 1
ATOM 1414 C C . VAL A 1 178 ? -20.422 -37.062 -20.438 1 86.88 178 VAL A C 1
ATOM 1416 O O . VAL A 1 178 ? -21.188 -36.469 -19.672 1 86.88 178 VAL A O 1
ATOM 1419 N N . ILE A 1 179 ? -19.172 -36.875 -20.484 1 86.75 179 ILE A N 1
ATOM 1420 C CA . ILE A 1 179 ? -18.562 -35.75 -19.797 1 86.75 179 ILE A CA 1
ATOM 1421 C C . ILE A 1 179 ? -18.562 -34.531 -20.719 1 86.75 179 ILE A C 1
ATOM 1423 O O . ILE A 1 179 ? -17.938 -34.531 -21.781 1 86.75 179 ILE A O 1
ATOM 1427 N N . GLN A 1 180 ? -19.219 -33.5 -20.312 1 81.12 180 GLN A N 1
ATOM 1428 C CA . GLN A 1 180 ? -19.328 -32.281 -21.109 1 81.12 180 GLN A CA 1
ATOM 1429 C C . GLN A 1 180 ? -18.094 -31.422 -20.938 1 81.12 180 GLN A C 1
ATOM 1431 O O . GLN A 1 180 ? -18.172 -30.297 -20.453 1 81.12 180 GLN A O 1
ATOM 1436 N N . SER A 1 181 ? -16.969 -31.906 -21.312 1 82.69 181 SER A N 1
ATOM 1437 C CA . SER A 1 181 ? -15.68 -31.219 -21.266 1 82.69 181 SER A CA 1
ATOM 1438 C C . SER A 1 181 ? -14.68 -31.859 -22.219 1 82.69 181 SER A C 1
ATOM 1440 O O . SER A 1 181 ? -14.953 -32.906 -22.812 1 82.69 181 SER A O 1
ATOM 1442 N N . PHE A 1 182 ? -13.633 -31.203 -22.5 1 80.38 182 PHE A N 1
ATOM 1443 C CA . PHE A 1 182 ? -12.633 -31.75 -23.406 1 80.38 182 PHE A CA 1
ATOM 1444 C C . PHE A 1 182 ? -11.617 -32.594 -22.641 1 80.38 182 PHE A C 1
ATOM 1446 O O . PHE A 1 182 ? -10.727 -33.188 -23.25 1 80.38 182 PHE A O 1
ATOM 1453 N N . PHE A 1 183 ? -11.68 -32.594 -21.344 1 84.31 183 PHE A N 1
ATOM 1454 C CA . PHE A 1 183 ? -10.875 -33.469 -20.5 1 84.31 183 PHE A CA 1
ATOM 1455 C C . PHE A 1 183 ? -11.664 -33.938 -19.281 1 84.31 183 PHE A C 1
ATOM 1457 O O . PHE A 1 183 ? -12.82 -33.531 -19.109 1 84.31 183 PHE A O 1
ATOM 1464 N N . CYS A 1 184 ? -11.125 -34.906 -18.578 1 87.38 184 CYS A N 1
ATOM 1465 C CA . CYS A 1 184 ? -11.797 -35.344 -17.375 1 87.38 184 CYS A CA 1
ATOM 1466 C C . CYS A 1 184 ? -11.695 -34.312 -16.266 1 87.38 184 CYS A C 1
ATOM 1468 O O . CYS A 1 184 ? -10.688 -34.281 -15.555 1 87.38 184 CYS A O 1
ATOM 1470 N N . ASP A 1 185 ? -12.609 -33.469 -16.219 1 83.38 185 ASP A N 1
ATOM 1471 C CA . ASP A 1 185 ? -12.672 -32.406 -15.227 1 83.38 185 ASP A CA 1
ATOM 1472 C C . ASP A 1 185 ? -13.5 -32.812 -14.016 1 83.38 185 ASP A C 1
ATOM 1474 O O . ASP A 1 185 ? -14.523 -33.5 -14.156 1 83.38 185 ASP A O 1
ATOM 1478 N N . HIS A 1 186 ? -13.031 -32.438 -12.93 1 82.94 186 HIS A N 1
ATOM 1479 C CA . HIS A 1 186 ? -13.734 -32.781 -11.695 1 82.94 186 HIS A CA 1
ATOM 1480 C C . HIS A 1 186 ? -15.141 -32.188 -11.68 1 82.94 186 HIS A C 1
ATOM 1482 O O . HIS A 1 186 ? -16.094 -32.844 -11.25 1 82.94 186 HIS A O 1
ATOM 1488 N N . GLY A 1 187 ? -15.273 -30.969 -12.203 1 78.62 187 GLY A N 1
ATOM 1489 C CA . GLY A 1 187 ? -16.562 -30.312 -12.211 1 78.62 187 GLY A CA 1
ATOM 1490 C C . GLY A 1 187 ? -17.594 -31.016 -13.078 1 78.62 187 GLY A C 1
ATOM 1491 O O . GLY A 1 187 ? -18.75 -31.156 -12.688 1 78.62 187 GLY A O 1
ATOM 1492 N N . ALA A 1 188 ? -17.172 -31.438 -14.203 1 79.88 188 ALA A N 1
ATOM 1493 C CA . ALA A 1 188 ? -18.062 -32.125 -15.125 1 79.88 188 ALA A CA 1
ATOM 1494 C C . ALA A 1 188 ? -18.391 -33.531 -14.617 1 79.88 188 ALA A C 1
ATOM 1496 O O . ALA A 1 188 ? -19.516 -34 -14.75 1 79.88 188 ALA A O 1
ATOM 1497 N N . LEU A 1 189 ? -17.391 -34.188 -13.992 1 82.38 189 LEU A N 1
ATOM 1498 C CA . LEU A 1 189 ? -17.547 -35.531 -13.508 1 82.38 189 LEU A CA 1
ATOM 1499 C C . LEU A 1 189 ? -18.453 -35.594 -12.281 1 82.38 189 LEU A C 1
ATOM 1501 O O . LEU A 1 189 ? -19.203 -36.531 -12.086 1 82.38 189 LEU A O 1
ATOM 1505 N N . TYR A 1 190 ? -18.359 -34.5 -11.602 1 81.38 190 TYR A N 1
ATOM 1506 C CA . TYR A 1 190 ? -19.109 -34.406 -10.344 1 81.38 190 TYR A CA 1
ATOM 1507 C C . TYR A 1 190 ? -20.609 -34.344 -10.609 1 81.38 190 TYR A C 1
ATOM 1509 O O . TYR A 1 190 ? -21.422 -34.656 -9.742 1 81.38 190 TYR A O 1
ATOM 1517 N N . GLN A 1 191 ? -21.016 -34.031 -11.742 1 78.69 191 GLN A N 1
ATOM 1518 C CA . GLN A 1 191 ? -22.438 -33.844 -12.062 1 78.69 191 GLN A CA 1
ATOM 1519 C C . GLN A 1 191 ? -23.062 -35.156 -12.547 1 78.69 191 GLN A C 1
ATOM 1521 O O . GLN A 1 191 ? -24.281 -35.281 -12.594 1 78.69 191 GLN A O 1
ATOM 1526 N N . LEU A 1 192 ? -22.391 -36.25 -12.719 1 82.12 192 LEU A N 1
ATOM 1527 C CA . LEU A 1 192 ? -22.844 -37.438 -13.43 1 82.12 192 LEU A CA 1
ATOM 1528 C C . LEU A 1 192 ? -23.406 -38.469 -12.453 1 82.12 192 LEU A C 1
ATOM 1530 O O . LEU A 1 192 ? -24.344 -39.219 -12.789 1 82.12 192 LEU A O 1
ATOM 1534 N N . PRO A 1 193 ? -22.859 -38.5 -11.195 1 81.88 193 PRO A N 1
ATOM 1535 C CA . PRO A 1 193 ? -23.344 -39.562 -10.297 1 81.88 193 PRO A CA 1
ATOM 1536 C C . PRO A 1 193 ? -24.812 -39.375 -9.906 1 81.88 193 PRO A C 1
ATOM 1538 O O . PRO A 1 193 ? -25.328 -38.25 -9.938 1 81.88 193 PRO A O 1
ATOM 1541 N N . CYS A 1 194 ? -25.438 -40.531 -9.695 1 80.44 194 CYS A N 1
ATOM 1542 C CA . CYS A 1 194 ? -26.844 -40.531 -9.359 1 80.44 194 CYS A CA 1
ATOM 1543 C C . CYS A 1 194 ? -27.047 -40.656 -7.852 1 80.44 194 CYS A C 1
ATOM 1545 O O . CYS A 1 194 ? -28.172 -40.5 -7.352 1 80.44 194 CYS A O 1
ATOM 1547 N N . ASN A 1 195 ? -26.109 -41 -7.082 1 81.44 195 ASN A N 1
ATOM 1548 C CA . ASN A 1 195 ? -26.234 -41.156 -5.637 1 81.44 195 ASN A CA 1
ATOM 1549 C C . ASN A 1 195 ? -25.938 -39.875 -4.898 1 81.44 195 ASN A C 1
ATOM 1551 O O . ASN A 1 195 ? -25.703 -38.844 -5.523 1 81.44 195 ASN A O 1
ATOM 1555 N N . ASP A 1 196 ? -26.109 -39.938 -3.592 1 82.38 196 ASP A N 1
ATOM 1556 C CA . ASP A 1 196 ? -25.938 -38.781 -2.738 1 82.38 196 ASP A CA 1
ATOM 1557 C C . ASP A 1 196 ? -24.5 -38.25 -2.811 1 82.38 196 ASP A C 1
ATOM 1559 O O . ASP A 1 196 ? -23.547 -39 -2.584 1 82.38 196 ASP A O 1
ATOM 1563 N N . LYS A 1 197 ? -24.297 -36.938 -3.156 1 84.56 197 LYS A N 1
ATOM 1564 C CA . LYS A 1 197 ? -22.984 -36.312 -3.328 1 84.56 197 LYS A CA 1
ATOM 1565 C C . LYS A 1 197 ? -22.703 -35.312 -2.223 1 84.56 197 LYS A C 1
ATOM 1567 O O . LYS A 1 197 ? -21.938 -34.344 -2.416 1 84.56 197 LYS A O 1
ATOM 1572 N N . SER A 1 198 ? -23.375 -35.5 -1.092 1 86 198 SER A N 1
ATOM 1573 C CA . SER A 1 198 ? -23.234 -34.5 -0.029 1 86 198 SER A CA 1
ATOM 1574 C C . SER A 1 198 ? -21.797 -34.469 0.491 1 86 198 SER A C 1
ATOM 1576 O O . SER A 1 198 ? -21.234 -33.375 0.676 1 86 198 SER A O 1
ATOM 1578 N N . ILE A 1 199 ? -21.219 -35.656 0.726 1 87.25 199 ILE A N 1
ATOM 1579 C CA . ILE A 1 199 ? -19.844 -35.719 1.236 1 87.25 199 ILE A CA 1
ATOM 1580 C C . ILE A 1 199 ? -18.891 -35.125 0.205 1 87.25 199 ILE A C 1
ATOM 1582 O O . ILE A 1 199 ? -17.969 -34.375 0.558 1 87.25 199 ILE A O 1
ATOM 1586 N N . ASN A 1 200 ? -19.109 -35.406 -1.046 1 87.38 200 ASN A N 1
ATOM 1587 C CA . ASN A 1 200 ? -18.266 -34.906 -2.119 1 87.38 200 ASN A CA 1
ATOM 1588 C C . ASN A 1 200 ? -18.406 -33.375 -2.248 1 87.38 200 ASN A C 1
ATOM 1590 O O . ASN A 1 200 ? -17.422 -32.688 -2.543 1 87.38 200 ASN A O 1
ATOM 1594 N N . ARG A 1 201 ? -19.547 -32.906 -2.01 1 85.81 201 ARG A N 1
ATOM 1595 C CA . ARG A 1 201 ? -19.766 -31.469 -2.049 1 85.81 201 ARG A CA 1
ATOM 1596 C C . ARG A 1 201 ? -18.969 -30.781 -0.945 1 85.81 201 ARG A C 1
ATOM 1598 O O . ARG A 1 201 ? -18.359 -29.734 -1.175 1 85.81 201 ARG A O 1
ATOM 1605 N N . ASN A 1 202 ? -19.062 -31.312 0.206 1 89.19 202 ASN A N 1
ATOM 1606 C CA . ASN A 1 202 ? -18.344 -30.719 1.335 1 89.19 202 ASN A CA 1
ATOM 1607 C C . ASN A 1 202 ? -16.844 -30.719 1.109 1 89.19 202 ASN A C 1
ATOM 1609 O O . ASN A 1 202 ? -16.156 -29.766 1.468 1 89.19 202 ASN A O 1
ATOM 1613 N N . ILE A 1 203 ? -16.328 -31.734 0.529 1 89.38 203 ILE A N 1
ATOM 1614 C CA . ILE A 1 203 ? -14.891 -31.828 0.344 1 89.38 203 ILE A CA 1
ATOM 1615 C C . ILE A 1 203 ? -14.453 -30.859 -0.764 1 89.38 203 ILE A C 1
ATOM 1617 O O . ILE A 1 203 ? -13.336 -30.344 -0.745 1 89.38 203 ILE A O 1
ATOM 1621 N N . VAL A 1 204 ? -15.312 -30.656 -1.737 1 87.25 204 VAL A N 1
ATOM 1622 C CA . VAL A 1 204 ? -15.008 -29.672 -2.779 1 87.25 204 VAL A CA 1
ATOM 1623 C C . VAL A 1 204 ? -14.883 -28.281 -2.164 1 87.25 204 VAL A C 1
ATOM 1625 O O . VAL A 1 204 ? -13.984 -27.516 -2.521 1 87.25 204 VAL A O 1
ATOM 1628 N N . PHE A 1 205 ? -15.773 -28 -1.233 1 87.5 205 PHE A N 1
ATOM 1629 C CA . PHE A 1 205 ? -15.703 -26.719 -0.55 1 87.5 205 PHE A CA 1
ATOM 1630 C C . PHE A 1 205 ? -14.398 -26.594 0.23 1 87.5 205 PHE A C 1
ATOM 1632 O O . PHE A 1 205 ? -13.781 -25.531 0.246 1 87.5 205 PHE A O 1
ATOM 1639 N N . LEU A 1 206 ? -14.07 -27.594 0.824 1 90.19 206 LEU A N 1
ATOM 1640 C CA . LEU A 1 206 ? -12.82 -27.609 1.574 1 90.19 206 LEU A CA 1
ATOM 1641 C C . LEU A 1 206 ? -11.625 -27.422 0.643 1 90.19 206 LEU A C 1
ATOM 1643 O O . LEU A 1 206 ? -10.703 -26.656 0.949 1 90.19 206 LEU A O 1
ATOM 1647 N N . TYR A 1 207 ? -11.703 -28.062 -0.466 1 91 207 TYR A N 1
ATOM 1648 C CA . TYR A 1 207 ? -10.648 -27.969 -1.47 1 91 207 TYR A CA 1
ATOM 1649 C C . TYR A 1 207 ? -10.508 -26.547 -1.995 1 91 207 TYR A C 1
ATOM 1651 O O . TYR A 1 207 ? -9.406 -26 -2.039 1 91 207 TYR A O 1
ATOM 1659 N N . VAL A 1 208 ? -11.594 -25.922 -2.357 1 88.44 208 VAL A N 1
ATOM 1660 C CA . VAL A 1 208 ? -11.578 -24.578 -2.906 1 88.44 208 VAL A CA 1
ATOM 1661 C C . VAL A 1 208 ? -11.039 -23.594 -1.861 1 88.44 208 VAL A C 1
ATOM 1663 O O . VAL A 1 208 ? -10.266 -22.688 -2.188 1 88.44 208 VAL A O 1
ATOM 1666 N N . THR A 1 209 ? -11.391 -23.797 -0.669 1 91.5 209 THR A N 1
ATOM 1667 C CA . THR A 1 209 ? -10.961 -22.906 0.406 1 91.5 209 THR A CA 1
ATOM 1668 C C . THR A 1 209 ? -9.461 -23.062 0.659 1 91.5 209 THR A C 1
ATOM 1670 O O . THR A 1 209 ? -8.734 -22.062 0.703 1 91.5 209 THR A O 1
ATOM 1673 N N . ILE A 1 210 ? -8.977 -24.234 0.7 1 93 210 ILE A N 1
ATOM 1674 C CA . ILE A 1 210 ? -7.594 -24.516 1.083 1 93 210 ILE A CA 1
ATOM 1675 C C . ILE A 1 210 ? -6.664 -24.203 -0.092 1 93 210 ILE A C 1
ATOM 1677 O O . ILE A 1 210 ? -5.551 -23.719 0.099 1 93 210 ILE A O 1
ATOM 1681 N N . VAL A 1 211 ? -7.113 -24.453 -1.253 1 92.44 211 VAL A N 1
ATOM 1682 C CA . VAL A 1 211 ? -6.207 -24.422 -2.396 1 92.44 211 VAL A CA 1
ATOM 1683 C C . VAL A 1 211 ? -6.348 -23.094 -3.133 1 92.44 211 VAL A C 1
ATOM 1685 O O . VAL A 1 211 ? -5.406 -22.641 -3.783 1 92.44 211 VAL A O 1
ATOM 1688 N N . PHE A 1 212 ? -7.469 -22.391 -2.98 1 89.44 212 PHE A N 1
ATOM 1689 C CA . PHE A 1 212 ? -7.648 -21.188 -3.787 1 89.44 212 PHE A CA 1
ATOM 1690 C C . PHE A 1 212 ? -7.863 -19.969 -2.9 1 89.44 212 PHE A C 1
ATOM 1692 O O . PHE A 1 212 ? -7.078 -19.016 -2.939 1 89.44 212 PHE A O 1
ATOM 1699 N N . LEU A 1 213 ? -8.789 -20.047 -2.002 1 91.25 213 LEU A N 1
ATOM 1700 C CA . LEU A 1 213 ? -9.141 -18.875 -1.224 1 91.25 213 LEU A CA 1
ATOM 1701 C C . LEU A 1 213 ? -8.055 -18.547 -0.2 1 91.25 213 LEU A C 1
ATOM 1703 O O . LEU A 1 213 ? -7.602 -17.406 -0.106 1 91.25 213 LEU A O 1
ATOM 1707 N N . PHE A 1 214 ? -7.656 -19.531 0.496 1 95.12 214 PHE A N 1
ATOM 1708 C CA . PHE A 1 214 ? -6.68 -19.328 1.561 1 95.12 214 PHE A CA 1
ATOM 1709 C C . PHE A 1 214 ? -5.359 -18.828 0.992 1 95.12 214 PHE A C 1
ATOM 1711 O O . PHE A 1 214 ? -4.82 -17.812 1.453 1 95.12 214 PHE A O 1
ATOM 1718 N N . PRO A 1 215 ? -4.816 -19.406 -0.025 1 95.38 215 PRO A N 1
ATOM 1719 C CA . PRO A 1 215 ? -3.576 -18.906 -0.618 1 95.38 215 PRO A CA 1
ATOM 1720 C C . PRO A 1 215 ? -3.719 -17.484 -1.182 1 95.38 215 PRO A C 1
ATOM 1722 O O . PRO A 1 215 ? -2.814 -16.656 -1.03 1 95.38 215 PRO A O 1
ATOM 1725 N N . LEU A 1 216 ? -4.812 -17.25 -1.818 1 93.31 216 LEU A N 1
ATOM 1726 C CA . LEU A 1 216 ? -5.039 -15.922 -2.381 1 93.31 216 LEU A CA 1
ATOM 1727 C C . LEU A 1 216 ? -5.035 -14.859 -1.285 1 93.31 216 LEU A C 1
ATOM 1729 O O . LEU A 1 216 ? -4.449 -13.789 -1.455 1 93.31 216 LEU A O 1
ATOM 1733 N N . ILE A 1 217 ? -5.625 -15.164 -0.15 1 95.31 217 ILE A N 1
ATOM 1734 C CA . ILE A 1 217 ? -5.676 -14.242 0.984 1 95.31 217 ILE A CA 1
ATOM 1735 C C . ILE A 1 217 ? -4.273 -14.055 1.554 1 95.31 217 ILE A C 1
ATOM 1737 O O . ILE A 1 217 ? -3.873 -12.93 1.868 1 95.31 217 ILE A O 1
ATOM 1741 N N . LEU A 1 218 ? -3.551 -15.109 1.649 1 95.44 218 LEU A N 1
ATOM 1742 C CA . LEU A 1 218 ? -2.191 -15.031 2.174 1 95.44 218 LEU A CA 1
ATOM 1743 C C . LEU A 1 218 ? -1.312 -14.172 1.271 1 95.44 218 LEU A C 1
ATOM 1745 O O . LEU A 1 218 ? -0.537 -13.344 1.759 1 95.44 218 LEU A O 1
ATOM 1749 N N . ILE A 1 219 ? -1.442 -14.344 -0.023 1 96.19 219 ILE A N 1
ATOM 1750 C CA . ILE A 1 219 ? -0.656 -13.57 -0.977 1 96.19 219 ILE A CA 1
ATOM 1751 C C . ILE A 1 219 ? -1.048 -12.094 -0.891 1 96.19 219 ILE A C 1
ATOM 1753 O O . ILE A 1 219 ? -0.182 -11.219 -0.833 1 96.19 219 ILE A O 1
ATOM 1757 N N . ALA A 1 220 ? -2.305 -11.867 -0.78 1 93.81 220 ALA A N 1
ATOM 1758 C CA . ALA A 1 220 ? -2.789 -10.492 -0.687 1 93.81 220 ALA A CA 1
ATOM 1759 C C . ALA A 1 220 ? -2.268 -9.812 0.575 1 93.81 220 ALA A C 1
ATOM 1761 O O . ALA A 1 220 ? -1.805 -8.664 0.526 1 93.81 220 ALA A O 1
ATOM 1762 N N . LEU A 1 221 ? -2.354 -10.445 1.672 1 95.38 221 LEU A N 1
ATOM 1763 C CA . LEU A 1 221 ? -1.872 -9.898 2.936 1 95.38 221 LEU A CA 1
ATOM 1764 C C . LEU A 1 221 ? -0.374 -9.617 2.871 1 95.38 221 LEU A C 1
ATOM 1766 O O . LEU A 1 221 ? 0.094 -8.594 3.375 1 95.38 221 LEU A O 1
ATOM 1770 N N . THR A 1 222 ? 0.353 -10.484 2.293 1 94.69 222 THR A N 1
ATOM 1771 C CA . THR A 1 222 ? 1.789 -10.297 2.125 1 94.69 222 THR A CA 1
ATOM 1772 C C . THR A 1 222 ? 2.076 -9.039 1.306 1 94.69 222 THR A C 1
ATOM 1774 O O . THR A 1 222 ? 2.945 -8.242 1.666 1 94.69 222 THR A O 1
ATOM 1777 N N . TYR A 1 223 ? 1.341 -8.828 0.305 1 92.75 223 TYR A N 1
ATOM 1778 C CA . TYR A 1 223 ? 1.602 -7.703 -0.583 1 92.75 223 TYR A CA 1
ATOM 1779 C C . TYR A 1 223 ? 1.16 -6.391 0.057 1 92.75 223 TYR A C 1
ATOM 1781 O O . TYR A 1 223 ? 1.727 -5.332 -0.227 1 92.75 223 TYR A O 1
ATOM 1789 N N . VAL A 1 224 ? 0.156 -6.5 0.948 1 92.44 224 VAL A N 1
ATOM 1790 C CA . VAL A 1 224 ? -0.19 -5.32 1.737 1 92.44 224 VAL A CA 1
ATOM 1791 C C . VAL A 1 224 ? 0.971 -4.957 2.658 1 92.44 224 VAL A C 1
ATOM 1793 O O . VAL A 1 224 ? 1.353 -3.787 2.754 1 92.44 224 VAL A O 1
ATOM 1796 N N . CYS A 1 225 ? 1.547 -5.867 3.23 1 93.69 225 CYS A N 1
ATOM 1797 C CA . CYS A 1 225 ? 2.693 -5.648 4.105 1 93.69 225 CYS A CA 1
ATOM 1798 C C . CYS A 1 225 ? 3.875 -5.086 3.324 1 93.69 225 CYS A C 1
ATOM 1800 O O . CYS A 1 225 ? 4.551 -4.164 3.787 1 93.69 225 CYS A O 1
ATOM 1802 N N . ILE A 1 226 ? 4.078 -5.648 2.186 1 93.56 226 ILE A N 1
ATOM 1803 C CA . ILE A 1 226 ? 5.176 -5.191 1.337 1 93.56 226 ILE A CA 1
ATOM 1804 C C . ILE A 1 226 ? 4.945 -3.738 0.934 1 93.56 226 ILE A C 1
ATOM 1806 O O . ILE A 1 226 ? 5.852 -2.91 1.027 1 93.56 226 ILE A O 1
ATOM 1810 N N . ALA A 1 227 ? 3.768 -3.473 0.512 1 92.06 227 ALA A N 1
ATOM 1811 C CA . ALA A 1 227 ? 3.42 -2.115 0.1 1 92.06 227 ALA A CA 1
ATOM 1812 C C . ALA A 1 227 ? 3.648 -1.121 1.235 1 92.06 227 ALA A C 1
ATOM 1814 O O . ALA A 1 227 ? 4.211 -0.044 1.022 1 92.06 227 ALA A O 1
ATOM 1815 N N . ILE A 1 228 ? 3.256 -1.444 2.406 1 91.25 228 ILE A N 1
ATOM 1816 C CA . ILE A 1 228 ? 3.418 -0.59 3.578 1 91.25 228 ILE A CA 1
ATOM 1817 C C . ILE A 1 228 ? 4.902 -0.404 3.879 1 91.25 228 ILE A C 1
ATOM 1819 O O . ILE A 1 228 ? 5.359 0.717 4.113 1 91.25 228 ILE A O 1
ATOM 1823 N N . ALA A 1 229 ? 5.637 -1.43 3.848 1 91.88 229 ALA A N 1
ATOM 1824 C CA . ALA A 1 229 ? 7.062 -1.378 4.148 1 91.88 229 ALA A CA 1
ATOM 1825 C C . ALA A 1 229 ? 7.801 -0.499 3.143 1 91.88 229 ALA A C 1
ATOM 1827 O O . ALA A 1 229 ? 8.641 0.321 3.523 1 91.88 229 ALA A O 1
ATOM 1828 N N . LEU A 1 230 ? 7.465 -0.701 1.888 1 92.31 230 LEU A N 1
ATOM 1829 C CA . LEU A 1 230 ? 8.117 0.078 0.843 1 92.31 230 LEU A CA 1
ATOM 1830 C C . LEU A 1 230 ? 7.789 1.56 0.98 1 92.31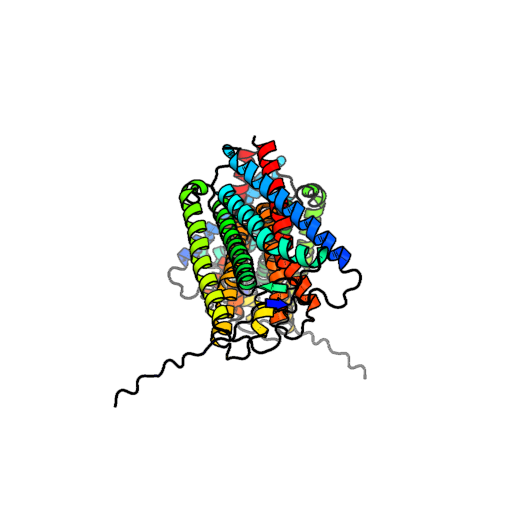 230 LEU A C 1
ATOM 1832 O O . LEU A 1 230 ? 8.664 2.414 0.839 1 92.31 230 LEU A O 1
ATOM 1836 N N . THR A 1 231 ? 6.605 1.886 1.301 1 90.5 231 THR A N 1
ATOM 1837 C CA . THR A 1 231 ? 6.156 3.268 1.44 1 90.5 231 THR A CA 1
ATOM 1838 C C . THR A 1 231 ? 6.77 3.91 2.68 1 90.5 231 THR A C 1
ATOM 1840 O O . THR A 1 231 ? 7.195 5.066 2.641 1 90.5 231 THR A O 1
ATOM 1843 N N . LEU A 1 232 ? 6.836 3.225 3.764 1 89.12 232 LEU A N 1
ATOM 1844 C CA . LEU A 1 232 ? 7.41 3.742 5.004 1 89.12 232 LEU A CA 1
ATOM 1845 C C . LEU A 1 232 ? 8.906 4 4.848 1 89.12 232 LEU A C 1
ATOM 1847 O O . LEU A 1 232 ? 9.43 4.973 5.391 1 89.12 232 LEU A O 1
ATOM 1851 N N . LYS A 1 233 ? 9.484 3.117 4.086 1 86.44 233 LYS A N 1
ATOM 1852 C CA . LYS A 1 233 ? 10.922 3.26 3.875 1 86.44 233 LYS A CA 1
ATOM 1853 C C . LYS A 1 233 ? 11.234 4.465 2.99 1 86.44 233 LYS A C 1
ATOM 1855 O O . LYS A 1 233 ? 12.219 5.168 3.217 1 86.44 233 LYS A O 1
ATOM 1860 N N . THR A 1 234 ? 10.375 4.758 2.016 1 85.25 234 THR A N 1
ATOM 1861 C CA . THR A 1 234 ? 10.656 5.789 1.022 1 85.25 234 THR A CA 1
ATOM 1862 C C . THR A 1 234 ? 10.047 7.121 1.438 1 85.25 234 THR A C 1
ATOM 1864 O O . THR A 1 234 ? 10.523 8.188 1.031 1 85.25 234 THR A O 1
ATOM 1867 N N . CYS A 1 235 ? 9.016 7.184 2.246 1 88.94 235 CYS A N 1
ATOM 1868 C CA . CYS A 1 235 ? 8.281 8.406 2.539 1 88.94 235 CYS A CA 1
ATOM 1869 C C . CYS A 1 235 ? 8.172 8.625 4.043 1 88.94 235 CYS A C 1
ATOM 1871 O O . CYS A 1 235 ? 7.188 9.203 4.52 1 88.94 235 CYS A O 1
ATOM 1873 N N . THR A 1 236 ? 9.133 8.172 4.816 1 86.12 236 THR A N 1
ATOM 1874 C CA . THR A 1 236 ? 9.07 8.188 6.273 1 86.12 236 THR A CA 1
ATOM 1875 C C . THR A 1 236 ? 8.914 9.617 6.789 1 86.12 236 THR A C 1
ATOM 1877 O O . THR A 1 236 ? 8.062 9.883 7.637 1 86.12 236 THR A O 1
ATOM 1880 N N . SER A 1 237 ? 9.656 10.578 6.293 1 86.12 237 SER A N 1
ATOM 1881 C CA . SER A 1 237 ? 9.656 11.945 6.797 1 86.12 237 SER A CA 1
ATOM 1882 C C . SER A 1 237 ? 8.305 12.617 6.594 1 86.12 237 SER A C 1
ATOM 1884 O O . SER A 1 237 ? 7.746 13.195 7.523 1 86.12 237 SER A O 1
ATOM 1886 N N . HIS A 1 238 ? 7.766 12.531 5.41 1 90.19 238 HIS A N 1
ATOM 1887 C CA . HIS A 1 238 ? 6.488 13.172 5.125 1 90.19 238 HIS A CA 1
ATOM 1888 C C . HIS A 1 238 ? 5.352 12.5 5.895 1 90.19 238 HIS A C 1
ATOM 1890 O O . HIS A 1 238 ? 4.43 13.18 6.359 1 90.19 238 HIS A O 1
ATOM 1896 N N . LEU A 1 239 ? 5.441 11.234 6.031 1 89.81 239 LEU A N 1
ATOM 1897 C CA . LEU A 1 239 ? 4.398 10.523 6.762 1 89.81 239 LEU A CA 1
ATOM 1898 C C . LEU A 1 239 ? 4.387 10.93 8.234 1 89.81 239 LEU A C 1
ATOM 1900 O O . LEU A 1 239 ? 3.318 11.055 8.836 1 89.81 239 LEU A O 1
ATOM 1904 N N . ILE A 1 240 ? 5.543 11.148 8.789 1 87.19 240 ILE A N 1
ATOM 1905 C CA . ILE A 1 240 ? 5.641 11.609 10.164 1 87.19 240 ILE A CA 1
ATOM 1906 C C . ILE A 1 240 ? 5.027 13 10.289 1 87.19 240 ILE A C 1
ATOM 1908 O O . ILE A 1 240 ? 4.281 13.281 11.234 1 87.19 240 ILE A O 1
ATOM 1912 N N . LEU A 1 241 ? 5.332 13.82 9.305 1 90.25 241 LEU A N 1
ATOM 1913 C CA . LEU A 1 241 ? 4.785 15.172 9.312 1 90.25 241 LEU A CA 1
ATOM 1914 C C . LEU A 1 241 ? 3.264 15.141 9.242 1 90.25 241 LEU A C 1
ATOM 1916 O O . LEU A 1 241 ? 2.59 15.859 9.984 1 90.25 241 LEU A O 1
ATOM 1920 N N . VAL A 1 242 ? 2.74 14.297 8.391 1 91.31 242 VAL A N 1
ATOM 1921 C CA . VAL A 1 242 ? 1.296 14.18 8.219 1 91.31 242 VAL A CA 1
ATOM 1922 C C . VAL A 1 242 ? 0.66 13.641 9.492 1 91.31 242 VAL A C 1
ATOM 1924 O O . VAL A 1 242 ? -0.369 14.148 9.945 1 91.31 242 VAL A O 1
ATOM 1927 N N . ALA A 1 243 ? 1.293 12.727 10.102 1 87.81 243 ALA A N 1
ATOM 1928 C CA . ALA A 1 243 ? 0.764 12.125 11.32 1 87.81 243 ALA A CA 1
ATOM 1929 C C . ALA A 1 243 ? 0.744 13.133 12.469 1 87.81 243 ALA A C 1
ATOM 1931 O O . ALA A 1 243 ? -0.252 13.25 13.188 1 87.81 243 ALA A O 1
ATOM 1932 N N . ILE A 1 244 ? 1.807 13.852 12.578 1 86.31 244 ILE A N 1
ATOM 1933 C CA . ILE A 1 244 ? 1.935 14.805 13.672 1 86.31 244 ILE A CA 1
ATOM 1934 C C . ILE A 1 244 ? 0.91 15.93 13.492 1 86.31 244 ILE A C 1
ATOM 1936 O O . ILE A 1 244 ? 0.356 16.422 14.477 1 86.31 244 ILE A O 1
ATOM 1940 N N . PHE A 1 245 ? 0.646 16.266 12.305 1 89.12 245 PHE A N 1
ATOM 1941 C CA . PHE A 1 245 ? -0.255 17.375 12.039 1 89.12 245 PHE A CA 1
ATOM 1942 C C . PHE A 1 245 ? -1.709 16.938 12.172 1 89.12 245 PHE A C 1
ATOM 1944 O O . PHE A 1 245 ? -2.516 17.641 12.797 1 89.12 245 PHE A O 1
ATOM 1951 N N . TYR A 1 246 ? -2.092 15.82 11.703 1 87.69 246 TYR A N 1
ATOM 1952 C CA . TYR A 1 246 ? -3.502 15.469 11.594 1 87.69 246 TYR A CA 1
ATOM 1953 C C . TYR A 1 246 ? -3.949 14.633 12.781 1 87.69 246 TYR A C 1
ATOM 1955 O O . TYR A 1 246 ? -5.141 14.586 13.102 1 87.69 246 TYR A O 1
ATOM 1963 N N . PHE A 1 247 ? -3.021 14.016 13.453 1 81.38 247 PHE A N 1
ATOM 1964 C CA . PHE A 1 247 ? -3.41 13.141 14.555 1 81.38 247 PHE A CA 1
ATOM 1965 C C . PHE A 1 247 ? -4.109 13.922 15.656 1 81.38 247 PHE A C 1
ATOM 1967 O O . PHE A 1 247 ? -5.211 13.57 16.078 1 81.38 247 PHE A O 1
ATOM 1974 N N . PRO A 1 248 ? -3.543 15.039 16.141 1 77.56 248 PRO A N 1
ATOM 1975 C CA . PRO A 1 248 ? -4.227 15.812 17.172 1 77.56 248 PRO A CA 1
ATOM 1976 C C . PRO A 1 248 ? -5.535 16.438 16.688 1 77.56 248 PRO A C 1
ATOM 1978 O O . PRO A 1 248 ? -6.484 16.562 17.453 1 77.56 248 PRO A O 1
ATOM 1981 N N . LEU A 1 249 ? -5.598 16.75 15.438 1 76.62 249 LEU A N 1
ATOM 1982 C CA . LEU A 1 249 ? -6.785 17.359 14.859 1 76.62 249 LEU A CA 1
ATOM 1983 C C . LEU A 1 249 ? -7.941 16.359 14.812 1 76.62 249 LEU A C 1
ATOM 1985 O O . LEU A 1 249 ? -9.094 16.734 15.055 1 76.62 249 LEU A O 1
ATOM 1989 N N . LEU A 1 250 ? -7.59 15.203 14.477 1 74.31 250 LEU A N 1
ATOM 1990 C CA . LEU A 1 250 ? -8.617 14.172 14.453 1 74.31 250 LEU A CA 1
ATOM 1991 C C . LEU A 1 250 ? -9.133 13.883 15.859 1 74.31 250 LEU A C 1
ATOM 1993 O O . LEU A 1 250 ? -10.328 13.625 16.047 1 74.31 250 LEU A O 1
ATOM 1997 N N . GLY A 1 251 ? -8.234 14.023 16.75 1 66.56 251 GLY A N 1
ATOM 1998 C CA . GLY A 1 251 ? -8.648 13.859 18.141 1 66.56 251 GLY A CA 1
ATOM 1999 C C . GLY A 1 251 ? -9.594 14.953 18.609 1 66.56 251 GLY A C 1
ATOM 2000 O O . GLY A 1 251 ? -10.594 14.672 19.266 1 66.56 251 GLY A O 1
ATOM 2001 N N . THR A 1 252 ? -9.258 16.172 18.266 1 66.38 252 THR A N 1
ATOM 2002 C CA . THR A 1 252 ? -10.109 17.297 18.625 1 66.38 252 THR A CA 1
ATOM 2003 C C . THR A 1 252 ? -11.453 17.219 17.922 1 66.38 252 THR A C 1
ATOM 2005 O O . THR A 1 252 ? -12.5 17.484 18.516 1 66.38 252 THR A O 1
ATOM 2008 N N . SER A 1 253 ? -11.445 16.906 16.672 1 63.84 253 SER A N 1
ATOM 2009 C CA . SER A 1 253 ? -12.68 16.812 15.914 1 63.84 253 SER A CA 1
ATOM 2010 C C . SER A 1 253 ? -13.57 15.688 16.453 1 63.84 253 SER A C 1
ATOM 2012 O O . SER A 1 253 ? -1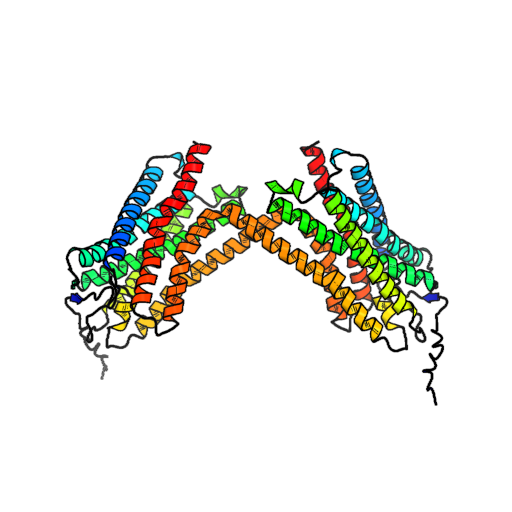4.797 15.805 16.438 1 63.84 253 SER A O 1
ATOM 2014 N N . ALA A 1 254 ? -12.906 14.648 16.875 1 60.97 254 ALA A N 1
ATOM 2015 C CA . ALA A 1 254 ? -13.672 13.555 17.484 1 60.97 254 ALA A CA 1
ATOM 2016 C C . ALA A 1 254 ? -14.32 13.992 18.797 1 60.97 254 ALA A C 1
ATOM 2018 O O . ALA A 1 254 ? -15.422 13.562 19.125 1 60.97 254 ALA A O 1
ATOM 2019 N N . THR A 1 255 ? -13.641 14.906 19.344 1 57.72 255 THR A N 1
ATOM 2020 C CA . THR A 1 255 ? -14.164 15.406 20.609 1 57.72 255 THR A CA 1
ATOM 2021 C C . THR A 1 255 ? -15.305 16.391 20.375 1 57.72 255 THR A C 1
ATOM 2023 O O . THR A 1 255 ? -16.25 16.453 21.156 1 57.72 255 THR A O 1
ATOM 2026 N N . VAL A 1 256 ? -15.086 17.266 19.359 1 57.03 256 VAL A N 1
ATOM 2027 C CA . VAL A 1 256 ? -16.156 18.203 19.062 1 57.03 256 VAL A CA 1
ATOM 2028 C C . VAL A 1 256 ? -17.438 17.438 18.703 1 57.03 256 VAL A C 1
ATOM 2030 O O . VAL A 1 256 ? -18.547 17.875 19.031 1 57.03 256 VAL A O 1
ATOM 2033 N N . LEU A 1 257 ? -17.156 16.391 17.953 1 52.81 257 LEU A N 1
ATOM 2034 C CA . LEU A 1 257 ? -18.328 15.602 17.594 1 52.81 257 LEU A CA 1
ATOM 2035 C C . LEU A 1 257 ? -18.891 14.883 18.812 1 52.81 257 LEU A C 1
ATOM 2037 O O . LEU A 1 257 ? -20.062 14.508 18.828 1 52.81 257 LEU A O 1
ATOM 2041 N N . THR A 1 258 ? -17.859 14.688 19.656 1 52.28 258 THR A N 1
ATOM 2042 C CA . THR A 1 258 ? -18.391 14.109 20.891 1 52.28 258 THR A CA 1
ATOM 2043 C C . THR A 1 258 ? -18.578 15.188 21.953 1 52.28 258 THR A C 1
ATOM 2045 O O . THR A 1 258 ? -17.812 16.156 22.016 1 52.28 258 THR A O 1
ATOM 2048 N N . SER A 1 259 ? -19.578 15.953 22.094 1 52.81 259 SER A N 1
ATOM 2049 C CA . SER A 1 259 ? -20.047 17.047 22.938 1 52.81 259 SER A CA 1
ATOM 2050 C C . SER A 1 259 ? -19.078 17.328 24.078 1 52.81 259 SER A C 1
ATOM 2052 O O . SER A 1 259 ? -18.781 18.484 24.375 1 52.81 259 SER A O 1
ATOM 2054 N N . SER A 1 260 ? -18.969 16.484 25.125 1 56.16 260 SER A N 1
ATOM 2055 C CA . SER A 1 260 ? -18.703 16.766 26.531 1 56.16 260 SER A CA 1
ATOM 2056 C C . SER A 1 260 ? -17.203 16.734 26.828 1 56.16 260 SER A C 1
ATOM 2058 O O . SER A 1 260 ? -16.75 15.875 27.594 1 56.16 260 SER A O 1
ATOM 2060 N N . LEU A 1 261 ? -16.438 17.25 25.969 1 59.53 261 LEU A N 1
ATOM 2061 C CA . LEU A 1 261 ? -15.094 17.109 26.531 1 59.53 261 LEU A CA 1
ATOM 2062 C C . LEU A 1 261 ? -14.82 18.203 27.562 1 59.53 261 LEU A C 1
ATOM 2064 O O . LEU A 1 261 ? -15.266 19.344 27.391 1 59.53 261 LEU A O 1
ATOM 2068 N N . HIS A 1 262 ? -14.289 17.812 28.641 1 68.88 262 HIS A N 1
ATOM 2069 C CA . HIS A 1 262 ? -13.805 18.719 29.672 1 68.88 262 HIS A CA 1
ATOM 2070 C C . HIS A 1 262 ? -12.875 19.781 29.078 1 68.88 262 HIS A C 1
ATOM 2072 O O . HIS A 1 262 ? -12.102 19.484 28.172 1 68.88 262 HIS A O 1
ATOM 2078 N N . PRO A 1 263 ? -13.125 20.984 29.312 1 73.12 263 PRO A N 1
ATOM 2079 C CA . PRO A 1 263 ? -12.336 22.109 28.797 1 73.12 263 PRO A CA 1
ATOM 2080 C C . PRO A 1 263 ? -10.836 21.859 28.875 1 73.12 263 PRO A C 1
ATOM 2082 O O . PRO A 1 263 ? -10.086 22.25 27.984 1 73.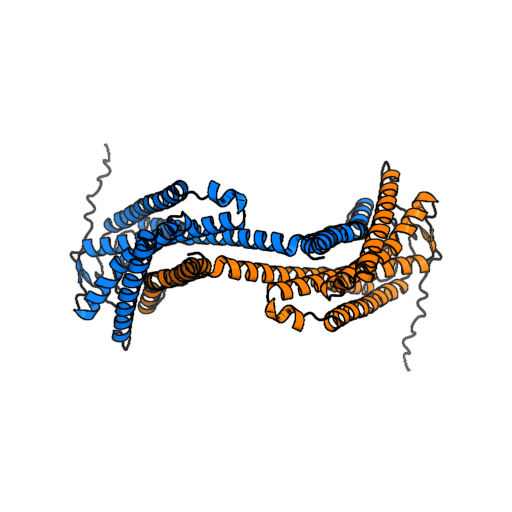12 263 PRO A O 1
ATOM 2085 N N . ASN A 1 264 ? -10.352 21.047 29.812 1 74.75 264 ASN A N 1
ATOM 2086 C CA . ASN A 1 264 ? -8.93 20.766 29.953 1 74.75 264 ASN A CA 1
ATOM 2087 C C . ASN A 1 264 ? -8.43 19.859 28.828 1 74.75 264 ASN A C 1
ATOM 2089 O O . ASN A 1 264 ? -7.324 20.031 28.328 1 74.75 264 ASN A O 1
ATOM 2093 N N . ALA A 1 265 ? -9.281 18.938 28.5 1 72.62 265 ALA A N 1
ATOM 2094 C CA . ALA A 1 265 ? -8.898 18.016 27.438 1 72.62 265 ALA A CA 1
ATOM 2095 C C . ALA A 1 265 ? -8.836 18.734 26.094 1 72.62 265 ALA A C 1
ATOM 2097 O O . ALA A 1 265 ? -7.953 18.469 25.266 1 72.62 265 ALA A O 1
ATOM 2098 N N . ARG A 1 266 ? -9.633 19.672 25.922 1 73 266 ARG A N 1
ATOM 2099 C CA . ARG A 1 266 ? -9.633 20.469 24.703 1 73 266 ARG A CA 1
ATOM 2100 C C . ARG A 1 266 ? -8.375 21.312 24.594 1 73 266 ARG A C 1
ATOM 2102 O O . ARG A 1 266 ? -7.797 21.453 23.516 1 73 266 ARG A O 1
ATOM 2109 N N . MET A 1 267 ? -8.023 21.812 25.719 1 76.38 267 MET A N 1
ATOM 2110 C CA . MET A 1 267 ? -6.848 22.672 25.75 1 76.38 267 MET A CA 1
ATOM 2111 C C . MET A 1 267 ? -5.582 21.875 25.453 1 76.38 267 MET A C 1
ATOM 2113 O O . MET A 1 267 ? -4.691 22.344 24.75 1 76.38 267 MET A O 1
ATOM 2117 N N . VAL A 1 268 ? -5.551 20.703 26.016 1 74.44 268 VAL A N 1
ATOM 2118 C CA . VAL A 1 268 ? -4.395 19.844 25.781 1 74.44 268 VAL A CA 1
ATOM 2119 C C . VAL A 1 268 ? -4.332 19.453 24.312 1 74.44 268 VAL A C 1
ATOM 2121 O O . VAL A 1 268 ? -3.268 19.516 23.688 1 74.44 268 VAL A O 1
ATOM 2124 N N . ASN A 1 269 ? -5.438 19.109 23.797 1 74.5 269 ASN A N 1
ATOM 2125 C CA . ASN A 1 269 ? -5.492 18.719 22.391 1 74.5 269 ASN A CA 1
ATOM 2126 C C . ASN A 1 269 ? -5.105 19.875 21.469 1 74.5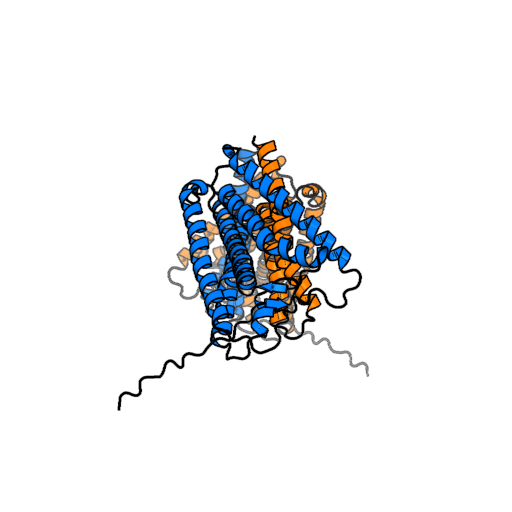 269 ASN A C 1
ATOM 2128 O O . ASN A 1 269 ? -4.438 19.688 20.453 1 74.5 269 ASN A O 1
ATOM 2132 N N . SER A 1 270 ? -5.543 21.016 21.875 1 75.38 270 SER A N 1
ATOM 2133 C CA . SER A 1 270 ? -5.207 22.203 21.094 1 75.38 270 SER A CA 1
ATOM 2134 C C . SER A 1 270 ? -3.707 22.484 21.109 1 75.38 270 SER A C 1
ATOM 2136 O O . SER A 1 270 ? -3.123 22.859 20.094 1 75.38 270 SER A O 1
ATOM 2138 N N . THR A 1 271 ? -3.125 22.25 22.281 1 74.38 271 THR A N 1
ATOM 2139 C CA . THR A 1 271 ? -1.681 22.422 22.391 1 74.38 271 THR A CA 1
ATOM 2140 C C . THR A 1 271 ? -0.94 21.422 21.5 1 74.38 271 THR A C 1
ATOM 2142 O O . THR A 1 271 ? 0.007 21.797 20.812 1 74.38 271 THR A O 1
ATOM 2145 N N . LEU A 1 272 ? -1.444 20.25 21.516 1 75.25 272 LEU A N 1
ATOM 2146 C CA . LEU A 1 272 ? -0.805 19.219 20.719 1 75.25 272 LEU A CA 1
ATOM 2147 C C . LEU A 1 272 ? -0.946 19.516 19.234 1 75.25 272 LEU A C 1
ATOM 2149 O O . LEU A 1 272 ? -0.018 19.281 18.453 1 75.25 272 LEU A O 1
ATOM 2153 N N . THR A 1 273 ? -1.993 20.078 18.875 1 75.56 273 THR A N 1
ATOM 2154 C CA . THR A 1 273 ? -2.303 20.312 17.469 1 75.56 273 THR A CA 1
ATOM 2155 C C . THR A 1 273 ? -1.479 21.469 16.922 1 75.56 273 THR A C 1
ATOM 2157 O O . THR A 1 273 ? -0.978 21.406 15.805 1 75.56 273 THR A O 1
ATOM 2160 N N . HIS A 1 274 ? -1.283 22.453 17.781 1 78.38 274 HIS A N 1
ATOM 2161 C CA . HIS A 1 274 ? -0.697 23.672 17.234 1 78.38 274 HIS A CA 1
ATOM 2162 C C . HIS A 1 274 ? 0.785 23.766 17.578 1 78.38 274 HIS A C 1
ATOM 2164 O O . HIS A 1 274 ? 1.553 24.406 16.859 1 78.38 274 HIS A O 1
ATOM 2170 N N . VAL A 1 275 ? 1.21 23.047 18.594 1 80.12 275 VAL A N 1
ATOM 2171 C CA . VAL A 1 275 ? 2.561 23.297 19.094 1 80.12 275 VAL A CA 1
ATOM 2172 C C . VAL A 1 275 ? 3.488 22.172 18.656 1 80.12 275 VAL A C 1
ATOM 2174 O O . VAL A 1 275 ? 4.625 22.422 18.25 1 80.12 275 VAL A O 1
ATOM 2177 N N . ILE A 1 276 ? 3.008 21.047 18.547 1 80.62 276 ILE A N 1
ATOM 2178 C CA . ILE A 1 276 ? 3.873 19.891 18.344 1 80.62 276 ILE A CA 1
ATOM 2179 C C . ILE A 1 276 ? 4.391 19.875 16.906 1 80.62 276 ILE A C 1
ATOM 2181 O O . ILE A 1 276 ? 5.582 19.672 16.672 1 80.62 276 ILE A O 1
ATOM 2185 N N . PRO A 1 277 ? 3.545 20.078 15.977 1 84.62 277 PRO A N 1
ATOM 2186 C CA . PRO A 1 277 ? 4.062 20.062 14.609 1 84.62 277 PRO A CA 1
ATOM 2187 C C . PRO A 1 277 ? 5.141 21.125 14.375 1 84.62 277 PRO A C 1
ATOM 2189 O O . PRO A 1 277 ? 6.156 20.844 13.734 1 84.62 277 PRO A O 1
ATOM 2192 N N . ALA A 1 278 ? 5.004 22.266 14.906 1 87.69 278 ALA A N 1
ATOM 2193 C CA . ALA A 1 278 ? 5.953 23.359 14.711 1 87.69 278 ALA A CA 1
ATOM 2194 C C . ALA A 1 278 ? 7.293 23.047 15.367 1 87.69 278 ALA A C 1
ATOM 2196 O O . ALA A 1 278 ? 8.336 23.516 14.914 1 87.69 278 ALA A O 1
ATOM 2197 N N . LEU A 1 279 ? 7.176 22.266 16.359 1 84.5 279 LEU A N 1
ATOM 2198 C CA . LEU A 1 279 ? 8.383 21.875 17.078 1 84.5 279 LEU A CA 1
ATOM 2199 C C . LEU A 1 279 ? 9.141 20.781 16.328 1 84.5 279 LEU A C 1
ATOM 2201 O O . LEU A 1 279 ? 10.359 20.859 16.188 1 84.5 279 LEU A O 1
ATOM 2205 N N . LEU A 1 280 ? 8.406 19.875 15.766 1 84.62 280 LEU A N 1
ATOM 2206 C CA . LEU A 1 280 ? 9.023 18.656 15.266 1 84.62 280 LEU A CA 1
ATOM 2207 C C . LEU A 1 280 ? 9.359 18.797 13.781 1 84.62 280 LEU A C 1
ATOM 2209 O O . LEU A 1 280 ? 10.266 18.125 13.289 1 84.62 280 LEU A O 1
ATOM 2213 N N . ASN A 1 281 ? 8.695 19.578 13.055 1 87 281 ASN A N 1
ATOM 2214 C CA . ASN A 1 281 ? 8.867 19.688 11.609 1 87 281 ASN A CA 1
ATOM 2215 C C . ASN A 1 281 ? 10.312 20.047 11.242 1 87 281 ASN A C 1
ATOM 2217 O O . ASN A 1 281 ? 10.93 19.375 10.422 1 87 281 ASN A O 1
ATOM 2221 N N . PRO A 1 282 ? 10.828 21.047 11.922 1 85.06 282 PRO A N 1
ATOM 2222 C CA . PRO A 1 282 ? 12.211 21.375 11.555 1 85.06 282 PRO A CA 1
ATOM 2223 C C . PRO A 1 282 ? 13.195 20.266 11.93 1 85.06 282 PRO A C 1
ATOM 2225 O O . PRO A 1 282 ? 14.211 20.094 11.242 1 85.06 282 PRO A O 1
ATOM 2228 N N . ILE A 1 283 ? 12.922 19.562 12.891 1 82.44 283 ILE A N 1
ATOM 2229 C CA . ILE A 1 283 ? 13.781 18.453 13.305 1 82.44 283 ILE A CA 1
ATOM 2230 C C . ILE A 1 283 ? 13.727 17.344 12.266 1 82.44 283 ILE A C 1
ATOM 2232 O O . ILE A 1 283 ? 14.766 16.812 11.867 1 82.44 283 ILE A O 1
ATOM 2236 N N . ILE A 1 284 ? 12.609 17.078 11.781 1 83.44 284 ILE A N 1
ATOM 2237 C CA . ILE A 1 284 ? 12.398 16 10.82 1 83.44 284 ILE A CA 1
ATOM 2238 C C . ILE A 1 284 ? 13.062 16.359 9.492 1 83.44 284 ILE A C 1
ATOM 2240 O O . ILE A 1 284 ? 13.758 15.531 8.891 1 83.44 284 ILE A O 1
ATOM 2244 N N . TYR A 1 285 ? 12.992 17.531 9.078 1 79.56 285 TYR A N 1
ATOM 2245 C CA . TYR A 1 285 ? 13.523 17.906 7.77 1 79.56 285 TYR A CA 1
ATOM 2246 C C . TYR A 1 285 ? 15.016 18.203 7.855 1 79.56 285 TYR A C 1
ATOM 2248 O O . TYR A 1 285 ? 15.742 18.062 6.871 1 79.56 285 TYR A O 1
ATOM 2256 N N . SER A 1 286 ? 15.422 18.656 8.984 1 75.94 286 SER A N 1
ATOM 2257 C CA . SER A 1 286 ? 16.859 18.891 9.141 1 75.94 286 SER A CA 1
ATOM 2258 C C . SER A 1 286 ? 17.641 17.578 9.055 1 75.94 286 SER A C 1
ATOM 2260 O O . SER A 1 286 ? 18.734 17.531 8.492 1 75.94 286 SER A O 1
ATOM 2262 N N . LEU A 1 287 ? 17.078 16.578 9.617 1 70.56 287 LEU A N 1
ATOM 2263 C CA . LEU A 1 287 ? 17.719 15.273 9.539 1 70.56 287 LEU A CA 1
ATOM 2264 C C . LEU A 1 287 ? 17.828 14.797 8.094 1 70.56 287 LEU A C 1
ATOM 2266 O O . LEU A 1 287 ? 18.844 14.234 7.699 1 70.56 287 LEU A O 1
ATOM 2270 N N . LYS A 1 288 ? 16.875 15.195 7.398 1 69.38 288 LYS A N 1
ATOM 2271 C CA . LYS A 1 288 ? 16.891 14.812 5.984 1 69.38 288 LYS A CA 1
ATOM 2272 C C . LYS A 1 288 ? 17.891 15.664 5.203 1 69.38 288 LYS A C 1
ATOM 2274 O O . LYS A 1 288 ? 18.625 15.148 4.352 1 69.38 288 LYS A O 1
ATOM 2279 N N . MET A 1 289 ? 17.891 16.891 5.602 1 69.75 289 MET A N 1
ATOM 2280 C CA . MET A 1 289 ? 18.812 17.797 4.926 1 69.75 289 MET A CA 1
ATOM 2281 C C . MET A 1 289 ? 20.266 17.453 5.254 1 69.75 289 MET A C 1
ATOM 2283 O O . MET A 1 289 ? 21.125 17.531 4.387 1 69.75 289 MET A O 1
ATOM 2287 N N . HIS A 1 290 ? 20.469 17.094 6.473 1 68.62 290 HIS A N 1
ATOM 2288 C CA . HIS A 1 290 ? 21.828 16.719 6.891 1 68.62 290 HIS A CA 1
ATOM 2289 C C . HIS A 1 290 ? 22.328 15.516 6.098 1 68.62 290 HIS A C 1
ATOM 2291 O O . HIS A 1 290 ? 23.469 15.508 5.633 1 68.62 290 HIS A O 1
ATOM 2297 N N . VAL A 1 291 ? 21.453 14.633 5.941 1 59.44 291 VAL A N 1
ATOM 2298 C CA . VAL A 1 291 ? 21.828 13.453 5.164 1 59.44 291 VAL A CA 1
ATOM 2299 C C . VAL A 1 291 ? 22.125 13.859 3.723 1 59.44 291 VAL A C 1
ATOM 2301 O O . VAL A 1 291 ? 23.078 13.367 3.115 1 59.44 291 VAL A O 1
ATOM 2304 N N . PHE A 1 292 ? 21.406 14.844 3.338 1 58.38 292 PHE A N 1
ATOM 2305 C CA . PHE A 1 292 ? 21.594 15.312 1.969 1 58.38 292 PHE A CA 1
ATOM 2306 C C . PHE A 1 292 ? 22.891 16.109 1.843 1 58.38 292 PHE A C 1
ATOM 2308 O O . PHE A 1 292 ? 23.656 15.914 0.907 1 58.38 292 PHE A O 1
ATOM 2315 N N . ILE A 1 293 ? 23.141 16.938 2.869 1 61.22 293 ILE A N 1
ATOM 2316 C CA . ILE A 1 293 ? 24.297 17.812 2.809 1 61.22 293 ILE A CA 1
ATOM 2317 C C . ILE A 1 293 ? 25.578 17 2.988 1 61.22 293 ILE A C 1
ATOM 2319 O O . ILE A 1 293 ? 26.562 17.203 2.262 1 61.22 293 ILE A O 1
ATOM 2323 N N . VAL A 1 294 ? 25.469 16.062 3.869 1 59.44 294 VAL A N 1
ATOM 2324 C CA . VAL A 1 294 ? 26.672 15.289 4.176 1 59.44 294 VAL A CA 1
ATOM 2325 C C . VAL A 1 294 ? 26.969 14.32 3.031 1 59.44 294 VAL A C 1
ATOM 2327 O O . VAL A 1 294 ? 28.125 14.102 2.686 1 59.44 294 VAL A O 1
ATOM 2330 N N . HIS A 1 295 ? 25.953 13.836 2.438 1 56.25 295 HIS A N 1
ATOM 2331 C CA . HIS A 1 295 ? 26.188 12.789 1.448 1 56.25 295 HIS A CA 1
ATOM 2332 C C . HIS A 1 295 ? 26.297 13.375 0.045 1 56.25 295 HIS A C 1
ATOM 2334 O O . HIS A 1 295 ? 26.938 12.781 -0.829 1 56.25 295 HIS A O 1
ATOM 2340 N N . TYR A 1 296 ? 25.688 14.492 -0.087 1 52.03 296 TYR A N 1
ATOM 2341 C CA . TYR A 1 296 ? 25.688 14.945 -1.474 1 52.03 296 TYR A CA 1
ATOM 2342 C C . TYR A 1 296 ? 26.484 16.234 -1.621 1 52.03 296 TYR A C 1
ATOM 2344 O O . TYR A 1 296 ? 26.797 16.656 -2.736 1 52.03 296 TYR A O 1
ATOM 2352 N N . LEU A 1 297 ? 26.734 16.906 -0.462 1 51.41 297 LEU A N 1
ATOM 2353 C CA . LEU A 1 297 ? 27.625 18.062 -0.55 1 51.41 297 LEU A CA 1
ATOM 2354 C C . LEU A 1 297 ? 28.953 17.797 0.15 1 51.41 297 LEU A C 1
ATOM 2356 O O . LEU A 1 297 ? 28.969 17.172 1.212 1 51.41 297 LEU A O 1
ATOM 2360 N N . MET B 1 1 ? -46.406 51.562 -1.909 1 26.14 1 MET B N 1
ATOM 2361 C CA . MET B 1 1 ? -45.844 51.625 -0.56 1 26.14 1 MET B CA 1
ATOM 2362 C C . MET B 1 1 ? -44.594 50.719 -0.44 1 26.14 1 MET B C 1
ATOM 2364 O O . MET B 1 1 ? -44.688 49.531 -0.604 1 26.14 1 MET B O 1
ATOM 2368 N N . SER B 1 2 ? -43.344 51.188 -0.876 1 30.28 2 SER B N 1
ATOM 2369 C CA . SER B 1 2 ? -42 50.625 -1.033 1 30.28 2 SER B CA 1
ATOM 2370 C C . SER B 1 2 ? -41.469 50.094 0.291 1 30.28 2 SER B C 1
ATOM 2372 O O . SER B 1 2 ? -41.312 50.844 1.258 1 30.28 2 SER B O 1
ATOM 2374 N N . THR B 1 3 ? -41.969 48.969 0.809 1 33.62 3 THR B N 1
ATOM 2375 C CA . THR B 1 3 ? -41.531 48.312 2.035 1 33.62 3 THR B CA 1
ATOM 2376 C C . THR B 1 3 ? -40 48.156 2.062 1 33.62 3 THR B C 1
ATOM 2378 O O . THR B 1 3 ? -39.438 47.312 1.363 1 33.62 3 THR B O 1
ATOM 2381 N N . ALA B 1 4 ? -39.281 49.281 2.07 1 37.62 4 ALA B N 1
ATOM 2382 C CA . ALA B 1 4 ? -37.844 49.375 2.373 1 37.62 4 ALA B CA 1
ATOM 2383 C C . ALA B 1 4 ? -37.469 48.5 3.547 1 37.62 4 ALA B C 1
ATOM 2385 O O . ALA B 1 4 ? -38.031 48.625 4.637 1 37.62 4 ALA B O 1
ATOM 2386 N N . SER B 1 5 ? -37.156 47.25 3.365 1 38.34 5 SER B N 1
ATOM 2387 C CA . SER B 1 5 ? -36.562 46.312 4.312 1 38.34 5 SER B CA 1
ATOM 2388 C C . SER B 1 5 ? -35.562 47 5.238 1 38.34 5 SER B C 1
ATOM 2390 O O . SER B 1 5 ? -34.594 47.625 4.773 1 38.34 5 SER B O 1
ATOM 2392 N N . THR B 1 6 ? -36 47.75 6.258 1 35.56 6 THR B N 1
ATOM 2393 C CA . THR B 1 6 ? -35.188 48.375 7.301 1 35.56 6 THR B CA 1
ATOM 2394 C C . THR B 1 6 ? -34.031 47.469 7.711 1 35.56 6 THR B C 1
ATOM 2396 O O . THR B 1 6 ? -34.25 46.344 8.172 1 35.56 6 THR B O 1
ATOM 2399 N N . ILE B 1 7 ? -32.938 47.375 6.996 1 41.06 7 ILE B N 1
ATOM 2400 C CA . ILE B 1 7 ? -31.672 46.906 7.52 1 41.06 7 ILE B CA 1
ATOM 2401 C C . ILE B 1 7 ? -31.531 47.281 8.984 1 41.06 7 ILE B C 1
ATOM 2403 O O . ILE B 1 7 ? -31.406 48.469 9.305 1 41.06 7 ILE B O 1
ATOM 2407 N N . SER B 1 8 ? -32.438 46.875 9.906 1 40.41 8 SER B N 1
ATOM 2408 C CA . SER B 1 8 ? -32.25 47.062 11.344 1 40.41 8 SER B CA 1
ATOM 2409 C C . SER B 1 8 ? -30.766 47.125 11.703 1 40.41 8 SER B C 1
ATOM 2411 O O . SER B 1 8 ? -29.984 46.281 11.227 1 40.41 8 SER B O 1
ATOM 2413 N N . ASN B 1 9 ? -30.125 48.188 11.898 1 42.41 9 ASN B N 1
ATOM 2414 C CA . ASN B 1 9 ? -28.828 48.5 12.477 1 42.41 9 ASN B CA 1
ATOM 2415 C C . ASN B 1 9 ? -28.438 47.5 13.555 1 42.41 9 ASN B C 1
ATOM 2417 O O . ASN B 1 9 ? -28.938 47.562 14.68 1 42.41 9 ASN B O 1
ATOM 2421 N N . VAL B 1 10 ? -28.516 46.188 13.484 1 50.88 10 VAL B N 1
ATOM 2422 C CA . VAL B 1 10 ? -28.188 45.188 14.484 1 50.88 10 VAL B CA 1
ATOM 2423 C C . VAL B 1 10 ? -26.875 45.531 15.172 1 50.88 10 VAL B C 1
ATOM 2425 O O . VAL B 1 10 ? -25.828 45.594 14.531 1 50.88 10 VAL B O 1
ATOM 2428 N N . THR B 1 11 ? -26.75 46.469 16.062 1 58.44 11 THR B N 1
ATOM 2429 C CA . THR B 1 11 ? -25.641 46.812 16.938 1 58.44 11 THR B CA 1
ATOM 2430 C C . THR B 1 11 ? -25.031 45.531 17.562 1 58.44 11 THR B C 1
ATOM 2432 O O . THR B 1 11 ? -25.734 44.812 18.25 1 58.44 11 THR B O 1
ATOM 2435 N N . PHE B 1 12 ? -23.969 45.094 16.938 1 68 12 PHE B N 1
ATOM 2436 C CA . PHE B 1 12 ? -23.266 43.938 17.516 1 68 12 PHE B CA 1
ATOM 2437 C C . PHE B 1 12 ? -22.562 44.344 18.812 1 68 12 PHE B C 1
ATOM 2439 O O . PHE B 1 12 ? -21.906 45.375 18.875 1 68 12 PHE B O 1
ATOM 2446 N N . MET B 1 13 ? -23.031 43.812 19.922 1 76.31 13 MET B N 1
ATOM 2447 C CA . MET B 1 13 ? -22.375 44.031 21.203 1 76.31 13 MET B CA 1
ATOM 2448 C C . MET B 1 13 ? -21 43.375 21.234 1 76.31 13 MET B C 1
ATOM 2450 O O . MET B 1 13 ? -20.891 42.156 21.094 1 76.31 13 MET B O 1
ATOM 2454 N N . LYS B 1 14 ? -19.938 44.344 21.203 1 82 14 LYS B N 1
ATOM 2455 C CA . LYS B 1 14 ? -18.562 43.906 21.281 1 82 14 LYS B CA 1
ATOM 2456 C C . LYS B 1 14 ? -17.922 44.281 22.609 1 82 14 LYS B C 1
ATOM 2458 O O . LYS B 1 14 ? -18.016 45.438 23.031 1 82 14 LYS B O 1
ATOM 2463 N N . PRO B 1 15 ? -17.453 43.219 23.203 1 84.69 15 PRO B N 1
ATOM 2464 C CA . PRO B 1 15 ? -16.781 43.562 24.453 1 84.69 15 PRO B CA 1
ATOM 2465 C C . PRO B 1 15 ? -15.438 44.25 24.219 1 84.69 15 PRO B C 1
ATOM 2467 O O . PRO B 1 15 ? -14.875 44.188 23.125 1 84.69 15 PRO B O 1
ATOM 2470 N N . GLU B 1 16 ? -14.961 44.969 25.234 1 86.94 16 GLU B N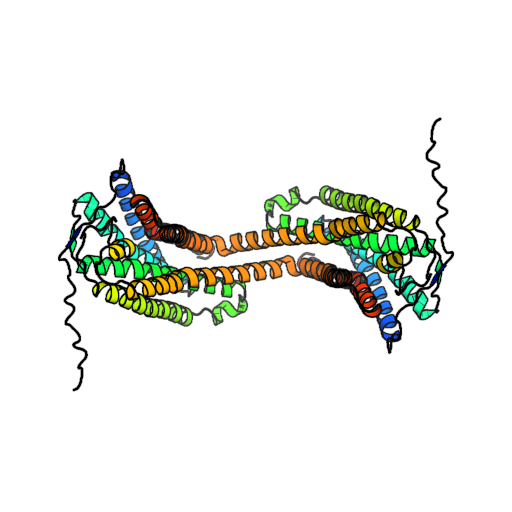 1
ATOM 2471 C CA . GLU B 1 16 ? -13.648 45.594 25.156 1 86.94 16 GLU B CA 1
ATOM 2472 C C . GLU B 1 16 ? -12.523 44.594 25.297 1 86.94 16 GLU B C 1
ATOM 2474 O O . GLU B 1 16 ? -11.539 44.625 24.547 1 86.94 16 GLU B O 1
ATOM 2479 N N . LYS B 1 17 ? -12.773 43.688 26.234 1 90.88 17 LYS B N 1
ATOM 2480 C CA . LYS B 1 17 ? -11.75 42.688 26.516 1 90.88 17 LYS B CA 1
ATOM 2481 C C . LYS B 1 17 ? -12.383 41.344 26.844 1 90.88 17 LYS B C 1
ATOM 2483 O O . LYS B 1 17 ? -13.531 41.281 27.297 1 90.88 17 LYS B O 1
ATOM 2488 N N . PHE B 1 18 ? -11.617 40.344 26.484 1 91.62 18 PHE B N 1
ATOM 2489 C CA . PHE B 1 18 ? -11.977 39 26.906 1 91.62 18 PHE B CA 1
ATOM 2490 C C . PHE B 1 18 ? -11.07 38.531 28.031 1 91.62 18 PHE B C 1
ATOM 2492 O O . PHE B 1 18 ? -9.961 39.031 28.203 1 91.62 18 PHE B O 1
ATOM 2499 N N . TYR B 1 19 ? -11.633 37.625 28.828 1 91.12 19 TYR B N 1
ATOM 2500 C CA . TYR B 1 19 ? -10.867 37 29.891 1 91.12 19 TYR B CA 1
ATOM 2501 C C . TYR B 1 19 ? -10.531 35.562 29.547 1 91.12 19 TYR B C 1
ATOM 2503 O O . TYR B 1 19 ? -11.422 34.75 29.266 1 91.12 19 TYR B O 1
ATOM 2511 N N . LEU B 1 20 ? -9.258 35.281 29.562 1 88.69 20 LEU B N 1
ATOM 2512 C CA . LEU B 1 20 ? -8.805 33.938 29.297 1 88.69 20 LEU B CA 1
ATOM 2513 C C . LEU B 1 20 ? -8.711 33.125 30.594 1 88.69 20 LEU B C 1
ATOM 2515 O O . LEU B 1 20 ? -7.914 33.438 31.484 1 88.69 20 LEU B O 1
ATOM 2519 N N . SER B 1 21 ? -9.453 32.094 30.734 1 83.12 21 SER B N 1
ATOM 2520 C CA . SER B 1 21 ? -9.508 31.328 31.969 1 83.12 21 SER B CA 1
ATOM 2521 C C . SER B 1 21 ? -8.25 30.484 32.125 1 83.12 21 SER B C 1
ATOM 2523 O O . SER B 1 21 ? -7.715 30.375 33.25 1 83.12 21 SER B O 1
ATOM 2525 N N . GLY B 1 22 ? -7.68 30 31.062 1 76.88 22 GLY B N 1
ATOM 2526 C CA . GLY B 1 22 ? -6.535 29.109 31.203 1 76.88 22 GLY B CA 1
ATOM 2527 C C . GLY B 1 22 ? -6.895 27.766 31.797 1 76.88 22 GLY B C 1
ATOM 2528 O O . GLY B 1 22 ? -8.07 27.375 31.828 1 76.88 22 GLY B O 1
ATOM 2529 N N . PHE B 1 23 ? -5.852 26.922 32.188 1 71.69 23 PHE B N 1
ATOM 2530 C CA . PHE B 1 23 ? -6.055 25.609 32.812 1 71.69 23 PHE B CA 1
ATOM 2531 C C . PHE B 1 23 ? -6.645 25.75 34.188 1 71.69 23 PHE B C 1
ATOM 2533 O O . PHE B 1 23 ? -6.215 26.594 34.969 1 71.69 23 PHE B O 1
ATOM 2540 N N . TYR B 1 24 ? -7.914 25.141 34.219 1 66.62 24 TYR B N 1
ATOM 2541 C CA . TYR B 1 24 ? -8.57 25.203 35.531 1 66.62 24 TYR B CA 1
ATOM 2542 C C . TYR B 1 24 ? -8.18 24.016 36.375 1 66.62 24 TYR B C 1
ATOM 2544 O O . TYR B 1 24 ? -8.258 22.859 35.938 1 66.62 24 TYR B O 1
ATOM 2552 N N . ASN B 1 25 ? -7.762 24.188 37.5 1 65.5 25 ASN B N 1
ATOM 2553 C CA . ASN B 1 25 ? -7.582 23.203 38.531 1 65.5 25 ASN B CA 1
ATOM 2554 C C . ASN B 1 25 ? -6.59 22.109 38.125 1 65.5 25 ASN B C 1
ATOM 2556 O O . ASN B 1 25 ? -6.801 20.938 38.406 1 65.5 25 ASN B O 1
ATOM 2560 N N . VAL B 1 26 ? -5.797 22.375 37.188 1 68.69 26 VAL B N 1
ATOM 2561 C CA . VAL B 1 26 ? -4.77 21.375 36.875 1 68.69 26 VAL B CA 1
ATOM 2562 C C . VAL B 1 26 ? -3.604 21.531 37.844 1 68.69 26 VAL B C 1
ATOM 2564 O O . VAL B 1 26 ? -3.045 22.625 38 1 68.69 26 VAL B O 1
ATOM 2567 N N . PRO B 1 27 ? -3.354 20.406 38.594 1 73.5 27 PRO B N 1
ATOM 2568 C CA . PRO B 1 27 ? -2.178 20.484 39.469 1 73.5 27 PRO B CA 1
ATOM 2569 C C . PRO B 1 27 ? -0.876 20.656 38.688 1 73.5 27 PRO B C 1
ATOM 2571 O O . PRO B 1 27 ? -0.738 20.125 37.594 1 73.5 27 PRO B O 1
ATOM 2574 N N . ARG B 1 28 ? -0.068 21.406 39.031 1 74 28 ARG B N 1
ATOM 2575 C CA . ARG B 1 28 ? 1.279 21.609 38.5 1 74 28 ARG B CA 1
ATOM 2576 C C . ARG B 1 28 ? 1.237 22.188 37.094 1 74 28 ARG B C 1
ATOM 2578 O O . ARG B 1 28 ? 1.931 21.703 36.188 1 74 28 ARG B O 1
ATOM 2585 N N . VAL B 1 29 ? 0.302 23.172 36.875 1 78.62 29 VAL B N 1
ATOM 2586 C CA . VAL B 1 29 ? 0.127 23.859 35.594 1 78.62 29 VAL B CA 1
ATOM 2587 C C . VAL B 1 29 ? 1.414 24.578 35.219 1 78.62 29 VAL B C 1
ATOM 2589 O O . VAL B 1 29 ? 1.687 24.797 34.031 1 78.62 29 VAL B O 1
ATOM 2592 N N . GLU B 1 30 ? 2.271 24.828 36.188 1 80.31 30 GLU B N 1
ATOM 2593 C CA . GLU B 1 30 ? 3.525 25.531 35.938 1 80.31 30 GLU B CA 1
ATOM 2594 C C . GLU B 1 30 ? 4.445 24.734 35.031 1 80.31 30 GLU B C 1
ATOM 2596 O O . GLU B 1 30 ? 5.156 25.297 34.219 1 80.31 30 GLU B O 1
ATOM 2601 N N . TYR B 1 31 ? 4.395 23.469 35.188 1 82.06 31 TYR B N 1
ATOM 2602 C CA . TYR B 1 31 ? 5.246 22.625 34.375 1 82.06 31 TYR B CA 1
ATOM 2603 C C . TYR B 1 31 ? 4.809 22.656 32.906 1 82.06 31 TYR B C 1
ATOM 2605 O O . TYR B 1 31 ? 5.641 22.578 32 1 82.06 31 TYR B O 1
ATOM 2613 N N . ILE B 1 32 ? 3.57 22.766 32.719 1 77.62 32 ILE B N 1
ATOM 2614 C CA . ILE B 1 32 ? 3.051 22.844 31.359 1 77.62 32 ILE B CA 1
ATOM 2615 C C . ILE B 1 32 ? 3.518 24.125 30.703 1 77.62 32 ILE B C 1
ATOM 2617 O O . ILE B 1 32 ? 3.92 24.125 29.531 1 77.62 32 ILE B O 1
ATOM 2621 N N . TYR B 1 33 ? 3.561 25.156 31.469 1 81.44 33 TYR B N 1
ATOM 2622 C CA . TYR B 1 33 ? 3.98 26.453 30.922 1 81.44 33 TYR B CA 1
ATOM 2623 C C . TYR B 1 33 ? 5.477 26.453 30.625 1 81.44 33 TYR B C 1
ATOM 2625 O O . TYR B 1 33 ? 5.918 27.031 29.641 1 81.44 33 TYR B O 1
ATOM 2633 N N . ILE B 1 34 ? 6.207 25.828 31.453 1 83.81 34 ILE B N 1
ATOM 2634 C CA . ILE B 1 34 ? 7.641 25.703 31.219 1 83.81 34 ILE B CA 1
ATOM 2635 C C . ILE B 1 34 ? 7.887 24.906 29.938 1 83.81 34 ILE B C 1
ATOM 2637 O O . ILE B 1 34 ? 8.742 25.266 29.125 1 83.81 34 ILE B O 1
ATOM 2641 N N . PHE B 1 35 ? 7.16 23.922 29.844 1 83.38 35 PHE B N 1
ATOM 2642 C CA . PHE B 1 35 ? 7.258 23.094 28.641 1 83.38 35 PHE B CA 1
ATOM 2643 C C . PHE B 1 35 ? 6.926 23.906 27.391 1 83.38 35 PHE B C 1
ATOM 2645 O O . PHE B 1 35 ? 7.641 23.844 26.391 1 83.38 35 PHE B O 1
ATOM 2652 N N . LEU B 1 36 ? 5.883 24.656 27.484 1 82.31 36 LEU B N 1
ATOM 2653 C CA . LEU B 1 36 ? 5.465 25.453 26.328 1 82.31 36 LEU B CA 1
ATOM 2654 C C . LEU B 1 36 ? 6.516 26.5 25.984 1 82.31 36 LEU B C 1
ATOM 2656 O O . LEU B 1 36 ? 6.746 26.797 24.797 1 82.31 36 LEU B O 1
ATOM 2660 N N . CYS B 1 37 ? 7.125 27.047 26.969 1 85.62 37 CYS B N 1
ATOM 2661 C CA . CYS B 1 37 ? 8.211 28 26.734 1 85.62 37 CYS B CA 1
ATOM 2662 C C . CYS B 1 37 ? 9.383 27.328 26.016 1 85.62 37 CYS B C 1
ATOM 2664 O O . CYS B 1 37 ? 9.93 27.891 25.078 1 85.62 37 CYS B O 1
ATOM 2666 N N . PHE B 1 38 ? 9.688 26.188 26.531 1 87.5 38 PHE B N 1
ATOM 2667 C CA . PHE B 1 38 ? 10.773 25.438 25.922 1 87.5 38 PHE B CA 1
ATOM 2668 C C . PHE B 1 38 ? 10.469 25.094 24.469 1 87.5 38 PHE B C 1
ATOM 2670 O O . PHE B 1 38 ? 11.312 25.281 23.594 1 87.5 38 PHE B O 1
ATOM 2677 N N . VAL B 1 39 ? 9.305 24.656 24.234 1 84 39 VAL B N 1
ATOM 2678 C CA . VAL B 1 39 ? 8.883 24.266 22.891 1 84 39 VAL B CA 1
ATOM 2679 C C . VAL B 1 39 ? 8.938 25.484 21.969 1 84 39 VAL B C 1
ATOM 2681 O O . VAL B 1 39 ? 9.367 25.391 20.812 1 84 39 VAL B O 1
ATOM 2684 N N . TYR B 1 40 ? 8.531 26.625 22.438 1 88.44 40 TYR B N 1
ATOM 2685 C CA . TYR B 1 40 ? 8.539 27.844 21.641 1 88.44 40 TYR B CA 1
ATOM 2686 C C . TYR B 1 40 ? 9.961 28.203 21.219 1 88.44 40 TYR B C 1
ATOM 2688 O O . TYR B 1 40 ? 10.211 28.516 20.047 1 88.44 40 TYR B O 1
ATOM 2696 N N . ILE B 1 41 ? 10.828 28.141 22.125 1 90.56 41 ILE B N 1
ATOM 2697 C CA . ILE B 1 41 ? 12.227 28.453 21.844 1 90.56 41 ILE B CA 1
ATOM 2698 C C . ILE B 1 41 ? 12.781 27.5 20.797 1 90.56 41 ILE B C 1
ATOM 2700 O O . ILE B 1 41 ? 13.406 27.922 19.828 1 90.56 41 ILE B O 1
ATOM 2704 N N . MET B 1 42 ? 12.484 26.281 20.984 1 89.75 42 MET B N 1
ATOM 2705 C CA . MET B 1 42 ? 12.992 25.266 20.047 1 89.75 42 MET B CA 1
ATOM 2706 C C . MET B 1 42 ? 12.383 25.453 18.672 1 89.75 42 MET B C 1
ATOM 2708 O O . MET B 1 42 ? 13.062 25.25 17.656 1 89.75 42 MET B O 1
ATOM 2712 N N . THR B 1 43 ? 11.148 25.734 18.672 1 90.69 43 THR B N 1
ATOM 2713 C CA . THR B 1 43 ? 10.461 25.938 17.391 1 90.69 43 THR B CA 1
ATOM 2714 C C . THR B 1 43 ? 11.055 27.141 16.656 1 90.69 43 THR B C 1
ATOM 2716 O O . THR B 1 43 ? 11.32 27.062 15.453 1 90.69 43 THR B O 1
ATOM 2719 N N . VAL B 1 44 ? 11.281 28.219 17.391 1 92.81 44 VAL B N 1
ATOM 2720 C CA . VAL B 1 44 ? 11.82 29.422 16.766 1 92.81 44 VAL B CA 1
ATOM 2721 C C . VAL B 1 44 ? 13.25 29.172 16.297 1 92.81 44 VAL B C 1
ATOM 2723 O O . VAL B 1 44 ? 13.586 29.469 15.148 1 92.81 44 VAL B O 1
ATOM 2726 N N . VAL B 1 45 ? 14 28.562 17.094 1 92 45 VAL B N 1
ATOM 2727 C CA . VAL B 1 45 ? 15.398 28.297 16.75 1 92 45 VAL B CA 1
ATOM 2728 C C . VAL B 1 45 ? 15.469 27.312 15.578 1 92 45 VAL B C 1
ATOM 2730 O O . VAL B 1 45 ? 16.188 27.547 14.609 1 92 45 VAL B O 1
ATOM 2733 N N . GLY B 1 46 ? 14.766 26.234 15.719 1 90.12 46 GLY B N 1
ATOM 2734 C CA . GLY B 1 46 ? 14.766 25.219 14.68 1 90.12 46 GLY B CA 1
ATOM 2735 C C . GLY B 1 46 ? 14.336 25.75 13.328 1 90.12 46 GLY B C 1
ATOM 2736 O O . GLY B 1 46 ? 14.992 25.484 12.312 1 90.12 46 GLY B O 1
ATOM 2737 N N . ASN B 1 47 ? 13.273 26.453 13.289 1 94 47 ASN B N 1
ATOM 2738 C CA . ASN B 1 47 ? 12.75 26.938 12.023 1 94 47 ASN B CA 1
ATOM 2739 C C . ASN B 1 47 ? 13.609 28.062 11.453 1 94 47 ASN B C 1
ATOM 2741 O O . ASN B 1 47 ? 13.781 28.172 10.242 1 94 47 ASN B O 1
ATOM 2745 N N . VAL B 1 48 ? 14.141 28.891 12.336 1 93.75 48 VAL B N 1
ATOM 2746 C CA . VAL B 1 48 ? 15.016 29.953 11.859 1 93.75 48 VAL B CA 1
ATOM 2747 C C . VAL B 1 48 ? 16.281 29.359 11.258 1 93.75 48 VAL B C 1
ATOM 2749 O O . VAL B 1 48 ? 16.766 29.812 10.211 1 93.75 48 VAL B O 1
ATOM 2752 N N . LEU B 1 49 ? 16.781 28.344 11.867 1 90.56 49 LEU B N 1
ATOM 2753 C CA . LEU B 1 49 ? 17.969 27.672 11.344 1 90.56 49 LEU B CA 1
ATOM 2754 C C . LEU B 1 49 ? 17.656 27.016 9.992 1 90.56 49 LEU B C 1
ATOM 2756 O O . LEU B 1 49 ? 18.453 27.141 9.047 1 90.56 49 LEU B O 1
ATOM 2760 N N . LEU B 1 50 ? 16.594 26.344 9.922 1 90.06 50 LEU B N 1
ATOM 2761 C CA . LEU B 1 50 ? 16.188 25.688 8.688 1 90.06 50 LEU B CA 1
ATOM 2762 C C . LEU B 1 50 ? 16 26.703 7.566 1 90.06 50 LEU B C 1
ATOM 2764 O O . LEU B 1 50 ? 16.5 26.5 6.453 1 90.06 50 LEU B O 1
ATOM 2768 N N . LEU B 1 51 ? 15.398 27.797 7.855 1 93.75 51 LEU B N 1
ATOM 2769 C CA . LEU B 1 51 ? 15.172 28.844 6.875 1 93.75 51 LEU B CA 1
ATOM 2770 C C . LEU B 1 51 ? 16.5 29.469 6.434 1 93.75 51 LEU B C 1
ATOM 2772 O O . LEU B 1 51 ? 16.703 29.719 5.242 1 93.75 51 LEU B O 1
ATOM 2776 N N . SER B 1 52 ? 17.391 29.641 7.375 1 93.25 52 SER B N 1
ATOM 2777 C CA . SER B 1 52 ? 18.688 30.234 7.074 1 93.25 52 SER B CA 1
ATOM 2778 C C . SER B 1 52 ? 19.531 29.328 6.188 1 93.25 52 SER B C 1
ATOM 2780 O O . SER B 1 52 ? 20.141 29.781 5.219 1 93.25 52 SER B O 1
ATOM 2782 N N . VAL B 1 53 ? 19.484 28 6.5 1 89.31 53 VAL B N 1
ATOM 2783 C CA . VAL B 1 53 ? 20.266 27.047 5.73 1 89.31 53 VAL B CA 1
ATOM 2784 C C . VAL B 1 53 ? 19.75 26.984 4.293 1 89.31 53 VAL B C 1
ATOM 2786 O O . VAL B 1 53 ? 20.531 27 3.342 1 89.31 53 VAL B O 1
ATOM 2789 N N . ILE B 1 54 ? 18.469 26.953 4.125 1 90.75 54 ILE B N 1
ATOM 2790 C CA . ILE B 1 54 ? 17.875 26.875 2.793 1 90.75 54 ILE B CA 1
ATOM 2791 C C . ILE B 1 54 ? 18.188 28.156 2.02 1 90.75 54 ILE B C 1
ATOM 2793 O O . ILE B 1 54 ? 18.453 28.125 0.819 1 90.75 54 ILE B O 1
ATOM 2797 N N . PHE B 1 55 ? 18.234 29.266 2.725 1 92.5 55 PHE B N 1
ATOM 2798 C CA . PHE B 1 55 ? 18.453 30.562 2.092 1 92.5 55 PHE B CA 1
ATOM 2799 C C . PHE B 1 55 ? 19.922 30.719 1.695 1 92.5 55 PHE B C 1
ATOM 2801 O O . PHE B 1 55 ? 20.234 31.281 0.638 1 92.5 55 PHE B O 1
ATOM 2808 N N . LEU B 1 56 ? 20.859 30.188 2.439 1 92.38 56 LEU B N 1
ATOM 2809 C CA . LEU B 1 56 ? 22.281 30.438 2.258 1 92.38 56 LEU B CA 1
ATOM 2810 C C . LEU B 1 56 ? 22.891 29.422 1.296 1 92.38 56 LEU B C 1
ATOM 2812 O O . LEU B 1 56 ? 23.828 29.75 0.551 1 92.38 56 LEU B O 1
ATOM 2816 N N . VAL B 1 57 ? 22.391 28.188 1.306 1 89.56 57 VAL B N 1
ATOM 2817 C CA . VAL B 1 57 ? 22.969 27.141 0.48 1 89.56 57 VAL B CA 1
ATOM 2818 C C . VAL B 1 57 ? 22.25 27.078 -0.869 1 89.56 57 VAL B C 1
ATOM 2820 O O . VAL B 1 57 ? 21.109 26.625 -0.955 1 89.56 57 VAL B O 1
ATOM 2823 N N . LYS B 1 58 ? 22.906 27.375 -1.908 1 90.75 58 LYS B N 1
ATOM 2824 C CA . LYS B 1 58 ? 22.328 27.516 -3.246 1 90.75 58 LYS B CA 1
ATOM 2825 C C . LYS B 1 58 ? 21.875 26.172 -3.803 1 90.75 58 LYS B C 1
ATOM 2827 O O . LYS B 1 58 ? 20.922 26.109 -4.574 1 90.75 58 LYS B O 1
ATOM 2832 N N . THR B 1 59 ? 22.484 25.094 -3.441 1 88.81 59 THR B N 1
ATOM 2833 C CA . THR B 1 59 ? 22.156 23.766 -3.938 1 88.81 59 THR B CA 1
ATOM 2834 C C . THR B 1 59 ? 20.781 23.328 -3.451 1 88.81 59 THR B C 1
ATOM 2836 O O . THR B 1 59 ? 20.188 22.406 -4.004 1 88.81 59 THR B O 1
ATOM 2839 N N . LEU B 1 60 ? 20.328 24.078 -2.428 1 89.44 60 LEU B N 1
ATOM 2840 C CA . LEU B 1 60 ? 19.031 23.719 -1.858 1 89.44 60 LEU B CA 1
ATOM 2841 C C . LEU B 1 60 ? 17.906 24.531 -2.486 1 89.44 60 LEU B C 1
ATOM 2843 O O . LEU B 1 60 ? 16.75 24.406 -2.096 1 89.44 60 LEU B O 1
ATOM 2847 N N . HIS B 1 61 ? 18.281 25.297 -3.396 1 92.06 61 HIS B N 1
ATOM 2848 C CA . HIS B 1 61 ? 17.266 26.094 -4.078 1 92.06 61 HIS B CA 1
ATOM 2849 C C . HIS B 1 61 ? 16.547 25.281 -5.148 1 92.06 61 HIS B C 1
ATOM 2851 O O . HIS B 1 61 ? 16.625 25.594 -6.34 1 92.06 61 HIS B O 1
ATOM 2857 N N . THR B 1 62 ? 15.82 24.25 -4.742 1 92.5 62 THR B N 1
ATOM 2858 C CA . THR B 1 62 ? 15.023 23.344 -5.547 1 92.5 62 THR B CA 1
ATOM 2859 C C . THR B 1 62 ? 13.555 23.391 -5.133 1 92.5 62 THR B C 1
ATOM 2861 O O . THR B 1 62 ? 13.219 23.922 -4.07 1 92.5 62 THR B O 1
ATOM 2864 N N . PRO B 1 63 ? 12.68 22.953 -6.004 1 94.38 63 PRO B N 1
ATOM 2865 C CA . PRO B 1 63 ? 11.25 22.969 -5.66 1 94.38 63 PRO B CA 1
ATOM 2866 C C . PRO B 1 63 ? 10.953 22.25 -4.344 1 94.38 63 PRO B C 1
ATOM 2868 O O . PRO B 1 63 ? 10.117 22.719 -3.562 1 94.38 63 PRO B O 1
ATOM 2871 N N . LYS B 1 64 ? 11.625 21.156 -4.125 1 92.62 64 LYS B N 1
ATOM 2872 C CA . LYS B 1 64 ? 11.445 20.391 -2.893 1 92.62 64 LYS B CA 1
ATOM 2873 C C . LYS B 1 64 ? 11.672 21.281 -1.667 1 92.62 64 LYS B C 1
ATOM 2875 O O . LYS B 1 64 ? 10.844 21.312 -0.755 1 92.62 64 LYS B O 1
ATOM 2880 N N . TYR B 1 65 ? 12.664 22.078 -1.646 1 93.19 65 TYR B N 1
ATOM 2881 C CA . TYR B 1 65 ? 13.039 22.844 -0.471 1 93.19 65 TYR B CA 1
ATOM 2882 C C . TYR B 1 65 ? 12.273 24.172 -0.42 1 93.19 65 TYR B C 1
ATOM 2884 O O . TYR B 1 65 ? 12.227 24.828 0.623 1 93.19 65 TYR B O 1
ATOM 2892 N N . MET B 1 66 ? 11.672 24.531 -1.502 1 95.62 66 MET B N 1
ATOM 2893 C CA . MET B 1 66 ? 10.719 25.641 -1.458 1 95.62 66 MET B CA 1
ATOM 2894 C C . MET B 1 66 ? 9.508 25.281 -0.611 1 95.62 66 MET B C 1
ATOM 2896 O O . MET B 1 66 ? 8.992 26.109 0.131 1 95.62 66 MET B O 1
ATOM 2900 N N . ILE B 1 67 ? 9.109 24.062 -0.779 1 96.31 67 ILE B N 1
ATOM 2901 C CA . ILE B 1 67 ? 7.969 23.578 -0.008 1 96.31 67 ILE B CA 1
ATOM 2902 C C . ILE B 1 67 ? 8.336 23.531 1.474 1 96.31 67 ILE B C 1
ATOM 2904 O O . ILE B 1 67 ? 7.559 23.969 2.326 1 96.31 67 ILE B O 1
ATOM 2908 N N . VAL B 1 68 ? 9.555 23.031 1.717 1 93.25 68 VAL B N 1
ATOM 2909 C CA . VAL B 1 68 ? 10.039 22.922 3.09 1 93.25 68 VAL B CA 1
ATOM 2910 C C . VAL B 1 68 ? 10.172 24.328 3.695 1 93.25 68 VAL B C 1
ATOM 2912 O O . VAL B 1 68 ? 9.852 24.531 4.867 1 93.25 68 VAL B O 1
ATOM 2915 N N . PHE B 1 69 ? 10.617 25.266 2.924 1 94.88 69 PHE B N 1
ATOM 2916 C CA . PHE B 1 69 ? 10.719 26.656 3.355 1 94.88 69 PHE B CA 1
ATOM 2917 C C . PHE B 1 69 ? 9.359 27.188 3.764 1 94.88 69 PHE B C 1
ATOM 2919 O O . PHE B 1 69 ? 9.227 27.828 4.809 1 94.88 69 PHE B O 1
ATOM 2926 N N . ASN B 1 70 ? 8.422 26.969 2.936 1 96.62 70 ASN B N 1
ATOM 2927 C CA . ASN B 1 70 ? 7.059 27.406 3.23 1 96.62 70 ASN B CA 1
ATOM 2928 C C . ASN B 1 70 ? 6.551 26.797 4.535 1 96.62 70 ASN B C 1
ATOM 2930 O O . ASN B 1 70 ? 5.879 27.484 5.316 1 96.62 70 ASN B O 1
ATOM 2934 N N . LEU B 1 71 ? 6.871 25.562 4.73 1 94.31 71 LEU B N 1
ATOM 2935 C CA . LEU B 1 71 ? 6.457 24.875 5.949 1 94.31 71 LEU B CA 1
ATOM 2936 C C . LEU B 1 71 ? 7.125 25.484 7.172 1 94.31 71 LEU B C 1
ATOM 2938 O O . LEU B 1 71 ? 6.461 25.766 8.172 1 94.31 71 LEU B O 1
ATOM 2942 N N . ALA B 1 72 ? 8.391 25.719 7.062 1 94.25 72 ALA B N 1
ATOM 2943 C CA . ALA B 1 72 ? 9.148 26.312 8.172 1 94.25 72 ALA B CA 1
ATOM 2944 C C . ALA B 1 72 ? 8.664 27.719 8.484 1 94.25 72 ALA B C 1
ATOM 2946 O O . ALA B 1 72 ? 8.555 28.094 9.656 1 94.25 72 ALA B O 1
ATOM 2947 N N . LEU B 1 73 ? 8.375 28.453 7.484 1 95.88 73 LEU B N 1
ATOM 2948 C CA . LEU B 1 73 ? 7.879 29.812 7.656 1 95.88 73 LEU B CA 1
ATOM 2949 C C . LEU B 1 73 ? 6.527 29.812 8.359 1 95.88 73 LEU B C 1
ATOM 2951 O O . LEU B 1 73 ? 6.305 30.609 9.281 1 95.88 73 LEU B O 1
ATOM 2955 N N . THR B 1 74 ? 5.703 28.969 7.93 1 95.25 74 THR B N 1
ATOM 2956 C CA . THR B 1 74 ? 4.371 28.906 8.523 1 95.25 74 THR B CA 1
ATOM 2957 C C . THR B 1 74 ? 4.445 28.406 9.961 1 95.25 74 THR B C 1
ATOM 2959 O O . THR B 1 74 ? 3.68 28.844 10.82 1 95.25 74 THR B O 1
ATOM 2962 N N . ASP B 1 75 ? 5.363 27.469 10.234 1 93.62 75 ASP B N 1
ATOM 2963 C CA . ASP B 1 75 ? 5.582 27 11.594 1 93.62 75 ASP B CA 1
ATOM 2964 C C . ASP B 1 75 ? 6.043 28.141 12.5 1 93.62 75 ASP B C 1
ATOM 2966 O O . ASP B 1 75 ? 5.531 28.312 13.609 1 93.62 75 ASP B O 1
ATOM 2970 N N . LEU B 1 76 ? 6.941 28.875 12.016 1 93.38 76 LEU B N 1
ATOM 2971 C CA . LEU B 1 76 ? 7.496 30 12.773 1 93.38 76 LEU B CA 1
ATOM 2972 C C . LEU B 1 76 ? 6.43 31.047 13.047 1 93.38 76 LEU B C 1
ATOM 2974 O O . LEU B 1 76 ? 6.258 31.484 14.195 1 93.38 76 LEU B O 1
ATOM 2978 N N . CYS B 1 77 ? 5.703 31.438 12.07 1 94.69 77 CYS B N 1
ATOM 2979 C CA . CYS B 1 77 ? 4.668 32.438 12.203 1 94.69 77 CYS B CA 1
ATOM 2980 C C . CYS B 1 77 ? 3.52 31.953 13.07 1 94.69 77 CYS B C 1
ATOM 2982 O O . CYS B 1 77 ? 3.014 32.688 13.922 1 94.69 77 CYS B O 1
ATOM 2984 N N . GLY B 1 78 ? 3.139 30.734 12.852 1 92.19 78 GLY B N 1
ATOM 2985 C CA . GLY B 1 78 ? 2.064 30.172 13.648 1 92.19 78 GLY B CA 1
ATOM 2986 C C . GLY B 1 78 ? 2.395 30.094 15.125 1 92.19 78 GLY B C 1
ATOM 2987 O O . GLY B 1 78 ? 1.566 30.438 15.969 1 92.19 78 GLY B O 1
ATOM 2988 N N . SER B 1 79 ? 3.57 29.641 15.422 1 90.44 79 SER B N 1
ATOM 2989 C CA . SER B 1 79 ? 4.004 29.547 16.812 1 90.44 79 SER B CA 1
ATOM 2990 C C . SER B 1 79 ? 4.125 30.922 17.453 1 90.44 79 SER B C 1
ATOM 2992 O O . SER B 1 79 ? 3.803 31.094 18.625 1 90.44 79 SER B O 1
ATOM 2994 N N . THR B 1 80 ? 4.559 31.891 16.688 1 90.81 80 THR B N 1
ATOM 2995 C CA . THR B 1 80 ? 4.703 33.25 17.188 1 90.81 80 THR B CA 1
ATOM 2996 C C . THR B 1 80 ? 3.34 33.906 17.422 1 90.81 80 THR B C 1
ATOM 2998 O O . THR B 1 80 ? 3.189 34.75 18.297 1 90.81 80 THR B O 1
ATOM 3001 N N . ALA B 1 81 ? 2.377 33.469 16.688 1 91.31 81 ALA B N 1
ATOM 3002 C CA . ALA B 1 81 ? 1.024 34 16.859 1 91.31 81 ALA B CA 1
ATOM 3003 C C . ALA B 1 81 ? 0.357 33.406 18.094 1 91.31 81 ALA B C 1
ATOM 3005 O O . ALA B 1 81 ? -0.552 34.031 18.672 1 91.31 81 ALA B O 1
ATOM 3006 N N . LEU B 1 82 ? 0.807 32.344 18.594 1 87.94 82 LEU B N 1
ATOM 3007 C CA . LEU B 1 82 ? 0.095 31.594 19.625 1 87.94 82 LEU B CA 1
ATOM 3008 C C . LEU B 1 82 ? 0.84 31.672 20.953 1 87.94 82 LEU B C 1
ATOM 3010 O O . LEU B 1 82 ? 0.294 32.156 21.953 1 87.94 82 LEU B O 1
ATOM 3014 N N . ILE B 1 83 ? 2.076 31.391 21.031 1 86.12 83 ILE B N 1
ATOM 3015 C CA . ILE B 1 83 ? 2.779 31 22.25 1 86.12 83 ILE B CA 1
ATOM 3016 C C . ILE B 1 83 ? 3.104 32.25 23.078 1 86.12 83 ILE B C 1
ATOM 3018 O O . ILE B 1 83 ? 2.967 32.219 24.297 1 86.12 83 ILE B O 1
ATOM 3022 N N . PRO B 1 84 ? 3.418 33.406 22.422 1 86.62 84 PRO B N 1
ATOM 3023 C CA . PRO B 1 84 ? 3.785 34.562 23.25 1 86.62 84 PRO B CA 1
ATOM 3024 C C . PRO B 1 84 ? 2.648 35 24.172 1 86.62 84 PRO B C 1
ATOM 3026 O O . PRO B 1 84 ? 2.885 35.375 25.328 1 86.62 84 PRO B O 1
ATOM 3029 N N . LYS B 1 85 ? 1.443 35 23.703 1 87.38 85 LYS B N 1
ATOM 3030 C CA . LYS B 1 85 ? 0.322 35.375 24.562 1 87.38 85 LYS B CA 1
ATOM 3031 C C . LYS B 1 85 ? 0.094 34.375 25.672 1 87.38 85 LYS B C 1
ATOM 3033 O O . LYS B 1 85 ? -0.257 34.75 26.797 1 87.38 85 LYS B O 1
ATOM 3038 N N . VAL B 1 86 ? 0.223 33.156 25.391 1 84.62 86 VAL B N 1
ATOM 3039 C CA . VAL B 1 86 ? 0.071 32.094 26.406 1 84.62 86 VAL B CA 1
ATOM 3040 C C . VAL B 1 86 ? 1.112 32.312 27.5 1 84.62 86 VAL B C 1
ATOM 3042 O O . VAL B 1 86 ? 0.791 32.219 28.703 1 84.62 86 VAL B O 1
ATOM 3045 N N . LEU B 1 87 ? 2.285 32.625 27.109 1 83.94 87 LEU B N 1
ATOM 3046 C CA . LEU B 1 87 ? 3.359 32.844 28.062 1 83.94 87 LEU B CA 1
ATOM 3047 C C . LEU B 1 87 ? 3.133 34.125 28.859 1 83.94 87 LEU B C 1
ATOM 3049 O O . LEU B 1 87 ? 3.422 34.156 30.062 1 83.94 87 LEU B O 1
ATOM 3053 N N . ASP B 1 88 ? 2.66 35.125 28.172 1 87.56 88 ASP B N 1
ATOM 3054 C CA . ASP B 1 88 ? 2.34 36.375 28.828 1 87.56 88 ASP B CA 1
ATOM 3055 C C . ASP B 1 88 ? 1.306 36.188 29.938 1 87.56 88 ASP B C 1
ATOM 3057 O O . ASP B 1 88 ? 1.435 36.719 31.031 1 87.56 88 ASP B O 1
ATOM 3061 N N . THR B 1 89 ? 0.355 35.406 29.688 1 84.62 89 THR B N 1
ATOM 3062 C CA . THR B 1 89 ? -0.7 35.094 30.656 1 84.62 89 THR B CA 1
ATOM 3063 C C . THR B 1 89 ? -0.147 34.312 31.828 1 84.62 89 THR B C 1
ATOM 3065 O O . THR B 1 89 ? -0.48 34.594 33 1 84.62 89 THR B O 1
ATOM 3068 N N . PHE B 1 90 ? 0.729 33.5 31.609 1 82.12 90 PHE B N 1
ATOM 3069 C CA . PHE B 1 90 ? 1.234 32.625 32.625 1 82.12 90 PHE B CA 1
ATOM 3070 C C . PHE B 1 90 ? 2.301 33.312 33.469 1 82.12 90 PHE B C 1
ATOM 3072 O O . PHE B 1 90 ? 2.295 33.219 34.719 1 82.12 90 PHE B O 1
ATOM 3079 N N . LEU B 1 91 ? 3.197 34 32.844 1 82.62 91 LEU B N 1
ATOM 3080 C CA . LEU B 1 91 ? 4.34 34.594 33.531 1 82.62 91 LEU B CA 1
ATOM 3081 C C . LEU B 1 91 ? 3.938 35.875 34.25 1 82.62 91 LEU B C 1
ATOM 3083 O O . LEU B 1 91 ? 4.422 36.156 35.344 1 82.62 91 LEU B O 1
ATOM 3087 N N . PHE B 1 92 ? 3.023 36.625 33.656 1 87.5 92 PHE B N 1
ATOM 3088 C CA . PHE B 1 92 ? 2.734 37.969 34.188 1 87.5 92 PHE B CA 1
ATOM 3089 C C . PHE B 1 92 ? 1.296 38.031 34.688 1 87.5 92 PHE B C 1
ATOM 3091 O O . PHE B 1 92 ? 0.881 39.062 35.25 1 87.5 92 PHE B O 1
ATOM 3098 N N . GLY B 1 93 ? 0.526 37 34.375 1 85.5 93 GLY B N 1
ATOM 3099 C CA . GLY B 1 93 ? -0.847 36.969 34.875 1 85.5 93 GLY B CA 1
ATOM 3100 C C . GLY B 1 93 ? -1.781 37.844 34.062 1 85.5 93 GLY B C 1
ATOM 3101 O O . GLY B 1 93 ? -2.855 38.219 34.531 1 85.5 93 GLY B O 1
ATOM 3102 N N . ASN B 1 94 ? -1.306 38.281 32.875 1 88.81 94 ASN B N 1
ATOM 3103 C CA . ASN B 1 94 ? -2.146 39.094 31.984 1 88.81 94 ASN B CA 1
ATOM 3104 C C . ASN B 1 94 ? -3.17 38.219 31.25 1 88.81 94 ASN B C 1
ATOM 3106 O O . ASN B 1 94 ? -2.941 37.844 30.109 1 88.81 94 ASN B O 1
ATOM 3110 N N . ARG B 1 95 ? -4.27 38.031 31.828 1 90.12 95 ARG B N 1
ATOM 3111 C CA . ARG B 1 95 ? -5.27 37.125 31.297 1 90.12 95 ARG B CA 1
ATOM 3112 C C . ARG B 1 95 ? -6.277 37.844 30.422 1 90.12 95 ARG B C 1
ATOM 3114 O O . ARG B 1 95 ? -7.168 37.219 29.828 1 90.12 95 ARG B O 1
ATOM 3121 N N . TYR B 1 96 ? -6.223 39.125 30.359 1 92.12 96 TYR B N 1
ATOM 3122 C CA . TYR B 1 96 ? -7.16 39.875 29.547 1 92.12 96 TYR B CA 1
ATOM 3123 C C . TYR B 1 96 ? -6.582 40.156 28.156 1 92.12 96 TYR B C 1
ATOM 3125 O O . TYR B 1 96 ? -5.379 40.375 28.016 1 92.12 96 TYR B O 1
ATOM 3133 N N . ILE B 1 97 ? -7.387 40.062 27.172 1 92.25 97 ILE B N 1
ATOM 3134 C CA . ILE B 1 97 ? -7.008 40.344 25.797 1 92.25 97 ILE B CA 1
ATOM 3135 C C . ILE B 1 97 ? -8.07 41.219 25.141 1 92.25 97 ILE B C 1
ATOM 3137 O O . ILE B 1 97 ? -9.266 41 25.328 1 92.25 97 ILE B O 1
ATOM 3141 N N . VAL B 1 98 ? -7.574 42.25 24.438 1 93.5 98 VAL B N 1
ATOM 3142 C CA . VAL B 1 98 ? -8.484 43.156 23.766 1 93.5 98 VAL B CA 1
ATOM 3143 C C . VAL B 1 98 ? -9.219 42.438 22.641 1 93.5 98 VAL B C 1
ATOM 3145 O O . VAL B 1 98 ? -8.68 41.5 22.062 1 93.5 98 VAL B O 1
ATOM 3148 N N . TYR B 1 99 ? -10.391 42.844 22.359 1 92.56 99 TYR B N 1
ATOM 3149 C CA . TYR B 1 99 ? -11.25 42.219 21.375 1 92.56 99 TYR B CA 1
ATOM 3150 C C . TYR B 1 99 ? -10.531 42.062 20.047 1 92.56 99 TYR B C 1
ATOM 3152 O O . TYR B 1 99 ? -10.5 40.938 19.484 1 92.56 99 TYR B O 1
ATOM 3160 N N . GLU B 1 100 ? -9.883 43.125 19.516 1 92.75 100 GLU B N 1
ATOM 3161 C CA . GLU B 1 100 ? -9.18 43.062 18.234 1 92.75 100 GLU B CA 1
ATOM 3162 C C . GLU B 1 100 ? -7.988 42.125 18.297 1 92.75 100 GLU B C 1
ATOM 3164 O O . GLU B 1 100 ? -7.68 41.438 17.312 1 92.75 100 GLU B O 1
ATOM 3169 N N . GLY B 1 101 ? -7.352 42.156 19.422 1 93.19 101 GLY B N 1
ATOM 3170 C CA . GLY B 1 101 ? -6.227 41.25 19.594 1 93.19 101 GLY B CA 1
ATOM 3171 C C . GLY B 1 101 ? -6.625 39.781 19.547 1 93.19 101 GLY B C 1
ATOM 3172 O O . GLY B 1 101 ? -5.91 38.938 18.984 1 93.19 101 GLY B O 1
ATOM 3173 N N . CYS B 1 102 ? -7.727 39.5 20.156 1 92.62 102 CYS B N 1
ATOM 3174 C CA . CYS B 1 102 ? -8.234 38.125 20.156 1 92.62 102 CYS B CA 1
ATOM 3175 C C . CYS B 1 102 ? -8.594 37.688 18.75 1 92.62 102 CYS B C 1
ATOM 3177 O O . CYS B 1 102 ? -8.211 36.594 18.328 1 92.62 102 CYS B O 1
ATOM 3179 N N . LEU B 1 103 ? -9.297 38.5 17.984 1 93.19 103 LEU B N 1
ATOM 3180 C CA . LEU B 1 103 ? -9.672 38.156 16.625 1 93.19 103 LEU B CA 1
ATOM 3181 C C . LEU B 1 103 ? -8.438 37.969 15.742 1 93.19 103 LEU B C 1
ATOM 3183 O O . LEU B 1 103 ? -8.414 37.094 14.875 1 93.19 103 LEU B O 1
ATOM 3187 N N . CYS B 1 104 ? -7.449 38.781 16.016 1 94.12 104 CYS B N 1
ATOM 3188 C CA . CYS B 1 104 ? -6.195 38.656 15.273 1 94.12 104 CYS B CA 1
ATOM 3189 C C . CYS B 1 104 ? -5.516 37.344 15.57 1 94.12 104 CYS B C 1
ATOM 3191 O O . CYS B 1 104 ? -5 36.688 14.664 1 94.12 104 CYS B O 1
ATOM 3193 N N . GLN B 1 105 ? -5.477 37.031 16.797 1 94 105 GLN B N 1
ATOM 3194 C CA . GLN B 1 105 ? -4.852 35.781 17.172 1 94 105 GLN B CA 1
ATOM 3195 C C . GLN B 1 105 ? -5.582 34.594 16.531 1 94 105 GLN B C 1
ATOM 3197 O O . GLN B 1 105 ? -4.945 33.656 16 1 94 105 GLN B O 1
ATOM 3202 N N . VAL B 1 106 ? -6.895 34.625 16.594 1 92.62 106 VAL B N 1
ATOM 3203 C CA . VAL B 1 106 ? -7.691 33.562 15.961 1 92.62 106 VAL B CA 1
ATOM 3204 C C . VAL B 1 106 ? -7.355 33.469 14.477 1 92.62 106 VAL B C 1
ATOM 3206 O O . VAL B 1 106 ? -7.148 32.375 13.938 1 92.62 106 VAL B O 1
ATOM 3209 N N . PHE B 1 107 ? -7.27 34.594 13.875 1 95.38 107 PHE B N 1
ATOM 3210 C CA . PHE B 1 107 ? -7.004 34.688 12.438 1 95.38 107 PHE B CA 1
ATOM 3211 C C . PHE B 1 107 ? -5.664 34.031 12.102 1 95.38 107 PHE B C 1
ATOM 3213 O O . PHE B 1 107 ? -5.586 33.156 11.242 1 95.38 107 PHE B O 1
ATOM 3220 N N . PHE B 1 108 ? -4.648 34.469 12.758 1 95.62 108 PHE B N 1
ATOM 3221 C CA . PHE B 1 108 ? -3.303 34.031 12.398 1 95.62 108 PHE B CA 1
ATOM 3222 C C . PHE B 1 108 ? -3.094 32.562 12.758 1 95.62 108 PHE B C 1
ATOM 3224 O O . PHE B 1 108 ? -2.451 31.828 12.008 1 95.62 108 PHE B O 1
ATOM 3231 N N . VAL B 1 109 ? -3.578 32.094 13.875 1 91.25 109 VAL B N 1
ATOM 3232 C CA . VAL B 1 109 ? -3.426 30.719 14.266 1 91.25 109 VAL B CA 1
ATOM 3233 C C . VAL B 1 109 ? -4.141 29.812 13.266 1 91.25 109 VAL B C 1
ATOM 3235 O O . VAL B 1 109 ? -3.576 28.812 12.805 1 91.25 109 VAL B O 1
ATOM 3238 N N . MET B 1 110 ? -5.332 30.156 12.867 1 92 110 MET B N 1
ATOM 3239 C CA . MET B 1 110 ? -6.09 29.375 11.906 1 92 110 MET B CA 1
ATOM 3240 C C . MET B 1 110 ? -5.457 29.453 10.516 1 92 110 MET B C 1
ATOM 3242 O O . MET B 1 110 ? -5.395 28.438 9.805 1 92 110 MET B O 1
ATOM 3246 N N . PHE B 1 111 ? -5.031 30.641 10.188 1 96.12 111 PHE B N 1
ATOM 3247 C CA . PHE B 1 111 ? -4.465 30.844 8.859 1 96.12 111 PHE B CA 1
ATOM 3248 C C . PHE B 1 111 ? -3.207 30.016 8.664 1 96.12 111 PHE B C 1
ATOM 3250 O O . PHE B 1 111 ? -3.105 29.234 7.711 1 96.12 111 PHE B O 1
ATOM 3257 N N . PHE B 1 112 ? -2.283 30.109 9.523 1 95.31 112 PHE B N 1
ATOM 3258 C CA . PHE B 1 112 ? -1.018 29.406 9.367 1 95.31 112 PHE B CA 1
ATOM 3259 C C . PHE B 1 112 ? -1.213 27.906 9.531 1 95.31 112 PHE B C 1
ATOM 3261 O O . PHE B 1 112 ? -0.535 27.109 8.883 1 95.31 112 PHE B O 1
ATOM 3268 N N . GLY B 1 113 ? -2.15 27.516 10.398 1 91.31 113 GLY B N 1
ATOM 3269 C CA . GLY B 1 113 ? -2.496 26.094 10.477 1 91.31 113 GLY B CA 1
ATOM 3270 C C . GLY B 1 113 ? -3.064 25.547 9.188 1 91.31 113 GLY B C 1
ATOM 3271 O O . GLY B 1 113 ? -2.746 24.422 8.789 1 91.31 113 GLY B O 1
ATOM 3272 N N . SER B 1 114 ? -3.875 26.297 8.547 1 94.94 114 SER B N 1
ATOM 3273 C CA . SER B 1 114 ? -4.488 25.891 7.285 1 94.94 114 SER B CA 1
ATOM 3274 C C . SER B 1 114 ? -3.449 25.812 6.168 1 94.94 114 SER B C 1
ATOM 3276 O O . SER B 1 114 ? -3.48 24.891 5.352 1 94.94 114 SER B O 1
ATOM 3278 N N . VAL B 1 115 ? -2.576 26.781 6.172 1 96.75 115 VAL B N 1
ATOM 3279 C CA . VAL B 1 115 ? -1.532 26.766 5.156 1 96.75 115 VAL B CA 1
ATOM 3280 C C . VAL B 1 115 ? -0.643 25.547 5.332 1 96.75 115 VAL B C 1
ATOM 3282 O O . VAL B 1 115 ? -0.206 24.938 4.348 1 96.75 115 VAL B O 1
ATOM 3285 N N . GLN B 1 116 ? -0.414 25.156 6.543 1 94.62 116 GLN B N 1
ATOM 3286 C CA . GLN B 1 116 ? 0.385 23.969 6.812 1 94.62 116 GLN B CA 1
ATOM 3287 C C . GLN B 1 116 ? -0.272 22.719 6.23 1 94.62 116 GLN B C 1
ATOM 3289 O O . GLN B 1 116 ? 0.398 21.891 5.613 1 94.62 116 GLN B O 1
ATOM 3294 N N . SER B 1 117 ? -1.509 22.609 6.406 1 94.81 117 SER B N 1
ATOM 3295 C CA . SER B 1 117 ? -2.256 21.469 5.879 1 94.81 117 SER B CA 1
ATOM 3296 C C . SER B 1 117 ? -2.086 21.344 4.367 1 94.81 117 SER B C 1
ATOM 3298 O O . SER B 1 117 ? -1.744 20.281 3.857 1 94.81 117 SER B O 1
ATOM 3300 N N . TRP B 1 118 ? -2.244 22.406 3.689 1 97 118 TRP B N 1
ATOM 3301 C CA . TRP B 1 118 ? -2.172 22.375 2.232 1 97 118 TRP B CA 1
ATOM 3302 C C . TRP B 1 118 ? -0.724 22.281 1.762 1 97 118 TRP B C 1
ATOM 3304 O O . TRP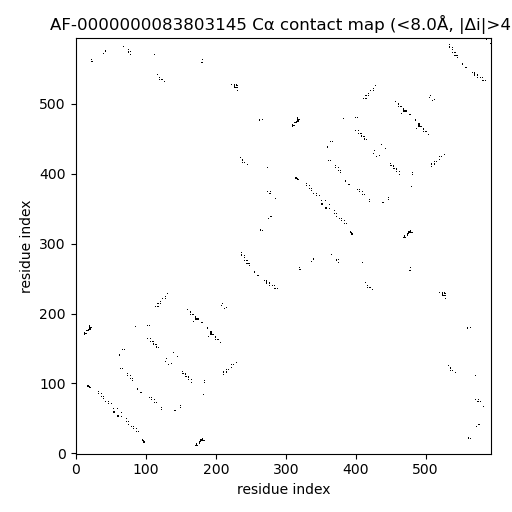 B 1 118 ? -0.457 21.859 0.635 1 97 118 TRP B O 1
ATOM 3314 N N . THR B 1 119 ? 0.217 22.75 2.613 1 96.75 119 THR B N 1
ATOM 3315 C CA . THR B 1 119 ? 1.624 22.516 2.303 1 96.75 119 THR B CA 1
ATOM 3316 C C . THR B 1 119 ? 1.946 21.031 2.316 1 96.75 119 THR B C 1
ATOM 3318 O O . THR B 1 119 ? 2.693 20.547 1.466 1 96.75 119 THR B O 1
ATOM 3321 N N . LEU B 1 120 ? 1.349 20.344 3.26 1 95.25 120 LEU B N 1
ATOM 3322 C CA . LEU B 1 120 ? 1.547 18.906 3.332 1 95.25 120 LEU B CA 1
ATOM 3323 C C . LEU B 1 120 ? 0.988 18.219 2.092 1 95.25 120 LEU B C 1
ATOM 3325 O O . LEU B 1 120 ? 1.556 17.234 1.614 1 95.25 120 LEU B O 1
ATOM 3329 N N . VAL B 1 121 ? -0.11 18.734 1.545 1 97.19 121 VAL B N 1
ATOM 3330 C CA . VAL B 1 121 ? -0.673 18.203 0.305 1 97.19 121 VAL B CA 1
ATOM 3331 C C . VAL B 1 121 ? 0.307 18.438 -0.844 1 97.19 121 VAL B C 1
ATOM 3333 O O . VAL B 1 121 ? 0.535 17.531 -1.66 1 97.19 121 VAL B O 1
ATOM 3336 N N . THR B 1 122 ? 0.861 19.594 -0.876 1 97.19 122 THR B N 1
ATOM 3337 C CA . THR B 1 122 ? 1.829 19.922 -1.919 1 97.19 122 THR B CA 1
ATOM 3338 C C . THR B 1 122 ? 3.055 19.016 -1.817 1 97.19 122 THR B C 1
ATOM 3340 O O . THR B 1 122 ? 3.592 18.578 -2.834 1 97.19 122 THR B O 1
ATOM 3343 N N . MET B 1 123 ? 3.43 18.797 -0.594 1 95.69 123 MET B N 1
ATOM 3344 C CA . MET B 1 123 ? 4.559 17.891 -0.371 1 95.69 123 MET B CA 1
ATOM 3345 C C . MET B 1 123 ? 4.23 16.484 -0.841 1 95.69 123 MET B C 1
ATOM 3347 O O . MET B 1 123 ? 5.086 15.797 -1.407 1 95.69 123 MET B O 1
ATOM 3351 N N . ALA B 1 124 ? 3.045 16.047 -0.582 1 96.19 124 ALA B N 1
ATOM 3352 C CA . ALA B 1 124 ? 2.602 14.727 -1.047 1 96.19 124 ALA B CA 1
ATOM 3353 C C . ALA B 1 124 ? 2.623 14.648 -2.57 1 96.19 124 ALA B C 1
ATOM 3355 O O . ALA B 1 124 ? 3.012 13.625 -3.141 1 96.19 124 ALA B O 1
ATOM 3356 N N . TYR B 1 125 ? 2.203 15.688 -3.203 1 96.25 125 TYR B N 1
ATOM 3357 C CA . TYR B 1 125 ? 2.229 15.773 -4.656 1 96.25 125 TYR B CA 1
ATOM 3358 C C . TYR B 1 125 ? 3.654 15.664 -5.184 1 96.25 125 TYR B C 1
ATOM 3360 O O . TYR B 1 125 ? 3.912 14.953 -6.156 1 96.25 125 TYR B O 1
ATOM 3368 N N . ASP B 1 126 ? 4.5 16.344 -4.547 1 95.56 126 ASP B N 1
ATOM 3369 C CA . ASP B 1 126 ? 5.914 16.297 -4.906 1 95.56 126 ASP B CA 1
ATOM 3370 C C . ASP B 1 126 ? 6.449 14.867 -4.836 1 95.56 126 ASP B C 1
ATOM 3372 O O . ASP B 1 126 ? 7.098 14.391 -5.77 1 95.56 126 ASP B O 1
ATOM 3376 N N . ARG B 1 127 ? 6.125 14.156 -3.713 1 93.44 127 ARG B N 1
ATOM 3377 C CA . ARG B 1 127 ? 6.574 12.781 -3.527 1 93.44 127 ARG B CA 1
ATOM 3378 C C . ARG B 1 127 ? 5.961 11.859 -4.574 1 93.44 127 ARG B C 1
ATOM 3380 O O . ARG B 1 127 ? 6.633 10.961 -5.094 1 93.44 127 ARG B O 1
ATOM 3387 N N . PHE B 1 128 ? 4.758 12.094 -4.875 1 95.81 128 PHE B N 1
ATOM 3388 C CA . PHE B 1 128 ? 4.047 11.281 -5.855 1 95.81 128 PHE B CA 1
ATOM 3389 C C . PHE B 1 128 ? 4.719 11.367 -7.223 1 95.81 128 PHE B C 1
ATOM 3391 O O . PHE B 1 128 ? 4.996 10.336 -7.848 1 95.81 128 PHE B O 1
ATOM 3398 N N . ILE B 1 129 ? 5.004 12.602 -7.68 1 95.69 129 ILE B N 1
ATOM 3399 C CA . ILE B 1 129 ? 5.633 12.789 -8.977 1 95.69 129 ILE B CA 1
ATOM 3400 C C . ILE B 1 129 ? 7.051 12.219 -8.953 1 95.69 129 ILE B C 1
ATOM 3402 O O . ILE B 1 129 ? 7.484 11.57 -9.906 1 95.69 129 ILE B O 1
ATOM 3406 N N . ALA B 1 130 ? 7.793 12.414 -7.875 1 93.19 130 ALA B N 1
ATOM 3407 C CA . ALA B 1 130 ? 9.172 11.953 -7.75 1 93.19 130 ALA B CA 1
ATOM 3408 C C . ALA B 1 130 ? 9.258 10.438 -7.836 1 93.19 130 ALA B C 1
ATOM 3410 O O . ALA B 1 130 ? 10.211 9.891 -8.406 1 93.19 130 ALA B O 1
ATOM 3411 N N . ILE B 1 131 ? 8.258 9.75 -7.297 1 91.44 131 ILE B N 1
ATOM 3412 C CA . ILE B 1 131 ? 8.32 8.289 -7.203 1 91.44 131 ILE B CA 1
ATOM 3413 C C . ILE B 1 131 ? 7.656 7.668 -8.43 1 91.44 131 ILE B C 1
ATOM 3415 O O . ILE B 1 131 ? 8.18 6.715 -9.008 1 91.44 131 ILE B O 1
ATOM 3419 N N . CYS B 1 132 ? 6.586 8.195 -8.883 1 91.25 132 CYS B N 1
ATOM 3420 C CA . CYS B 1 132 ? 5.801 7.582 -9.953 1 91.25 132 CYS B CA 1
ATOM 3421 C C . CYS B 1 132 ? 6.281 8.055 -11.32 1 91.25 132 CYS B C 1
ATOM 3423 O O . CYS B 1 132 ? 6.129 7.344 -12.312 1 91.25 132 CYS B O 1
ATOM 3425 N N . PHE B 1 133 ? 6.855 9.242 -11.398 1 93.69 133 PHE B N 1
ATOM 3426 C CA . PHE B 1 133 ? 7.352 9.781 -12.656 1 93.69 133 PHE B CA 1
ATOM 3427 C C . PHE B 1 133 ? 8.742 10.367 -12.484 1 93.69 133 PHE B C 1
ATOM 3429 O O . PHE B 1 133 ? 8.969 11.547 -12.781 1 93.69 133 PHE B O 1
ATOM 3436 N N . PRO B 1 134 ? 9.688 9.508 -12.172 1 90.88 134 PRO B N 1
ATOM 3437 C CA . PRO B 1 134 ? 11.031 10.016 -11.867 1 90.88 134 PRO B CA 1
ATOM 3438 C C . PRO B 1 134 ? 11.703 10.664 -13.078 1 90.88 134 PRO B C 1
ATOM 3440 O O . PRO B 1 134 ? 12.422 11.656 -12.922 1 90.88 134 PRO B O 1
ATOM 3443 N N . LEU B 1 135 ? 11.445 10.18 -14.266 1 91.38 135 LEU B N 1
ATOM 3444 C CA . LEU B 1 135 ? 12.086 10.688 -15.469 1 91.38 135 LEU B CA 1
ATOM 3445 C C . LEU B 1 135 ? 11.516 12.047 -15.852 1 91.38 135 LEU B C 1
ATOM 3447 O O . LEU B 1 135 ? 12.195 12.852 -16.5 1 91.38 135 LEU B O 1
ATOM 3451 N N . ARG B 1 136 ? 10.305 12.32 -15.484 1 94.88 136 ARG B N 1
ATOM 3452 C CA . ARG B 1 136 ? 9.648 13.578 -15.828 1 94.88 136 ARG B CA 1
ATOM 3453 C C . ARG B 1 136 ? 9.57 14.5 -14.617 1 94.88 136 ARG B C 1
ATOM 3455 O O . ARG B 1 136 ? 8.906 15.539 -14.672 1 94.88 136 ARG B O 1
ATOM 3462 N N . TYR B 1 137 ? 10.18 14.133 -13.547 1 94.31 137 TYR B N 1
ATOM 3463 C CA . TYR B 1 137 ? 10.078 14.875 -12.297 1 94.31 137 TYR B CA 1
ATOM 3464 C C . TYR B 1 137 ? 10.461 16.344 -12.5 1 94.31 137 TYR B C 1
ATOM 3466 O O . TYR B 1 137 ? 9.688 17.234 -12.172 1 94.31 137 TYR B O 1
ATOM 3474 N N . HIS B 1 138 ? 11.555 16.625 -13.156 1 94.06 138 HIS B N 1
ATOM 3475 C CA . HIS B 1 138 ? 12.109 17.969 -13.281 1 94.06 138 HIS B CA 1
ATOM 3476 C C . HIS B 1 138 ? 11.297 18.812 -14.266 1 94.06 138 HIS B C 1
ATOM 3478 O O . HIS B 1 138 ? 11.344 20.047 -14.227 1 94.06 138 HIS B O 1
ATOM 3484 N N . SER B 1 139 ? 10.586 18.078 -15.102 1 95.81 139 SER B N 1
ATOM 3485 C CA . SER B 1 139 ? 9.75 18.797 -16.062 1 95.81 139 SER B CA 1
ATOM 3486 C C . SER B 1 139 ? 8.398 19.156 -15.453 1 95.81 139 SER B C 1
ATOM 3488 O O . SER B 1 139 ? 7.785 20.156 -15.836 1 95.81 139 SER B O 1
ATOM 3490 N N . ILE B 1 140 ? 7.992 18.375 -14.477 1 96.25 140 ILE B N 1
ATOM 3491 C CA . ILE B 1 140 ? 6.66 18.547 -13.906 1 96.25 140 ILE B CA 1
ATOM 3492 C C . ILE B 1 140 ? 6.75 19.422 -12.656 1 96.25 140 ILE B C 1
ATOM 3494 O O . ILE B 1 140 ? 5.988 20.375 -12.508 1 96.25 140 ILE B O 1
ATOM 3498 N N . VAL B 1 141 ? 7.668 19.047 -11.773 1 96.81 141 VAL B N 1
ATOM 3499 C CA . VAL B 1 141 ? 7.848 19.781 -10.531 1 96.81 141 VAL B CA 1
ATOM 3500 C C . VAL B 1 141 ? 8.961 20.812 -10.703 1 96.81 141 VAL B C 1
ATOM 3502 O O . VAL B 1 141 ? 10.125 20.531 -10.406 1 96.81 141 VAL B O 1
ATOM 3505 N N . THR B 1 142 ? 8.508 22.016 -11.172 1 97 142 THR B N 1
ATOM 3506 C CA . THR B 1 142 ? 9.438 23.125 -11.367 1 97 142 THR B CA 1
ATOM 3507 C C . THR B 1 142 ? 9.227 24.203 -10.305 1 97 142 THR B C 1
ATOM 3509 O O . THR B 1 142 ? 8.211 24.203 -9.609 1 97 142 THR B O 1
ATOM 3512 N N . LYS B 1 143 ? 10.18 25.156 -10.195 1 96.31 143 LYS B N 1
ATOM 3513 C CA . LYS B 1 143 ? 10.109 26.219 -9.195 1 96.31 143 LYS B CA 1
ATOM 3514 C C . LYS B 1 143 ? 8.859 27.062 -9.391 1 96.31 143 LYS B C 1
ATOM 3516 O O . LYS B 1 143 ? 8.117 27.328 -8.445 1 96.31 143 LYS B O 1
ATOM 3521 N N . PRO B 1 144 ? 8.594 27.422 -10.641 1 97.31 144 PRO B N 1
ATOM 3522 C CA . PRO B 1 144 ? 7.391 28.234 -10.812 1 97.31 144 PRO B CA 1
ATOM 3523 C C . PRO B 1 144 ? 6.105 27.469 -10.508 1 97.31 144 PRO B C 1
ATOM 3525 O O . PRO B 1 144 ? 5.16 28.047 -9.961 1 97.31 144 PRO B O 1
ATOM 3528 N N . ALA B 1 145 ? 6.086 26.219 -10.875 1 97.12 145 ALA B N 1
ATOM 3529 C CA . ALA B 1 145 ? 4.895 25.422 -10.609 1 97.12 145 ALA B CA 1
ATOM 3530 C C . ALA B 1 145 ? 4.629 25.312 -9.109 1 97.12 145 ALA B C 1
ATOM 3532 O O . ALA B 1 145 ? 3.496 25.5 -8.664 1 97.12 145 ALA B O 1
ATOM 3533 N N . VAL B 1 146 ? 5.668 25.016 -8.398 1 97.62 146 VAL B N 1
ATOM 3534 C CA . VAL B 1 146 ? 5.535 24.875 -6.949 1 97.62 146 VAL B CA 1
ATOM 3535 C C . VAL B 1 146 ? 5.168 26.219 -6.328 1 97.62 146 VAL B C 1
ATOM 3537 O O . VAL B 1 146 ? 4.332 26.281 -5.426 1 97.62 146 VAL B O 1
ATOM 3540 N N . ALA B 1 147 ? 5.738 27.344 -6.797 1 97.38 147 ALA B N 1
ATOM 3541 C CA . ALA B 1 147 ? 5.43 28.688 -6.305 1 97.38 147 ALA B CA 1
ATOM 3542 C C . ALA B 1 147 ? 3.951 29.016 -6.504 1 97.38 147 ALA B C 1
ATOM 3544 O O . ALA B 1 147 ? 3.301 29.562 -5.605 1 97.38 147 ALA B O 1
ATOM 3545 N N . VAL B 1 148 ? 3.467 28.688 -7.656 1 97.5 148 VAL B N 1
ATOM 3546 C CA . VAL B 1 148 ? 2.072 28.969 -7.973 1 97.5 148 VAL B CA 1
ATOM 3547 C C . VAL B 1 148 ? 1.158 28.156 -7.062 1 97.5 148 VAL B C 1
ATOM 3549 O O . VAL B 1 148 ? 0.149 28.672 -6.566 1 97.5 148 VAL B O 1
ATOM 3552 N N . MET B 1 149 ? 1.479 26.906 -6.84 1 97.62 149 MET B N 1
ATOM 3553 C CA . MET B 1 149 ? 0.671 26.047 -5.973 1 97.62 149 MET B CA 1
ATOM 3554 C C . MET B 1 149 ? 0.623 26.594 -4.551 1 97.62 149 MET B C 1
ATOM 3556 O O . MET B 1 149 ? -0.448 26.688 -3.949 1 97.62 149 MET B O 1
ATOM 3560 N N . LEU B 1 150 ? 1.782 27 -4.047 1 97.75 150 LEU B N 1
ATOM 3561 C CA . LEU B 1 150 ? 1.864 27.516 -2.686 1 97.75 150 LEU B CA 1
ATOM 3562 C C . LEU B 1 150 ? 1.14 28.859 -2.57 1 97.75 150 LEU B C 1
ATOM 3564 O O . LEU B 1 150 ? 0.368 29.078 -1.633 1 97.75 150 LEU B O 1
ATOM 3568 N N . LEU B 1 151 ? 1.352 29.734 -3.543 1 97.5 151 LEU B N 1
ATOM 3569 C CA . LEU B 1 151 ? 0.724 31.047 -3.518 1 97.5 151 LEU B CA 1
ATOM 3570 C C . LEU B 1 151 ? -0.791 30.922 -3.654 1 97.5 151 LEU B C 1
ATOM 3572 O O . LEU B 1 151 ? -1.535 31.703 -3.041 1 97.5 151 LEU B O 1
ATOM 3576 N N . PHE B 1 152 ? -1.191 30.031 -4.488 1 97.56 152 PHE B N 1
ATOM 3577 C CA . PHE B 1 152 ? -2.619 29.781 -4.641 1 97.56 152 PHE B CA 1
ATOM 3578 C C . PHE B 1 152 ? -3.232 29.312 -3.322 1 97.56 152 PHE B C 1
ATOM 3580 O O . PHE B 1 152 ? -4.301 29.797 -2.93 1 97.56 152 PHE B O 1
ATOM 3587 N N . ALA B 1 153 ? -2.574 28.391 -2.637 1 97.25 153 ALA B N 1
ATOM 3588 C CA . ALA B 1 153 ? -3.053 27.922 -1.338 1 97.25 153 ALA B CA 1
ATOM 3589 C C . ALA B 1 153 ? -3.123 29.078 -0.334 1 97.25 153 ALA B C 1
ATOM 3591 O O . ALA B 1 153 ? -4.121 29.219 0.376 1 97.25 153 ALA B O 1
ATOM 3592 N N . TRP B 1 154 ? -2.076 29.953 -0.301 1 97.94 154 TRP B N 1
ATOM 3593 C CA . TRP B 1 154 ? -2.053 31.109 0.586 1 97.94 154 TRP B CA 1
ATOM 3594 C C . TRP B 1 154 ? -3.229 32.031 0.302 1 97.94 154 TRP B C 1
ATOM 3596 O O . TRP B 1 154 ? -3.91 32.5 1.227 1 97.94 154 TRP B O 1
ATOM 3606 N N . ALA B 1 155 ? -3.529 32.219 -0.937 1 97.69 155 ALA B N 1
ATOM 3607 C CA . ALA B 1 155 ? -4.574 33.156 -1.331 1 97.69 155 ALA B CA 1
ATOM 3608 C C . ALA B 1 155 ? -5.957 32.625 -0.984 1 97.69 155 ALA B C 1
ATOM 3610 O O . ALA B 1 155 ? -6.789 33.344 -0.43 1 97.69 155 ALA B O 1
ATOM 3611 N N . VAL B 1 156 ? -6.176 31.438 -1.312 1 97.06 156 VAL B N 1
ATOM 3612 C CA . VAL B 1 156 ? -7.477 30.828 -1.064 1 97.06 156 VAL B CA 1
ATOM 3613 C C . VAL B 1 156 ? -7.738 30.75 0.438 1 97.06 156 VAL B C 1
ATOM 3615 O O . VAL B 1 156 ? -8.828 31.094 0.903 1 97.06 156 VAL B O 1
ATOM 3618 N N . LEU B 1 157 ? -6.734 30.391 1.191 1 97.81 157 LEU B N 1
ATOM 3619 C CA . LEU B 1 157 ? -6.902 30.219 2.631 1 97.81 157 LEU B CA 1
ATOM 3620 C C . LEU B 1 157 ? -7.016 31.562 3.328 1 97.81 157 LEU B C 1
ATOM 3622 O O . LEU B 1 157 ? -7.758 31.703 4.305 1 97.81 157 LEU B O 1
ATOM 3626 N N . LEU B 1 158 ? -6.273 32.562 2.795 1 97.56 158 LEU B N 1
ATOM 3627 C CA . LEU B 1 158 ? -6.422 33.906 3.311 1 97.56 158 LEU B CA 1
ATOM 3628 C C . LEU B 1 158 ? -7.855 34.406 3.145 1 97.56 158 LEU B C 1
ATOM 3630 O O . LEU B 1 158 ? -8.43 35 4.066 1 97.56 158 LEU B O 1
ATOM 3634 N N . SER B 1 159 ? -8.414 34.125 2.045 1 96.94 159 SER B N 1
ATOM 3635 C CA . SER B 1 159 ? -9.789 34.531 1.759 1 96.94 159 SER B CA 1
ATOM 3636 C C . SER B 1 159 ? -10.781 33.812 2.646 1 96.94 159 SER B C 1
ATOM 3638 O O . SER B 1 159 ? -11.688 34.406 3.219 1 96.94 159 SER B O 1
ATOM 3640 N N . LEU B 1 160 ? -10.57 32.562 2.768 1 96.12 160 LEU B N 1
ATOM 3641 C CA . LEU B 1 160 ? -11.484 31.734 3.551 1 96.12 160 LEU B CA 1
ATOM 3642 C C . LEU B 1 160 ? -11.445 32.125 5.023 1 96.12 160 LEU B C 1
ATOM 3644 O O . LEU B 1 160 ? -12.492 32.344 5.645 1 96.12 160 LEU B O 1
ATOM 3648 N N . ILE B 1 161 ? -10.281 32.312 5.59 1 96.19 161 ILE B N 1
ATOM 3649 C CA . ILE B 1 161 ? -10.141 32.625 7.012 1 96.19 161 ILE B CA 1
ATOM 3650 C C . ILE B 1 161 ? -10.609 34.031 7.289 1 96.19 161 ILE B C 1
ATOM 3652 O O . ILE B 1 161 ? -11.219 34.312 8.328 1 96.19 161 ILE B O 1
ATOM 3656 N N . SER B 1 162 ? -10.32 34.969 6.316 1 96.31 162 SER B N 1
ATOM 3657 C CA . SER B 1 162 ? -10.828 36.312 6.461 1 96.31 162 SER B CA 1
ATOM 3658 C C . SER B 1 162 ? -12.352 36.344 6.508 1 96.31 162 SER B C 1
ATOM 3660 O O . SER B 1 162 ? -12.945 37.062 7.301 1 96.31 162 SER B O 1
ATOM 3662 N N . CYS B 1 163 ? -12.953 35.531 5.695 1 94.88 163 CYS B N 1
ATOM 3663 C CA . CYS B 1 163 ? -14.406 35.438 5.695 1 94.88 163 CYS B CA 1
ATOM 3664 C C . CYS B 1 163 ? -14.914 34.875 7.016 1 94.88 163 CYS B C 1
ATOM 3666 O O . CYS B 1 163 ? -15.883 35.375 7.582 1 94.88 163 CYS B O 1
ATOM 3668 N N . MET B 1 164 ? -14.258 33.938 7.523 1 92.81 164 MET B N 1
ATOM 3669 C CA . MET B 1 164 ? -14.672 33.281 8.758 1 92.81 164 MET B CA 1
ATOM 3670 C C . MET B 1 164 ? -14.555 34.25 9.945 1 92.81 164 MET B C 1
ATOM 3672 O O . MET B 1 164 ? -15.477 34.344 10.758 1 92.81 164 MET B O 1
ATOM 3676 N N . VAL B 1 165 ? -13.453 34.969 10.031 1 92.94 165 VAL B N 1
ATOM 3677 C CA . VAL B 1 165 ? -13.234 35.906 11.125 1 92.94 165 VAL B CA 1
ATOM 3678 C C . VAL B 1 165 ? -14.164 37.094 10.969 1 92.94 165 VAL B C 1
ATOM 3680 O O . VAL B 1 165 ? -14.656 37.625 11.961 1 92.94 165 VAL B O 1
ATOM 3683 N N . GLY B 1 166 ? -14.43 37.469 9.711 1 92.31 166 GLY B N 1
ATOM 3684 C CA . GLY B 1 166 ? -15.398 38.531 9.461 1 92.31 166 GLY B CA 1
ATOM 3685 C C . GLY B 1 166 ? -16.797 38.188 9.961 1 92.31 166 GLY B C 1
ATOM 3686 O O . GLY B 1 166 ? -17.484 39.031 10.523 1 92.31 166 GLY B O 1
ATOM 3687 N N . LEU B 1 167 ? -17.156 36.969 9.766 1 90.44 167 LEU B N 1
ATOM 3688 C CA . LEU B 1 167 ? -18.469 36.531 10.234 1 90.44 167 LEU B CA 1
ATOM 3689 C C . LEU B 1 167 ? -18.5 36.438 11.758 1 90.44 167 LEU B C 1
ATOM 3691 O O . LEU B 1 167 ? -19.531 36.656 12.375 1 90.44 167 LEU B O 1
ATOM 3695 N N . LEU B 1 168 ? -17.328 36.062 12.344 1 88.25 168 LEU B N 1
ATOM 3696 C CA . LEU B 1 168 ? -17.203 36.062 13.797 1 88.25 168 LEU B CA 1
ATOM 3697 C C . LEU B 1 168 ? -17.375 37.438 14.375 1 88.25 168 LEU B C 1
ATOM 3699 O O . LEU B 1 168 ? -17.938 37.625 15.461 1 88.25 168 LEU B O 1
ATOM 3703 N N . ASP B 1 169 ? -16.938 38.406 13.641 1 88.94 169 ASP B N 1
ATOM 3704 C CA . ASP B 1 169 ? -17 39.812 14.062 1 88.94 169 ASP B CA 1
ATOM 3705 C C . ASP B 1 169 ? -18.438 40.312 13.992 1 88.94 169 ASP B C 1
ATOM 3707 O O . ASP B 1 169 ? -18.734 41.375 14.555 1 88.94 169 ASP B O 1
ATOM 3711 N N . ARG B 1 170 ? -19.344 39.594 13.406 1 85.94 170 ARG B N 1
ATOM 3712 C CA . ARG B 1 170 ? -20.734 40 13.289 1 85.94 170 ARG B CA 1
ATOM 3713 C C . ARG B 1 170 ? -21.594 39.344 14.344 1 85.94 170 ARG B C 1
ATOM 3715 O O . ARG B 1 170 ? -22.828 39.406 14.281 1 85.94 170 ARG B O 1
ATOM 3722 N N . LEU B 1 171 ? -20.922 38.75 15.266 1 86.62 171 LEU B N 1
ATOM 3723 C CA . LEU B 1 171 ? -21.656 38.125 16.359 1 86.62 171 LEU B CA 1
ATOM 3724 C C . LEU B 1 171 ? -21.734 39.031 17.562 1 86.62 171 LEU B C 1
ATOM 3726 O O . LEU B 1 171 ? -20.859 39.906 17.734 1 86.62 171 LEU B O 1
ATOM 3730 N N . SER B 1 172 ? -22.812 38.938 18.344 1 85.69 172 SER B N 1
ATOM 3731 C CA . SER B 1 172 ? -23 39.688 19.562 1 85.69 172 SER B CA 1
ATOM 3732 C C . SER B 1 172 ? -22.625 38.875 20.797 1 85.69 172 SER B C 1
ATOM 3734 O O . SER B 1 172 ? -23.219 37.844 21.047 1 85.69 172 SER B O 1
ATOM 3736 N N . PHE B 1 173 ? -21.562 39.406 21.438 1 84.81 173 PHE B N 1
ATOM 3737 C CA . PHE B 1 173 ? -21.094 38.719 22.641 1 84.81 173 PHE B CA 1
ATOM 3738 C C . PHE B 1 173 ? -21.781 39.281 23.891 1 84.81 173 PHE B C 1
ATOM 3740 O O . PHE B 1 173 ? -21.406 40.375 24.375 1 84.81 173 PHE B O 1
ATOM 3747 N N . CYS B 1 174 ? -22.906 38.75 24.297 1 75.19 174 CYS B N 1
ATOM 3748 C CA . CYS B 1 174 ? -23.703 39.25 25.406 1 75.19 174 CYS B CA 1
ATOM 3749 C C . CYS B 1 174 ? -23.594 38.344 26.625 1 75.19 174 CYS B C 1
ATOM 3751 O O . CYS B 1 174 ? -23.922 38.75 27.734 1 75.19 174 CYS B O 1
ATOM 3753 N N . GLY B 1 175 ? -23.094 37.312 26.5 1 71.94 175 GLY B N 1
ATOM 3754 C CA . GLY B 1 175 ? -23.016 36.438 27.656 1 71.94 175 GLY B CA 1
ATOM 3755 C C . GLY B 1 175 ? -21.672 36.469 28.375 1 71.94 175 GLY B C 1
ATOM 3756 O O . GLY B 1 175 ? -21.188 37.562 28.703 1 71.94 175 GLY B O 1
ATOM 3757 N N . SER B 1 176 ? -21.141 35.375 28.703 1 79.88 176 SER B N 1
ATOM 3758 C CA . SER B 1 176 ? -19.859 35.25 29.406 1 79.88 176 SER B CA 1
ATOM 3759 C C . SER B 1 176 ? -18.703 35.688 28.516 1 79.88 176 SER B C 1
ATOM 3761 O O . SER B 1 176 ? -18.703 35.406 27.312 1 79.88 176 SER B O 1
ATOM 3763 N N . LEU B 1 177 ? -17.906 36.625 29.031 1 86.62 177 LEU B N 1
ATOM 3764 C CA . LEU B 1 177 ? -16.734 37.094 28.312 1 86.62 177 LEU B CA 1
ATOM 3765 C C . LEU B 1 177 ? -15.516 36.281 28.641 1 86.62 177 LEU B C 1
ATOM 3767 O O . LEU B 1 177 ? -14.391 36.656 28.312 1 86.62 177 LEU B O 1
ATOM 3771 N N . VAL B 1 178 ? -15.781 35.156 29.266 1 86.88 178 VAL B N 1
ATOM 3772 C CA . VAL B 1 178 ? -14.688 34.281 29.672 1 86.88 178 VAL B CA 1
ATOM 3773 C C . VAL B 1 178 ? -14.469 33.219 28.609 1 86.88 178 VAL B C 1
ATOM 3775 O O . VAL B 1 178 ? -15.383 32.469 28.281 1 86.88 178 VAL B O 1
ATOM 3778 N N . ILE B 1 179 ? -13.336 33.281 28.031 1 86.81 179 ILE B N 1
ATOM 3779 C CA . ILE B 1 179 ? -12.945 32.25 27.078 1 86.81 179 ILE B CA 1
ATOM 3780 C C . ILE B 1 179 ? -12.289 31.078 27.812 1 86.81 179 ILE B C 1
ATOM 3782 O O . ILE B 1 179 ? -11.234 31.25 28.438 1 86.81 179 ILE B O 1
ATOM 3786 N N . GLN B 1 180 ? -12.852 29.953 27.734 1 81.25 180 GLN B N 1
ATOM 3787 C CA . GLN B 1 180 ? -12.344 28.766 28.422 1 81.25 180 GLN B CA 1
ATOM 3788 C C . GLN B 1 180 ? -11.203 28.125 27.641 1 81.25 180 GLN B C 1
ATOM 3790 O O . GLN B 1 180 ? -11.312 26.984 27.188 1 81.25 180 GLN B O 1
ATOM 3795 N N . SER B 1 181 ? -10.141 28.812 27.453 1 82.62 181 SER B N 1
ATOM 3796 C CA . SER B 1 181 ? -8.938 28.375 26.75 1 82.62 181 SER B CA 1
ATOM 3797 C C . SER B 1 181 ? -7.738 29.219 27.141 1 82.62 181 SER B C 1
ATOM 3799 O O . SER B 1 181 ? -7.879 30.234 27.844 1 82.62 181 SER B O 1
ATOM 3801 N N . PHE B 1 182 ? -6.594 28.797 26.844 1 80.38 182 PHE B N 1
ATOM 3802 C CA . PHE B 1 182 ? -5.395 29.547 27.172 1 80.38 182 PHE B CA 1
ATOM 3803 C C . PHE B 1 182 ? -5.047 30.531 26.062 1 80.38 182 PHE B C 1
ATOM 3805 O O . PHE B 1 182 ? -4.098 31.312 26.188 1 80.38 182 PHE B O 1
ATOM 3812 N N . PHE B 1 183 ? -5.73 30.453 24.953 1 84.31 183 PHE B N 1
ATOM 3813 C CA . PHE B 1 183 ? -5.609 31.422 23.859 1 84.31 183 PHE B CA 1
ATOM 3814 C C . PHE B 1 183 ? -6.961 31.672 23.203 1 84.31 183 PHE B C 1
ATOM 3816 O O . PHE B 1 183 ? -7.965 31.062 23.594 1 84.31 183 PHE B O 1
ATOM 3823 N N . CYS B 1 184 ? -7.008 32.688 22.391 1 87.31 184 CYS B N 1
ATOM 3824 C CA . CYS B 1 184 ? -8.258 32.969 21.688 1 87.31 184 CYS B CA 1
ATOM 3825 C C . CYS B 1 184 ? -8.516 31.922 20.609 1 87.31 184 CYS B C 1
ATOM 3827 O O . CYS B 1 184 ? -7.988 32.031 19.5 1 87.31 184 CYS B O 1
ATOM 3829 N N . ASP B 1 185 ? -9.172 30.922 20.969 1 83.44 185 ASP B N 1
ATOM 3830 C CA . ASP B 1 185 ? -9.508 29.812 20.078 1 83.44 185 ASP B CA 1
ATOM 3831 C C . ASP B 1 185 ? -10.883 30.016 19.453 1 83.44 185 ASP B C 1
ATOM 3833 O O . ASP B 1 185 ? -11.805 30.516 20.109 1 83.44 185 ASP B O 1
ATOM 3837 N N . HIS B 1 186 ? -10.945 29.688 18.25 1 83.06 186 HIS B N 1
ATOM 3838 C CA . HIS B 1 186 ? -12.211 29.844 17.531 1 83.06 186 HIS B CA 1
ATOM 3839 C C . HIS B 1 186 ? -13.312 29 18.156 1 83.06 186 HIS B C 1
ATOM 3841 O O . HIS B 1 186 ? -14.453 29.453 18.281 1 83.06 186 HIS B O 1
ATOM 3847 N N . GLY B 1 187 ? -12.945 27.812 18.641 1 78.75 187 GLY B N 1
ATOM 3848 C CA . GLY B 1 187 ? -13.938 26.922 19.234 1 78.75 187 GLY B CA 1
ATOM 3849 C C . GLY B 1 187 ? -14.516 27.469 20.531 1 78.75 187 GLY B C 1
ATOM 3850 O O . GLY B 1 187 ? -15.727 27.391 20.75 1 78.75 187 GLY B O 1
ATOM 3851 N N . ALA B 1 188 ? -13.688 28.016 21.312 1 79.94 188 ALA B N 1
ATOM 3852 C CA . ALA B 1 188 ? -14.133 28.578 22.578 1 79.94 188 ALA B CA 1
ATOM 3853 C C . ALA B 1 188 ? -14.906 29.875 22.359 1 79.94 188 ALA B C 1
ATOM 3855 O O . ALA B 1 188 ? -15.898 30.141 23.047 1 79.94 188 ALA B O 1
ATOM 3856 N N . LEU B 1 189 ? -14.477 30.656 21.375 1 82.38 189 LEU B N 1
ATOM 3857 C CA . LEU B 1 189 ? -15.086 31.938 21.078 1 82.38 189 LEU B CA 1
ATOM 3858 C C . LEU B 1 189 ? -16.469 31.766 20.453 1 82.38 189 LEU B C 1
ATOM 3860 O O . LEU B 1 189 ? -17.375 32.562 20.703 1 82.38 189 LEU B O 1
ATOM 3864 N N . TYR B 1 190 ? -16.531 30.688 19.766 1 81.19 190 TYR B N 1
ATOM 3865 C CA . TYR B 1 190 ? -17.75 30.391 19.031 1 81.19 190 TYR B CA 1
ATOM 3866 C C . TYR B 1 190 ? -18.891 30.062 19.984 1 81.19 190 TYR B C 1
ATOM 3868 O O . TYR B 1 190 ? -20.062 30.219 19.641 1 81.19 190 TYR B O 1
ATOM 3876 N N . GLN B 1 191 ? -18.641 29.75 21.172 1 78.94 191 GLN B N 1
ATOM 3877 C CA . GLN B 1 191 ? -19.672 29.344 22.125 1 78.94 191 GLN B CA 1
ATOM 3878 C C . GLN B 1 191 ? -20.203 30.531 22.906 1 78.94 191 GLN B C 1
ATOM 3880 O O . GLN B 1 191 ? -21.25 30.453 23.547 1 78.94 191 GLN B O 1
ATOM 3885 N N . LEU B 1 192 ? -19.75 31.734 22.766 1 82.19 192 LEU B N 1
ATOM 3886 C CA . LEU B 1 192 ? -20.016 32.844 23.672 1 82.19 192 LEU B CA 1
ATOM 3887 C C . LEU B 1 192 ? -21.141 33.719 23.141 1 82.19 192 LEU B C 1
ATOM 3889 O O . LEU B 1 192 ? -21.906 34.281 23.906 1 82.19 192 LEU B O 1
ATOM 3893 N N . PRO B 1 193 ? -21.312 33.781 21.781 1 81.88 193 PRO B N 1
ATOM 3894 C CA . PRO B 1 193 ? -22.328 34.719 21.281 1 81.88 193 PRO B CA 1
ATOM 3895 C C . PRO B 1 193 ? -23.75 34.25 21.641 1 81.88 193 PRO B C 1
ATOM 3897 O O . PRO B 1 193 ? -23.984 33.062 21.859 1 81.88 193 PRO B O 1
ATOM 3900 N N . CYS B 1 194 ? -24.594 35.25 21.812 1 80.5 194 CYS B N 1
ATOM 3901 C CA . CYS B 1 194 ? -25.969 35 22.188 1 80.5 194 CYS B CA 1
ATOM 3902 C C . CYS B 1 194 ? -26.891 35.031 20.984 1 80.5 194 CYS B C 1
ATOM 3904 O O . CYS B 1 194 ? -28.062 34.656 21.078 1 80.5 194 CYS B O 1
ATOM 3906 N N . ASN B 1 195 ? -26.516 35.5 19.859 1 81.5 195 ASN B N 1
ATOM 3907 C CA . ASN B 1 195 ? -27.344 35.562 18.672 1 81.5 195 ASN B CA 1
ATOM 3908 C C . ASN B 1 195 ? -27.234 34.312 17.828 1 81.5 195 ASN B C 1
ATOM 3910 O O . ASN B 1 195 ? -26.531 33.375 18.203 1 81.5 195 ASN B O 1
ATOM 3914 N N . ASP B 1 196 ? -28.016 34.281 16.766 1 82.5 196 ASP B N 1
ATOM 3915 C CA . ASP B 1 196 ? -28.062 33.125 15.883 1 82.5 196 ASP B CA 1
ATOM 3916 C C . ASP B 1 196 ? -26.703 32.875 15.227 1 82.5 196 ASP B C 1
ATOM 3918 O O . ASP B 1 196 ? -26.141 33.781 14.594 1 82.5 196 ASP B O 1
ATOM 3922 N N . LYS B 1 197 ? -26.109 31.641 15.375 1 84.88 197 LYS B N 1
ATOM 3923 C CA . LYS B 1 197 ? -24.797 31.281 14.859 1 84.88 197 LYS B CA 1
ATOM 3924 C C . LYS B 1 197 ? -24.922 30.281 13.711 1 84.88 197 LYS B C 1
ATOM 3926 O O . LYS B 1 197 ? -24 29.5 13.469 1 84.88 197 LYS B O 1
ATOM 3931 N N . SER B 1 198 ? -26.078 30.312 13.062 1 86.12 198 SER B N 1
ATOM 3932 C CA . SER B 1 198 ? -26.297 29.312 12.016 1 86.12 198 SER B CA 1
ATOM 3933 C C . SER B 1 198 ? -25.312 29.5 10.867 1 86.12 198 SER B C 1
ATOM 3935 O O . SER B 1 198 ? -24.719 28.531 10.375 1 86.12 198 SER B O 1
ATOM 3937 N N . ILE B 1 199 ? -25.141 30.75 10.43 1 87.31 199 ILE B N 1
ATOM 3938 C CA . ILE B 1 199 ? -24.219 31.031 9.328 1 87.31 199 ILE B CA 1
ATOM 3939 C C . ILE B 1 199 ? -22.797 30.688 9.734 1 87.31 199 ILE B C 1
ATOM 3941 O O . ILE B 1 199 ? -22.047 30.109 8.938 1 87.31 199 ILE B O 1
ATOM 3945 N N . ASN B 1 200 ? -22.438 31 10.945 1 87.56 200 ASN B N 1
ATOM 3946 C CA . ASN B 1 200 ? -21.109 30.688 11.453 1 87.56 200 ASN B CA 1
ATOM 3947 C C . ASN B 1 200 ? -20.875 29.172 11.555 1 87.56 200 ASN B C 1
ATOM 3949 O O . ASN B 1 200 ? -19.781 28.688 11.297 1 87.56 200 ASN B O 1
ATOM 3953 N N . ARG B 1 201 ? -21.891 28.5 11.875 1 85.94 201 ARG B N 1
ATOM 3954 C CA . ARG B 1 201 ? -21.797 27.047 11.938 1 85.94 201 ARG B CA 1
ATOM 3955 C C . ARG B 1 201 ? -21.531 26.469 10.555 1 85.94 201 ARG B C 1
ATOM 3957 O O . ARG B 1 201 ? -20.703 25.547 10.414 1 85.94 201 ARG B O 1
ATOM 3964 N N . ASN B 1 202 ? -22.25 26.922 9.625 1 89.12 202 ASN B N 1
ATOM 3965 C CA . ASN B 1 202 ? -22.094 26.406 8.266 1 89.12 202 ASN B CA 1
ATOM 3966 C C . ASN B 1 202 ? -20.688 26.703 7.73 1 89.12 202 ASN B C 1
ATOM 3968 O O . ASN B 1 202 ? -20.109 25.859 7.039 1 89.12 202 ASN B O 1
ATOM 3972 N N . ILE B 1 203 ? -20.156 27.812 8.031 1 89.56 203 ILE B N 1
ATOM 3973 C CA . ILE B 1 203 ? -18.844 28.156 7.496 1 89.56 203 ILE B CA 1
ATOM 3974 C C . ILE B 1 203 ? -17.766 27.344 8.211 1 89.56 203 ILE B C 1
ATOM 3976 O O . ILE B 1 203 ? -16.719 27.047 7.625 1 89.56 203 ILE B O 1
ATOM 3980 N N . VAL B 1 204 ? -17.984 27.016 9.461 1 87.31 204 VAL B N 1
ATOM 3981 C CA . VAL B 1 204 ? -17.047 26.156 10.18 1 87.31 204 VAL B CA 1
ATOM 3982 C C . VAL B 1 204 ? -17 24.797 9.508 1 87.31 204 VAL B C 1
ATOM 3984 O O . VAL B 1 204 ? -15.914 24.219 9.352 1 87.31 204 VAL B O 1
ATOM 3987 N N . PHE B 1 205 ? -18.156 24.312 9.133 1 87.62 205 PHE B N 1
ATOM 3988 C CA . PHE B 1 205 ? -18.203 23.031 8.43 1 87.62 205 PHE B CA 1
ATOM 3989 C C . PHE B 1 205 ? -17.438 23.109 7.113 1 87.62 205 PHE B C 1
ATOM 3991 O O . PHE B 1 205 ? -16.734 22.172 6.746 1 87.62 205 PHE B O 1
ATOM 3998 N N . LEU B 1 206 ? -17.625 24.125 6.484 1 90.12 206 LEU B N 1
ATOM 3999 C CA . LEU B 1 206 ? -16.922 24.328 5.227 1 90.12 206 LEU B CA 1
ATOM 4000 C C . LEU B 1 206 ? -15.406 24.406 5.453 1 90.12 206 LEU B C 1
ATOM 4002 O O . LEU B 1 206 ? -14.633 23.797 4.703 1 90.12 206 LEU B O 1
ATOM 4006 N N . TYR B 1 207 ? -15.055 25.062 6.488 1 90.94 207 TYR B N 1
ATOM 4007 C CA . TYR B 1 207 ? -13.648 25.219 6.848 1 90.94 207 TYR B CA 1
ATOM 4008 C C . TYR B 1 207 ? -13.023 23.859 7.172 1 90.94 207 TYR B C 1
ATOM 4010 O O . TYR B 1 207 ? -11.961 23.516 6.648 1 90.94 207 TYR B O 1
ATOM 4018 N N . VAL B 1 208 ? -13.664 23.078 7.984 1 88.69 208 VAL B N 1
ATOM 4019 C CA . VAL B 1 208 ? -13.148 21.781 8.391 1 88.69 208 VAL B CA 1
ATOM 4020 C C . VAL B 1 208 ? -13.023 20.875 7.168 1 88.69 208 VAL B C 1
ATOM 4022 O O . VAL B 1 208 ? -12.039 20.141 7.031 1 88.69 208 VAL B O 1
ATOM 4025 N N . THR B 1 209 ? -13.93 20.938 6.312 1 91.56 209 THR B N 1
ATOM 4026 C CA . THR B 1 209 ? -13.922 20.094 5.121 1 91.56 209 THR B CA 1
ATOM 4027 C C . THR B 1 209 ? -12.789 20.5 4.184 1 91.56 209 THR B C 1
ATOM 4029 O O . THR B 1 209 ? -12.008 19.641 3.746 1 91.56 209 THR B O 1
ATOM 4032 N N . ILE B 1 210 ? -12.594 21.75 3.965 1 92.88 210 ILE B N 1
ATOM 4033 C CA . ILE B 1 210 ? -11.648 22.234 2.975 1 92.88 210 ILE B CA 1
ATOM 4034 C C . ILE B 1 210 ? -10.227 22.172 3.539 1 92.88 210 ILE B C 1
ATOM 4036 O O . ILE B 1 210 ? -9.281 21.875 2.809 1 92.88 210 ILE B O 1
ATOM 4040 N N . VAL B 1 211 ? -10.094 22.391 4.781 1 92.44 211 VAL B N 1
ATOM 4041 C CA . VAL B 1 211 ? -8.758 22.578 5.34 1 92.44 211 VAL B CA 1
ATOM 4042 C C . VAL B 1 211 ? -8.289 21.281 5.992 1 92.44 211 VAL B C 1
ATOM 4044 O O . VAL B 1 211 ? -7.082 21.031 6.094 1 92.44 211 VAL B O 1
ATOM 4047 N N . PHE B 1 212 ? -9.195 20.375 6.371 1 89.5 212 PHE B N 1
ATOM 4048 C CA . PHE B 1 212 ? -8.75 19.203 7.109 1 89.5 212 PHE B CA 1
ATOM 4049 C C . PHE B 1 212 ? -9.141 17.922 6.379 1 89.5 212 PHE B C 1
ATOM 4051 O O . PHE B 1 212 ? -8.273 17.125 5.984 1 89.5 212 PHE B O 1
ATOM 4058 N N . LEU B 1 213 ? -10.383 17.797 6.059 1 91.5 213 LEU B N 1
ATOM 4059 C CA . LEU B 1 213 ? -10.844 16.531 5.488 1 91.5 213 LEU B CA 1
ATOM 4060 C C . LEU B 1 213 ? -10.352 16.359 4.055 1 91.5 213 LEU B C 1
ATOM 4062 O O . LEU B 1 213 ? -9.797 15.32 3.703 1 91.5 213 LEU B O 1
ATOM 4066 N N . PHE B 1 214 ? -10.523 17.375 3.293 1 95.06 214 PHE B N 1
ATOM 4067 C CA . PHE B 1 214 ? -10.164 17.297 1.882 1 95.06 214 PHE B CA 1
ATOM 4068 C C . PHE B 1 214 ? -8.664 17.062 1.719 1 95.06 214 PHE B C 1
ATOM 4070 O O . PHE B 1 214 ? -8.242 16.141 1.013 1 95.06 214 PHE B O 1
ATOM 4077 N N . PRO B 1 215 ? -7.812 17.781 2.371 1 95.44 215 PRO B N 1
ATOM 4078 C CA . PRO B 1 215 ? -6.371 17.531 2.268 1 95.44 215 PRO B CA 1
ATOM 4079 C C . PRO B 1 215 ? -5.973 16.141 2.766 1 95.44 215 PRO B C 1
ATOM 4081 O O . PRO B 1 215 ? -5.121 15.492 2.158 1 95.44 215 PRO B O 1
ATOM 4084 N N . LEU B 1 216 ? -6.555 15.742 3.834 1 93.56 216 LEU B N 1
ATOM 4085 C CA . LEU B 1 216 ? -6.246 14.422 4.375 1 93.56 216 LEU B CA 1
ATOM 4086 C C . LEU B 1 216 ? -6.582 13.328 3.369 1 93.56 216 LEU B C 1
ATOM 4088 O O . LEU B 1 216 ? -5.805 12.391 3.186 1 93.56 216 LEU B O 1
ATOM 4092 N N . ILE B 1 217 ? -7.695 13.461 2.689 1 95.44 217 ILE B N 1
ATOM 4093 C CA . ILE B 1 217 ? -8.125 12.5 1.679 1 95.44 217 ILE B CA 1
ATOM 4094 C C . ILE B 1 217 ? -7.16 12.539 0.494 1 95.44 217 ILE B C 1
ATOM 4096 O O . ILE B 1 217 ? -6.766 11.492 -0.027 1 95.44 217 ILE B O 1
ATOM 4100 N N . LEU B 1 218 ? -6.777 13.703 0.102 1 95.38 218 LEU B N 1
ATOM 4101 C CA . LEU B 1 218 ? -5.852 13.844 -1.017 1 95.38 218 LEU B CA 1
ATOM 4102 C C . LEU B 1 218 ? -4.508 13.203 -0.694 1 95.38 218 LEU B C 1
ATOM 4104 O O . LEU B 1 218 ? -3.93 12.5 -1.532 1 95.38 218 LEU B O 1
ATOM 4108 N N . ILE B 1 219 ? -4.016 13.406 0.502 1 96.25 219 ILE B N 1
ATOM 4109 C CA . ILE B 1 219 ? -2.744 12.828 0.919 1 96.25 219 ILE B CA 1
ATOM 4110 C C . ILE B 1 219 ? -2.859 11.305 0.964 1 96.25 219 ILE B C 1
ATOM 4112 O O . ILE B 1 219 ? -1.99 10.594 0.451 1 96.25 219 ILE B O 1
ATOM 4116 N N . ALA B 1 220 ? -3.943 10.844 1.466 1 94 220 ALA B N 1
ATOM 4117 C CA . ALA B 1 220 ? -4.156 9.398 1.553 1 94 220 ALA B CA 1
ATOM 4118 C C . ALA B 1 220 ? -4.199 8.766 0.165 1 94 220 ALA B C 1
ATOM 4120 O O . ALA B 1 220 ? -3.572 7.734 -0.071 1 94 220 ALA B O 1
ATOM 4121 N N . LEU B 1 221 ? -4.926 9.328 -0.722 1 95.5 221 LEU B N 1
ATOM 4122 C CA . LEU B 1 221 ? -5.027 8.82 -2.086 1 95.5 221 LEU B CA 1
ATOM 4123 C C . LEU B 1 221 ? -3.662 8.82 -2.768 1 95.5 221 LEU B C 1
ATOM 4125 O O . LEU B 1 221 ? -3.322 7.871 -3.484 1 95.5 221 LEU B O 1
ATOM 4129 N N . THR B 1 222 ? -2.916 9.836 -2.584 1 94.75 222 THR B N 1
ATOM 4130 C CA . THR B 1 222 ? -1.57 9.914 -3.141 1 94.75 222 THR B CA 1
ATOM 4131 C C . THR B 1 222 ? -0.701 8.773 -2.625 1 94.75 222 THR B C 1
ATOM 4133 O O . THR B 1 222 ? 0.01 8.125 -3.4 1 94.75 222 THR B O 1
ATOM 4136 N N . TYR B 1 223 ? -0.799 8.469 -1.408 1 92.94 223 TYR B N 1
ATOM 4137 C CA . TYR B 1 223 ? 0.059 7.453 -0.813 1 92.94 223 TYR B CA 1
ATOM 4138 C C . TYR B 1 223 ? -0.392 6.055 -1.219 1 92.94 223 TYR B C 1
ATOM 4140 O O . TYR B 1 223 ? 0.421 5.133 -1.296 1 92.94 223 TYR B O 1
ATOM 4148 N N . VAL B 1 224 ? -1.714 5.934 -1.487 1 92.56 224 VAL B N 1
ATOM 4149 C CA . VAL B 1 224 ? -2.178 4.676 -2.066 1 92.56 224 VAL B CA 1
ATOM 4150 C C . VAL B 1 224 ? -1.561 4.484 -3.449 1 92.56 224 VAL B C 1
ATOM 4152 O O . VAL B 1 224 ? -1.067 3.4 -3.771 1 92.56 224 VAL B O 1
ATOM 4155 N N . CYS B 1 225 ? -1.514 5.457 -4.195 1 93.69 225 CYS B N 1
ATOM 4156 C CA . CYS B 1 225 ? -0.915 5.41 -5.527 1 93.69 225 CYS B CA 1
ATOM 4157 C C . CYS B 1 225 ? 0.578 5.109 -5.441 1 93.69 225 CYS B C 1
ATOM 4159 O O . CYS B 1 225 ? 1.099 4.305 -6.215 1 93.69 225 CYS B O 1
ATOM 4161 N N . ILE B 1 226 ? 1.204 5.75 -4.523 1 93.62 226 ILE B N 1
ATOM 4162 C CA . ILE B 1 226 ? 2.637 5.543 -4.336 1 93.62 226 ILE B CA 1
ATOM 4163 C C . ILE B 1 226 ? 2.9 4.094 -3.941 1 93.62 226 ILE B C 1
ATOM 4165 O O . ILE B 1 226 ? 3.783 3.441 -4.504 1 93.62 226 ILE B O 1
ATOM 4169 N N . ALA B 1 227 ? 2.154 3.641 -3.006 1 92.25 227 ALA B N 1
ATOM 4170 C CA . ALA B 1 227 ? 2.305 2.264 -2.543 1 92.25 227 ALA B CA 1
ATOM 4171 C C . ALA B 1 227 ? 2.131 1.275 -3.693 1 92.25 227 ALA B C 1
ATOM 4173 O O . ALA B 1 227 ? 2.91 0.331 -3.832 1 92.25 227 ALA B O 1
ATOM 4174 N N . ILE B 1 228 ? 1.164 1.46 -4.5 1 91.38 228 ILE B N 1
ATOM 4175 C CA . ILE B 1 228 ? 0.888 0.595 -5.645 1 91.38 228 ILE B CA 1
ATOM 4176 C C . ILE B 1 228 ? 2.047 0.666 -6.637 1 91.38 228 ILE B C 1
ATOM 4178 O O . ILE B 1 228 ? 2.525 -0.365 -7.113 1 91.38 228 ILE B O 1
ATOM 4182 N N . ALA B 1 229 ? 2.494 1.811 -6.922 1 91.81 229 ALA B N 1
ATOM 4183 C CA . ALA B 1 229 ? 3.58 2.002 -7.879 1 91.81 229 ALA B CA 1
ATOM 4184 C C . ALA B 1 229 ? 4.859 1.321 -7.402 1 91.81 229 ALA B C 1
ATOM 4186 O O . ALA B 1 229 ? 5.539 0.647 -8.18 1 91.81 229 ALA B O 1
ATOM 4187 N N . LEU B 1 230 ? 5.16 1.522 -6.141 1 92.38 230 LEU B N 1
ATOM 4188 C CA . LEU B 1 230 ? 6.371 0.925 -5.582 1 92.38 230 LEU B CA 1
ATOM 4189 C C . LEU B 1 230 ? 6.289 -0.597 -5.613 1 92.38 230 LEU B C 1
ATOM 4191 O O . LEU B 1 230 ? 7.262 -1.269 -5.965 1 92.38 230 LEU B O 1
ATOM 4195 N N . THR B 1 231 ? 5.18 -1.153 -5.316 1 90.62 231 THR B N 1
ATOM 4196 C CA . THR B 1 231 ? 4.984 -2.598 -5.289 1 90.62 231 THR B CA 1
ATOM 4197 C C . THR B 1 231 ? 5.023 -3.176 -6.703 1 90.62 231 THR B C 1
ATOM 4199 O O . THR B 1 231 ? 5.613 -4.234 -6.93 1 90.62 231 THR B O 1
ATOM 4202 N N . LEU B 1 232 ? 4.414 -2.541 -7.648 1 89.12 232 LEU B N 1
ATOM 4203 C CA . LEU B 1 232 ? 4.395 -3 -9.031 1 89.12 232 LEU B CA 1
ATOM 4204 C C . LEU B 1 232 ? 5.797 -2.975 -9.633 1 89.12 232 LEU B C 1
ATOM 4206 O O . LEU B 1 232 ? 6.156 -3.859 -10.414 1 89.12 232 LEU B O 1
ATOM 4210 N N . LYS B 1 233 ? 6.508 -1.964 -9.203 1 86.31 233 LYS B N 1
ATOM 4211 C CA . LYS B 1 233 ? 7.863 -1.833 -9.727 1 86.31 233 LYS B CA 1
ATOM 4212 C C . LYS B 1 233 ? 8.773 -2.918 -9.164 1 86.31 233 LYS B C 1
ATOM 4214 O O . LYS B 1 233 ? 9.633 -3.447 -9.875 1 86.31 233 LYS B O 1
ATOM 4219 N N . THR B 1 234 ? 8.578 -3.312 -7.918 1 85.31 234 THR B N 1
ATOM 4220 C CA . THR B 1 234 ? 9.484 -4.227 -7.238 1 85.31 234 THR B CA 1
ATOM 4221 C C . THR B 1 234 ? 9 -5.668 -7.371 1 85.31 234 THR B C 1
ATOM 4223 O O . THR B 1 234 ? 9.797 -6.605 -7.305 1 85.31 234 THR B O 1
ATOM 4226 N N . CYS B 1 235 ? 7.742 -5.957 -7.574 1 89.19 235 CYS B N 1
ATOM 4227 C CA . CYS B 1 235 ? 7.188 -7.309 -7.531 1 89.19 235 CYS B CA 1
ATOM 4228 C C . CYS B 1 235 ? 6.406 -7.617 -8.805 1 89.19 235 CYS B C 1
ATOM 4230 O O . CYS B 1 235 ? 5.445 -8.391 -8.773 1 89.19 235 CYS B O 1
ATOM 4232 N N . THR B 1 236 ? 6.785 -7.043 -9.922 1 86 236 THR B N 1
ATOM 4233 C CA . THR B 1 236 ? 6.027 -7.145 -11.164 1 86 236 THR B CA 1
ATOM 4234 C C . THR B 1 236 ? 5.902 -8.602 -11.602 1 86 236 THR B C 1
ATOM 4236 O O . THR B 1 236 ? 4.812 -9.055 -11.945 1 86 236 THR B O 1
ATOM 4239 N N . SER B 1 237 ? 6.945 -9.383 -11.586 1 86.06 237 SER B N 1
ATOM 4240 C CA . SER B 1 237 ? 6.949 -10.75 -12.086 1 86.06 237 SER B CA 1
ATOM 4241 C C . SER B 1 237 ? 6.008 -11.641 -11.281 1 86.06 237 SER B C 1
ATOM 4243 O O . SER B 1 237 ? 5.184 -12.359 -11.859 1 86.06 237 SER B O 1
ATOM 4245 N N . HIS B 1 238 ? 6.109 -11.602 -9.984 1 90.25 238 HIS B N 1
ATOM 4246 C CA . HIS B 1 238 ? 5.27 -12.453 -9.148 1 90.25 238 HIS B CA 1
ATOM 4247 C C . HIS B 1 238 ? 3.805 -12.031 -9.234 1 90.25 238 HIS B C 1
ATOM 4249 O O . HIS B 1 238 ? 2.91 -12.883 -9.227 1 90.25 238 HIS B O 1
ATOM 4255 N N . LEU B 1 239 ? 3.59 -10.781 -9.328 1 89.75 239 LEU B N 1
ATOM 4256 C CA . LEU B 1 239 ? 2.217 -10.297 -9.43 1 89.75 239 LEU B CA 1
ATOM 4257 C C . LEU B 1 239 ? 1.569 -10.773 -10.727 1 89.75 239 LEU B C 1
ATOM 4259 O O . LEU B 1 239 ? 0.384 -11.117 -10.742 1 89.75 239 LEU B O 1
ATOM 4263 N N . ILE B 1 240 ? 2.322 -10.805 -11.781 1 87.06 240 ILE B N 1
ATOM 4264 C CA . ILE B 1 240 ? 1.821 -11.312 -13.055 1 87.06 240 ILE B CA 1
ATOM 4265 C C . ILE B 1 240 ? 1.488 -12.797 -12.93 1 87.06 240 ILE B C 1
ATOM 4267 O O . ILE B 1 240 ? 0.442 -13.242 -13.406 1 87.06 240 ILE B O 1
ATOM 4271 N N . LEU B 1 241 ? 2.377 -13.492 -12.266 1 90.19 241 LEU B N 1
ATOM 4272 C CA . LEU B 1 241 ? 2.15 -14.922 -12.07 1 90.19 241 LEU B CA 1
ATOM 4273 C C . LEU B 1 241 ? 0.872 -15.164 -11.273 1 90.19 241 LEU B C 1
ATOM 4275 O O . LEU B 1 241 ? 0.065 -16.016 -11.633 1 90.19 241 LEU B O 1
ATOM 4279 N N . VAL B 1 242 ? 0.687 -14.391 -10.227 1 91.25 242 VAL B N 1
ATOM 4280 C CA . VAL B 1 242 ? -0.486 -14.531 -9.367 1 91.25 242 VAL B CA 1
ATOM 4281 C C . VAL B 1 242 ? -1.745 -14.172 -10.156 1 91.25 242 VAL B C 1
ATOM 4283 O O . VAL B 1 242 ? -2.754 -14.875 -10.078 1 91.25 242 VAL B O 1
ATOM 4286 N N . ALA B 1 243 ? -1.661 -13.188 -10.945 1 87.62 243 ALA B N 1
ATOM 4287 C CA . ALA B 1 243 ? -2.812 -12.75 -11.727 1 87.62 243 ALA B CA 1
ATOM 4288 C C . ALA B 1 243 ? -3.201 -13.797 -12.766 1 87.62 243 ALA B C 1
ATOM 4290 O O . ALA B 1 243 ? -4.383 -14.117 -12.922 1 87.62 243 ALA B O 1
ATOM 4291 N N . ILE B 1 244 ? -2.223 -14.312 -13.422 1 86.31 244 ILE B N 1
ATOM 4292 C CA . ILE B 1 244 ? -2.471 -15.281 -14.484 1 86.31 244 ILE B CA 1
ATOM 4293 C C . ILE B 1 244 ? -3.061 -16.562 -13.891 1 86.31 244 ILE B C 1
ATOM 4295 O O . ILE B 1 244 ? -3.922 -17.203 -14.5 1 86.31 244 ILE B O 1
ATOM 4299 N N . PHE B 1 245 ? -2.654 -16.891 -12.742 1 88.81 245 PHE B N 1
ATOM 4300 C CA . PHE B 1 245 ? -3.096 -18.125 -12.125 1 88.81 245 PHE B CA 1
ATOM 4301 C C . PHE B 1 245 ? -4.488 -17.969 -11.523 1 88.81 245 PHE B C 1
ATOM 4303 O O . PHE B 1 245 ? -5.352 -18.828 -11.719 1 88.81 245 PHE B O 1
ATOM 4310 N N . TYR B 1 246 ? -4.785 -16.922 -10.875 1 87.94 246 TYR B N 1
ATOM 4311 C CA . TYR B 1 246 ? -6.008 -16.812 -10.078 1 87.94 246 TYR B CA 1
ATOM 4312 C C . TYR B 1 246 ? -7.113 -16.141 -10.875 1 87.94 246 TYR B C 1
ATOM 4314 O O . TYR B 1 246 ? -8.297 -16.312 -10.578 1 87.94 246 TYR B O 1
ATOM 4322 N N . PHE B 1 247 ? -6.758 -15.398 -11.883 1 81.31 247 PHE B N 1
ATOM 4323 C CA . PHE B 1 247 ? -7.773 -14.664 -12.625 1 81.31 247 PHE B CA 1
ATOM 4324 C C . PHE B 1 247 ? -8.758 -15.617 -13.289 1 81.31 247 PHE B C 1
ATOM 4326 O O . PHE B 1 247 ? -9.969 -15.484 -13.117 1 81.31 247 PHE B O 1
ATOM 4333 N N . PRO B 1 248 ? -8.305 -16.625 -14.023 1 77.38 248 PRO B N 1
ATOM 4334 C CA . PRO B 1 248 ? -9.25 -17.562 -14.641 1 77.38 248 PRO B CA 1
ATOM 4335 C C . PRO B 1 248 ? -10.023 -18.375 -13.609 1 77.38 248 PRO B C 1
ATOM 4337 O O . PRO B 1 248 ? -11.188 -18.719 -13.836 1 77.38 248 PRO B O 1
ATOM 4340 N N . LEU B 1 249 ? -9.422 -18.641 -12.5 1 76.38 249 LEU B N 1
ATOM 4341 C CA . LEU B 1 249 ? -10.055 -19.422 -11.453 1 76.38 249 LEU B CA 1
ATOM 4342 C C . LEU B 1 249 ? -11.203 -18.656 -10.805 1 76.38 249 LEU B C 1
ATOM 4344 O O . LEU B 1 249 ? -12.242 -19.234 -10.484 1 76.38 249 LEU B O 1
ATOM 4348 N N . LEU B 1 250 ? -10.953 -17.438 -10.617 1 73.88 250 LEU B N 1
ATOM 4349 C CA . LEU B 1 250 ? -12.008 -16.594 -10.062 1 73.88 250 LEU B CA 1
ATOM 4350 C C . LEU B 1 250 ? -13.18 -16.484 -11.039 1 73.88 250 LEU B C 1
ATOM 4352 O O . LEU B 1 250 ? -14.344 -16.469 -10.617 1 73.88 250 LEU B O 1
ATOM 4356 N N . GLY B 1 251 ? -12.812 -16.516 -12.266 1 66.25 251 GLY B N 1
ATOM 4357 C CA . GLY B 1 251 ? -13.859 -16.516 -13.273 1 66.25 251 GLY B CA 1
ATOM 4358 C C . GLY B 1 251 ? -14.695 -17.781 -13.281 1 66.25 251 GLY B C 1
ATOM 4359 O O . GLY B 1 251 ? -15.922 -17.719 -13.367 1 66.25 251 GLY B O 1
ATOM 4360 N N . THR B 1 252 ? -14.016 -18.906 -13.172 1 66.12 252 THR B N 1
ATOM 4361 C CA . THR B 1 252 ? -14.711 -20.188 -13.133 1 66.12 252 THR B CA 1
ATOM 4362 C C . THR B 1 252 ? -15.547 -20.312 -11.859 1 66.12 252 THR B C 1
ATOM 4364 O O . THR B 1 252 ? -16.672 -20.797 -11.891 1 66.12 252 THR B O 1
ATOM 4367 N N . SER B 1 253 ? -14.992 -19.938 -10.766 1 63.81 253 SER B N 1
ATOM 4368 C CA . SER B 1 253 ? -15.703 -20.031 -9.5 1 63.81 253 SER B CA 1
ATOM 4369 C C . SER B 1 253 ? -16.922 -19.109 -9.484 1 63.81 253 SER B C 1
ATOM 4371 O O . SER B 1 253 ? -17.953 -19.453 -8.898 1 63.81 253 SER B O 1
ATOM 4373 N N . ALA B 1 254 ? -16.75 -17.984 -10.117 1 60.78 254 ALA B N 1
ATOM 4374 C CA . ALA B 1 254 ? -17.891 -17.094 -10.227 1 60.78 254 ALA B CA 1
ATOM 4375 C C . ALA B 1 254 ? -19 -17.703 -11.086 1 60.78 254 ALA B C 1
ATOM 4377 O O . ALA B 1 254 ? -20.188 -17.484 -10.828 1 60.78 254 ALA B O 1
ATOM 4378 N N . THR B 1 255 ? -18.516 -18.516 -11.938 1 57.34 255 THR B N 1
ATOM 4379 C CA . THR B 1 255 ? -19.484 -19.156 -12.812 1 57.34 255 THR B CA 1
ATOM 4380 C C . THR B 1 255 ? -20.172 -20.312 -12.094 1 57.34 255 THR B C 1
ATOM 4382 O O . THR B 1 255 ? -21.359 -20.578 -12.328 1 57.34 255 THR B O 1
ATOM 4385 N N . VAL B 1 256 ? -19.344 -21.078 -11.359 1 56.81 256 VAL B N 1
ATOM 4386 C CA . VAL B 1 256 ? -19.953 -22.188 -10.625 1 56.81 256 VAL B CA 1
ATOM 4387 C C . VAL B 1 256 ? -21.016 -21.641 -9.664 1 56.81 256 VAL B C 1
ATOM 4389 O O . VAL B 1 256 ? -22.047 -22.266 -9.438 1 56.81 256 VAL B O 1
ATOM 4392 N N . LEU B 1 257 ? -20.594 -20.516 -9.094 1 52.75 257 LEU B N 1
ATOM 4393 C CA . LEU B 1 257 ? -21.562 -19.922 -8.18 1 52.75 257 LEU B CA 1
ATOM 4394 C C . LEU B 1 257 ? -22.766 -19.375 -8.945 1 52.75 257 LEU B C 1
ATOM 4396 O O . LEU B 1 257 ? -23.844 -19.203 -8.367 1 52.75 257 LEU B O 1
ATOM 4400 N N . THR B 1 258 ? -22.328 -19.078 -10.18 1 52.16 258 THR B N 1
ATOM 4401 C CA . THR B 1 258 ? -23.469 -18.656 -10.992 1 52.16 258 THR B CA 1
ATOM 4402 C C . THR B 1 258 ? -23.953 -19.797 -11.883 1 52.16 258 THR B C 1
ATOM 4404 O O . THR B 1 258 ? -23.141 -20.594 -12.367 1 52.16 258 THR B O 1
ATOM 4407 N N . SER B 1 259 ? -24.719 -20.766 -11.539 1 52.62 259 SER B N 1
ATOM 4408 C CA . SER B 1 259 ? -25.328 -21.953 -12.102 1 52.62 259 SER B CA 1
ATOM 4409 C C . SER B 1 259 ? -25.047 -22.078 -13.594 1 52.62 259 SER B C 1
ATOM 4411 O O . SER B 1 259 ? -24.734 -23.172 -14.086 1 52.62 259 SER B O 1
ATOM 4413 N N . SER B 1 260 ? -25.578 -21.234 -14.508 1 56.53 260 SER B N 1
ATOM 4414 C CA . SER B 1 260 ? -26 -21.5 -15.875 1 56.53 260 SER B CA 1
ATOM 4415 C C . SER B 1 260 ? -24.891 -21.219 -16.875 1 56.53 260 SER B C 1
ATOM 4417 O O . SER B 1 260 ? -25 -20.328 -17.719 1 56.53 260 SER B O 1
ATOM 4419 N N . LEU B 1 261 ? -23.703 -21.562 -16.516 1 59.53 261 LEU B N 1
ATOM 4420 C CA . LEU B 1 261 ? -22.859 -21.219 -17.641 1 59.53 261 LEU B CA 1
ATOM 4421 C C . LEU B 1 261 ? -22.922 -22.297 -18.719 1 59.53 261 LEU B C 1
ATOM 4423 O O . LEU B 1 261 ? -23.016 -23.484 -18.406 1 59.53 261 LEU B O 1
ATOM 4427 N N . HIS B 1 262 ? -23.062 -21.875 -19.922 1 69 262 HIS B N 1
ATOM 4428 C CA . HIS B 1 262 ? -22.984 -22.734 -21.094 1 69 262 HIS B CA 1
ATOM 4429 C C . HIS B 1 262 ? -21.719 -23.578 -21.078 1 69 262 HIS B C 1
ATOM 4431 O O . HIS B 1 262 ? -20.656 -23.109 -20.641 1 69 262 HIS B O 1
ATOM 4437 N N . PRO B 1 263 ? -21.828 -24.844 -21.188 1 73.19 263 PRO B N 1
ATOM 4438 C CA . PRO B 1 263 ? -20.688 -25.781 -21.172 1 73.19 263 PRO B CA 1
ATOM 4439 C C . PRO B 1 263 ? -19.484 -25.266 -21.953 1 73.19 263 PRO B C 1
ATOM 4441 O O . PRO B 1 263 ? -18.344 -25.484 -21.531 1 73.19 263 PRO B O 1
ATOM 4444 N N . ASN B 1 264 ? -19.672 -24.438 -22.984 1 74.88 264 ASN B N 1
ATOM 4445 C CA . ASN B 1 264 ? -18.562 -23.922 -23.781 1 74.88 264 ASN B CA 1
ATOM 4446 C C . ASN B 1 264 ? -17.766 -22.875 -23 1 74.88 264 ASN B C 1
ATOM 4448 O O . ASN B 1 264 ? -16.531 -22.828 -23.094 1 74.88 264 ASN B O 1
ATOM 4452 N N . ALA B 1 265 ? -18.5 -22.109 -22.266 1 72.62 265 ALA B N 1
ATOM 4453 C CA . ALA B 1 265 ? -17.828 -21.078 -21.469 1 72.62 265 ALA B CA 1
ATOM 4454 C C . ALA B 1 265 ? -17 -21.703 -20.359 1 72.62 265 ALA B C 1
ATOM 4456 O O . ALA B 1 265 ? -15.898 -21.234 -20.047 1 72.62 265 ALA B O 1
ATOM 4457 N N . ARG B 1 266 ? -17.438 -22.75 -19.875 1 73.12 266 ARG B N 1
ATOM 4458 C CA . ARG B 1 266 ? -16.703 -23.469 -18.828 1 73.12 266 ARG B CA 1
ATOM 4459 C C . ARG B 1 266 ? -15.422 -24.078 -19.375 1 73.12 266 ARG B C 1
ATOM 4461 O O . ARG B 1 266 ? -14.383 -24.047 -18.719 1 73.12 266 ARG B O 1
ATOM 4468 N N . MET B 1 267 ? -15.57 -24.562 -20.547 1 76.56 267 MET B N 1
ATOM 4469 C CA . MET B 1 267 ? -14.414 -25.203 -21.172 1 76.56 267 MET B CA 1
ATOM 4470 C C . MET B 1 267 ? -13.336 -24.172 -21.5 1 76.56 267 MET B C 1
ATOM 4472 O O . MET B 1 267 ? -12.148 -24.438 -21.312 1 76.56 267 MET B O 1
ATOM 4476 N N . VAL B 1 268 ? -13.789 -23.047 -21.953 1 74.31 268 VAL B N 1
ATOM 4477 C CA . VAL B 1 268 ? -12.836 -21.984 -22.266 1 74.31 268 VAL B CA 1
ATOM 4478 C C . VAL B 1 268 ? -12.141 -21.516 -20.984 1 74.31 268 VAL B C 1
ATOM 4480 O O . VAL B 1 268 ? -10.922 -21.344 -20.969 1 74.31 268 VAL B O 1
ATOM 4483 N N . ASN B 1 269 ? -12.914 -21.344 -20 1 74.38 269 ASN B N 1
ATOM 4484 C CA . ASN B 1 269 ? -12.352 -20.906 -18.719 1 74.38 269 ASN B CA 1
ATOM 4485 C C . ASN B 1 269 ? -11.375 -21.922 -18.156 1 74.38 269 ASN B C 1
ATOM 4487 O O . ASN B 1 269 ? -10.344 -21.562 -17.578 1 74.38 269 ASN B O 1
ATOM 4491 N N . SER B 1 270 ? -11.734 -23.141 -18.359 1 75.25 270 SER B N 1
ATOM 4492 C CA . SER B 1 270 ? -10.859 -24.203 -17.875 1 75.25 270 SER B CA 1
ATOM 4493 C C . SER B 1 270 ? -9.531 -24.203 -18.625 1 75.25 270 SER B C 1
ATOM 4495 O O . SER B 1 270 ? -8.477 -24.422 -18.031 1 75.25 270 SER B O 1
ATOM 4497 N N . THR B 1 271 ? -9.633 -23.922 -19.906 1 74.44 271 THR B N 1
ATOM 4498 C CA . THR B 1 271 ? -8.43 -23.844 -20.719 1 74.44 271 THR B CA 1
ATOM 4499 C C . THR B 1 271 ? -7.539 -22.688 -20.25 1 74.44 271 THR B C 1
ATOM 4501 O O . THR B 1 271 ? -6.324 -22.859 -20.125 1 74.44 271 THR B O 1
ATOM 4504 N N . LEU B 1 272 ? -8.172 -21.641 -19.969 1 75.12 272 LEU B N 1
ATOM 4505 C CA . LEU B 1 272 ? -7.422 -20.469 -19.531 1 75.12 272 LEU B CA 1
ATOM 4506 C C . LEU B 1 272 ? -6.777 -20.719 -18.172 1 75.12 272 LEU B C 1
ATOM 4508 O O . LEU B 1 272 ? -5.648 -20.281 -17.938 1 75.12 272 LEU B O 1
ATOM 4512 N N . THR B 1 273 ? -7.41 -21.438 -17.391 1 75.44 273 THR B N 1
ATOM 4513 C CA . THR B 1 273 ? -6.957 -21.641 -16.016 1 75.44 273 THR B CA 1
ATOM 4514 C C . THR B 1 273 ? -5.777 -22.609 -15.992 1 75.44 273 THR B C 1
ATOM 4516 O O . THR B 1 273 ? -4.816 -22.406 -15.242 1 75.44 273 THR B O 1
ATOM 4519 N N . HIS B 1 274 ? -5.852 -23.578 -16.891 1 78.12 274 HIS B N 1
ATOM 4520 C CA . HIS B 1 274 ? -4.867 -24.641 -16.75 1 78.12 274 HIS B CA 1
ATOM 4521 C C . HIS B 1 274 ? -3.74 -24.484 -17.766 1 78.12 274 HIS B C 1
ATOM 4523 O O . HIS B 1 274 ? -2.619 -24.938 -17.516 1 78.12 274 HIS B O 1
ATOM 4529 N N . VAL B 1 275 ? -3.994 -23.75 -18.828 1 80 275 VAL B N 1
ATOM 4530 C CA . VAL B 1 275 ? -3.023 -23.781 -19.922 1 80 275 VAL B CA 1
ATOM 4531 C C . VAL B 1 275 ? -2.221 -22.484 -19.938 1 80 275 VAL B C 1
ATOM 4533 O O . VAL B 1 275 ? -1.003 -22.5 -20.125 1 80 275 VAL B O 1
ATOM 4536 N N . ILE B 1 276 ? -2.777 -21.469 -19.547 1 80.06 276 ILE B N 1
ATOM 4537 C CA . ILE B 1 276 ? -2.146 -20.156 -19.734 1 80.06 276 ILE B CA 1
ATOM 4538 C C . ILE B 1 276 ? -1.015 -19.984 -18.734 1 80.06 276 ILE B C 1
ATOM 4540 O O . ILE B 1 276 ? 0.084 -19.562 -19.094 1 80.06 276 ILE B O 1
ATOM 4544 N N . PRO B 1 277 ? -1.247 -20.312 -17.516 1 84.38 277 PRO B N 1
ATOM 4545 C CA . PRO B 1 277 ? -0.145 -20.125 -16.562 1 84.38 277 PRO B CA 1
ATOM 4546 C C . PRO B 1 277 ? 1.082 -20.969 -16.922 1 84.38 277 PRO B C 1
ATOM 4548 O O . PRO B 1 277 ? 2.211 -20.484 -16.844 1 84.38 277 PRO B O 1
ATOM 4551 N N . ALA B 1 278 ? 0.904 -22.125 -17.375 1 87.5 278 ALA B N 1
ATOM 4552 C CA . ALA B 1 278 ? 2.01 -23.016 -17.719 1 87.5 278 ALA B CA 1
ATOM 4553 C C . ALA B 1 278 ? 2.791 -22.5 -18.922 1 87.5 278 ALA B C 1
ATOM 4555 O O . ALA B 1 278 ? 3.99 -22.75 -19.047 1 87.5 278 ALA B O 1
ATOM 4556 N N . LEU B 1 279 ? 2.07 -21.797 -19.703 1 84.38 279 LEU B N 1
ATOM 4557 C CA . LEU B 1 279 ? 2.689 -21.234 -20.891 1 84.38 279 LEU B CA 1
ATOM 4558 C C . LEU B 1 279 ? 3.502 -20 -20.547 1 84.38 279 LEU B C 1
ATOM 4560 O O . LEU B 1 279 ? 4.629 -19.828 -21.031 1 84.38 279 LEU B O 1
ATOM 4564 N N . LEU B 1 280 ? 2.98 -19.203 -19.688 1 84.12 280 LEU B N 1
ATOM 4565 C CA . LEU B 1 280 ? 3.537 -17.875 -19.484 1 84.12 280 LEU B CA 1
ATOM 4566 C C . LEU B 1 280 ? 4.559 -17.875 -18.359 1 84.12 280 LEU B C 1
ATOM 4568 O O . LEU B 1 280 ? 5.457 -17.016 -18.328 1 84.12 280 LEU B O 1
ATOM 4572 N N . ASN B 1 281 ? 4.488 -18.75 -17.422 1 87.12 281 ASN B N 1
ATOM 4573 C CA . ASN B 1 281 ? 5.359 -18.766 -16.25 1 87.12 281 ASN B CA 1
ATOM 4574 C C . ASN B 1 281 ? 6.832 -18.828 -16.641 1 87.12 281 ASN B C 1
ATOM 4576 O O . ASN B 1 281 ? 7.641 -18.031 -16.188 1 87.12 281 ASN B O 1
ATOM 4580 N N . PRO B 1 282 ? 7.121 -19.734 -17.531 1 84.88 282 PRO B N 1
ATOM 4581 C CA . PRO B 1 282 ? 8.539 -19.797 -17.906 1 84.88 282 PRO B CA 1
ATOM 4582 C C . PRO B 1 282 ? 9 -18.547 -18.656 1 84.88 282 PRO B C 1
ATOM 4584 O O . PRO B 1 282 ? 10.164 -18.156 -18.531 1 84.88 282 PRO B O 1
ATOM 4587 N N . ILE B 1 283 ? 8.188 -17.953 -19.328 1 82.12 283 ILE B N 1
ATOM 4588 C CA . ILE B 1 283 ? 8.523 -16.734 -20.062 1 82.12 283 ILE B CA 1
ATOM 4589 C C . ILE B 1 283 ? 8.781 -15.594 -19.078 1 82.12 283 ILE B C 1
ATOM 4591 O O . ILE B 1 283 ? 9.766 -14.867 -19.203 1 82.12 283 ILE B O 1
ATOM 4595 N N . ILE B 1 284 ? 8.008 -15.516 -18.094 1 83.31 284 ILE B N 1
ATOM 4596 C CA . ILE B 1 284 ? 8.102 -14.445 -17.109 1 83.31 284 ILE B CA 1
ATOM 4597 C C . ILE B 1 284 ? 9.375 -14.617 -16.281 1 83.31 284 ILE B C 1
ATOM 4599 O O . ILE B 1 284 ? 10.109 -13.648 -16.062 1 83.31 284 ILE B O 1
ATOM 4603 N N . TYR B 1 285 ? 9.727 -15.758 -15.93 1 79.44 285 TYR B N 1
ATOM 4604 C CA . TYR B 1 285 ? 10.875 -15.961 -15.062 1 79.44 285 TYR B CA 1
ATOM 4605 C C . TYR B 1 285 ? 12.172 -15.992 -15.875 1 79.44 285 TYR B C 1
ATOM 4607 O O . TYR B 1 285 ? 13.242 -15.672 -15.359 1 79.44 285 TYR B O 1
ATOM 4615 N N . SER B 1 286 ? 12.047 -16.406 -17.078 1 76.12 286 SER B N 1
ATOM 4616 C CA . SER B 1 286 ? 13.242 -16.391 -17.922 1 76.12 286 SER B CA 1
ATOM 4617 C C . SER B 1 286 ? 13.719 -14.961 -18.172 1 76.12 286 SER B C 1
ATOM 4619 O O . SER B 1 286 ? 14.922 -14.695 -18.203 1 76.12 286 SER B O 1
ATOM 4621 N N . LEU B 1 287 ? 12.789 -14.117 -18.344 1 70.25 287 LEU B N 1
ATOM 4622 C CA . LEU B 1 287 ? 13.141 -12.719 -18.531 1 70.25 287 LEU B CA 1
ATOM 4623 C C . LEU B 1 287 ? 13.844 -12.156 -17.297 1 70.25 287 LEU B C 1
ATOM 4625 O O . LEU B 1 287 ? 14.82 -11.414 -17.422 1 70.25 287 LEU B O 1
ATOM 4629 N N . LYS B 1 288 ? 13.445 -12.68 -16.234 1 69.25 288 LYS B N 1
ATOM 4630 C CA . LYS B 1 288 ? 14.078 -12.234 -15 1 69.25 288 LYS B CA 1
ATOM 4631 C C . LYS B 1 288 ? 15.461 -12.859 -14.828 1 69.25 288 LYS B C 1
ATOM 4633 O O . LYS B 1 288 ? 16.406 -12.18 -14.414 1 69.25 288 LYS B O 1
ATOM 4638 N N . MET B 1 289 ? 15.484 -14.07 -15.242 1 69.94 289 MET B N 1
ATOM 4639 C CA . MET B 1 289 ? 16.766 -14.773 -15.133 1 69.94 289 MET B CA 1
ATOM 4640 C C . MET B 1 289 ? 17.781 -14.195 -16.109 1 69.94 289 MET B C 1
ATOM 4642 O O . MET B 1 289 ? 18.969 -14.07 -15.773 1 69.94 289 MET B O 1
ATOM 4646 N N . HIS B 1 290 ? 17.312 -13.859 -17.266 1 68.5 290 HIS B N 1
ATOM 4647 C CA . HIS B 1 290 ? 18.188 -13.273 -18.266 1 68.5 290 HIS B CA 1
ATOM 4648 C C . HIS B 1 290 ? 18.797 -11.961 -17.766 1 68.5 290 HIS B C 1
ATOM 4650 O O . HIS B 1 290 ? 20 -11.734 -17.906 1 68.5 290 HIS B O 1
ATOM 4656 N N . VAL B 1 291 ? 17.969 -11.242 -17.172 1 59.22 291 VAL B N 1
ATOM 4657 C CA . VAL B 1 291 ? 18.453 -9.977 -16.625 1 59.22 291 VAL B CA 1
ATOM 4658 C C . VAL B 1 291 ? 19.469 -10.25 -15.516 1 59.22 291 VAL B C 1
ATOM 4660 O O . VAL B 1 291 ? 20.484 -9.57 -15.43 1 59.22 291 VAL B O 1
ATOM 4663 N N . PHE B 1 292 ? 19.219 -11.328 -14.867 1 58.44 292 PHE B N 1
ATOM 4664 C CA . PHE B 1 292 ? 20.125 -11.688 -13.781 1 58.44 292 PHE B CA 1
ATOM 4665 C C . PHE B 1 292 ? 21.438 -12.242 -14.328 1 58.44 292 PHE B C 1
ATOM 4667 O O . PHE B 1 292 ? 22.516 -11.852 -13.875 1 58.44 292 PHE B O 1
ATOM 4674 N N . ILE B 1 293 ? 21.297 -13.047 -15.383 1 61.12 293 ILE B N 1
ATOM 4675 C CA . ILE B 1 293 ? 22.484 -13.703 -15.93 1 61.12 293 ILE B CA 1
ATOM 4676 C C . ILE B 1 293 ? 23.344 -12.688 -16.672 1 61.12 293 ILE B C 1
ATOM 4678 O O . ILE B 1 293 ? 24.562 -12.68 -16.516 1 61.12 293 ILE B O 1
ATOM 4682 N N . VAL B 1 294 ? 22.641 -11.82 -17.359 1 59.38 294 VAL B N 1
ATOM 4683 C CA . VAL B 1 294 ? 23.391 -10.867 -18.172 1 59.38 294 VAL B CA 1
ATOM 4684 C C . VAL B 1 294 ? 24.016 -9.805 -17.281 1 59.38 294 VAL B C 1
ATOM 4686 O O . VAL B 1 294 ? 25.141 -9.359 -17.531 1 59.38 294 VAL B O 1
ATOM 4689 N N . HIS B 1 295 ? 23.344 -9.484 -16.25 1 55.81 295 HIS B N 1
ATOM 4690 C CA . HIS B 1 295 ? 23.844 -8.367 -15.453 1 55.81 295 HIS B CA 1
ATOM 4691 C C . HIS B 1 295 ? 24.719 -8.852 -14.312 1 55.81 295 HIS B C 1
ATOM 4693 O O . HIS B 1 295 ? 25.578 -8.109 -13.828 1 55.81 295 HIS B O 1
ATOM 4699 N N . TYR B 1 296 ? 24.453 -10.047 -13.938 1 52.41 296 TYR B N 1
ATOM 4700 C CA . TYR B 1 296 ? 25.219 -10.414 -12.75 1 52.41 296 TYR B CA 1
ATOM 4701 C C . TYR B 1 296 ? 26.203 -11.539 -13.055 1 52.41 296 TYR B C 1
ATOM 4703 O O . TYR B 1 296 ? 27.078 -11.844 -12.242 1 52.41 296 TYR B O 1
ATOM 4711 N N . LEU B 1 297 ? 25.969 -12.203 -14.234 1 51.38 297 LEU B N 1
ATOM 4712 C CA . LEU B 1 297 ? 26.984 -13.18 -14.633 1 51.38 297 LEU B CA 1
ATOM 4713 C C . LEU B 1 297 ? 27.734 -12.711 -15.875 1 51.38 297 LEU B C 1
ATOM 4715 O O . LEU B 1 297 ? 27.125 -12.141 -16.781 1 51.38 297 LEU B O 1
#

Secondary structure (DSSP, 8-state):
---------------SEEEE--S-S-TTHHHHHHHHHHHHHHHHHHHHHHHHHHHH-GGG-SHHHHHHHHHHHHHHHHHHHHHHHHHHHHHH---EEEHHHHHHHHHHHHHHHHHHHHHHHHHHHHHHHHHH-GGGHHHHS-HHHHHHHHHHHHHHHHHHHHHHHHHHTTS---S--EESSSS--HHHHTTS--S--HHHHHHHHHHHIIIIIHHHHHHHHHHHHHHHHHHHHHSHHHHHHHHHHHHHHHHHHHHHHSS---HHHHHHHHHHHHHHHHHHHHHHHHHHHHHHHHHH-/---------------SEEEE--S-S-TTHHHHHHHHHHHHHHHHHHHHHHHHHHHH-GGG-SHHHHHHHHHHHHHHHHHHHHHHHHHHHHHH---EEEHHHHHHHHHHHHHHHHHHHHHHHHHHHHHHHHHH-GGGHHHHS-HHHHHHHHHHHHHHHHHHHHHHHHHHTTS---S--EESSSS--HHHHHTS--S--HHHHHHHHHHHIIIIIHHHHHHHHHHHHHHHHHHHHHSHHHHHHHHHHHHHHHHHHHHHHSS---HHHHHHHHHHHHHHHHHHHHHHHHHHHHHHHHHH-

InterPro domains:
  IPR000276 G protein-coupled receptor, rhodopsin-like [PR00237] (31-55)
  IPR000276 G protein-coupled receptor, rhodopsin-like [PR00237] (64-85)
  IPR000276 G protein-coupled receptor, rhodopsin-like [PR00237] (109-131)
  IPR000276 G protein-coupled receptor, rhodopsin-like [PR00237] (204-227)
  IPR000276 G protein-coupled receptor, rhodopsin-like [PR00237] (267-293)
  IPR000725 Olfactory receptor [PF13853] (36-289)
  IPR000725 Olfactory receptor [PR00245] (97-108)
  IPR000725 Olfactory receptor [PR00245] (134-146)
  IPR000725 Olfactory receptor [PR00245] (181-197)
  IPR000725 Olfactory receptor [PR00245] (278-289)
  IPR017452 GPCR, rhodopsin-like, 7TM [PS50262] (46-230)
  IPR050402 Olfactory receptor 51/52/56-like [PTHR26450] (11-290)

Organism: NCBI:txid205130

Foldseek 3Di:
DPPPPPPPPPPAADDFKFFEPADPPDPPVVVVLVVLVVVLVCLQVVLVVLLVCCVPDPVNPWLLVVLVNLLSVLSNQLSVLWNVLLNCCVVVVPRMDGRVSLLVSQLSNLLSLLLNLQSVLLNLVLVLCCQQPVVCSPVPRGNVVSVCSSVVSSVVSNVLSVVLSVVLVRFHQDAHSYQHHSGSHPVSSLVRGDDDCPVNVVSVVVSCCNRPVVSVVSSVVSVVSSVVSVCCVVPVLVVVLVCQQCVLVVVLVVVVVVPDDDPVVNVVSVCSNPPVSVVCNCVSVVVVVCCCVVVVD/DPPPPPPPPPPAADDFKFFEPADDPDPPVVVVLVVLVVVLVCLQVVLVVLLVCCVPDPVNPWLLVVLVNLLSVLSNQLSVLWSVLLNCCVVVVPRMDGRVSLLVSQLSNLLSLLLNLQSVLLNLVLVLCCQQPVVCSPVVRGNVVSVCSSVVSSVVSNVLSVVLSVVLVRFHQDAHSYQHHSGSHPVSSLVRGDDDCPVNVVSVVVSCCVRPVVSVVSSVVSVVSSVVSVCCVVPVLVVVLVCQQCVLVVVLVVVVVVPDDDPVVNVVSVCSNPPVSVVCNCVSVVVVVCCCVVVVD